Protein 7Y6M (pdb70)

Sequence (594 aa):
KETPESIQEIKAPELWSSGFKGKGITIAVLDTGCDTEHPDLKDQIIGGKNFTDDDDGDAENVKDYNGHGTHVAGTIAATDQNGGILGVAPEAKLLIVKVLGGENGSGKYEWIIDGINYAAEQKVDIISMSLGGPSNEPALQEAIQNAVKSGVLVVCAAGNEGDGDERTEEFSYPAAYNEVIAVGSVSLARESSEFSNANKEIDLVAPGEDILSTLPNHKYGRLTGTSMAAPHVSGALAIIKNAEEEAFQRKLTEPEIYAQLVRRTLPLKQSKALVGNGFLYLTAPDVLLEKETPESIQEIKAPELWSSGFKGKGITIAVLDTGCDTEHPDLKDQIIGGKNFTDDDDGDAENVKDYNGHGTHVAGTIAATDQNGGILGVAPEAKLLIVKVLGGENGSGKYEWIIDGINYAAEQKVDIISMSLGGPSNEPALQEAIQNAVKSGVLVVCAAGNEGDGDERTEEFSYPAAYNEVIAVGSVSLARESSEFSNANKEIDLVAPGEDILSTLPNHKYGRLTGTSMAAPHVSGALAIIKNAEEEAFQRKLTEPEIYAQLVRRTLPLKQSKALVGNGFLYLTAPDVLLEKGEIRLIKGEIRLI

Foldseek 3Di:
DEEWVQLVLLPLVVLVVVVQQQAPAEEEQEFQFAQCPQPQHVVQEDAFAELAPPPVRPGRDRDRLAFLRNQLVQQQAGDCPVVDYGHSRPNHHYYYQRQFYDHVTHHDLVSVLVSLQVCVVVPGQEYFEADWDQDDDVSNLVSLVVSQVSQHQYEYEFFQQAAQDLVDFGGTPPQNRLRHQYEFAADSVRHFDRRTGFDLRHAFYGHFPFTWGDGPDNHIGTDGGSSNTRSSLRNNLSSLQVVVCVVVVHGDGNVRSSVSQLQQADQDPDDCRRGHSHYNHRCNVVVVVD/DCAWLQLVQLVLVVLVVVVQQQAPAEEEEEWQFEQCPQLQHVVQEDAEFECACPVHRPGRDRYHQAFLSHQLSQQQATHPPVHFYGHSRPNHHYYTYYQFYDNVRHHDPVSVLVVLVVVLVVVGAEYFEADWDDDDDVSSVVSLVVSVVSFHQAWYEQFQQAQQDQVDFDHIPPQNPLSHAYEFEDASVQHFDRRTGFDPRHAFYGHFFQTWGDGPDNDIGGDGGSSRTRSSVRSVLSSQQVVVCVVVVHGDGNVVSSVLQLQQADQDPDDCRRGNSYYSHRCNVVVVVD/DDDDDDD/DDDDDDD

Radius of gyration: 25.09 Å; Cα contacts (8 Å, |Δi|>4): 1725; chains: 4; bounding box: 57×50×78 Å

InterPro domains:
  IPR000209 Peptidase S8/S53 domain [PF00082] (41-292)
  IPR015500 Peptidase S8, subtilisin-related [PR00723] (41-60)
  IPR015500 Peptidase S8, subtilisin-related [PR00723] (83-96)
  IPR015500 Peptidase S8, subtilisin-related [PR00723] (243-259)
  IPR022398 Peptidase S8, subtilisin, His-active site [PS00137] (87-97)
  IPR023827 Peptidase S8, subtilisin, Asp-active site [PS00136] (46-57)
  IPR023828 Peptidase S8, subtilisin, Ser-active site [PS00138] (244-254)
  IPR034202 Subtilisin Carlsberg-like catalytic domain [cd07477] (43-281)
  IPR036852 Peptidase S8/S53 domain superfamily [G3DSA:3.40.50.200] (3-303)
  IPR036852 Peptidase S8/S53 domain superfamily [SSF52743] (22-287)
  IPR051048 Peptidase S8/S53 subtilisin kexin sedolisin [PTHR43399] (27-267)

B-factor: mean 32.0, std 11.0, range [9.89, 82.8]

Secondary structure (DSSP, 8-state):
--EEEE-/---EEE-/----HHHHHTT-HHHHTTT-S-TT-EEEEEES---TT-TTTTTTEEEEEE-SSHHHH-TT----SSSHHHHHHHHHH---TTS----SSTTSEEEEEE--BTTTTEEEHHHHHHHHHHHHHTT-SEEEE-EEBSS--HHHHHHHHHHHHTT-EEEEE--S---S-SSS----BTTTSTTSEEEEEE-TT-PBPTT---SS---EEEE-SSEEEEETTTEEEEE-SHHHHHHHHHHHHHHHHHHHHHHHTSPPPHHHHHHHHHHSEE--SS-HHHHTT-EE-TTHHHHHH-/----HHHHHTT-HHHHTTT-S-TT-EEEEEES---TT-TTTTTTEEEEEE-SSGGGS-TT----SSSHHHHHHHHHH--SSSSS---S-TTSEEEEEE--BTTTTEE-HHHHHHHHHHHHHTT-SEEEE-EEBSS--HHHHHHHHHHHHHT-EEEEE--S---S-TTS----BTTTSTTSEEEEEE-TT-PPPTTS--STT--EEEE-SSEEEEETTTEEEEE-SHHHHHHHHHHHHHHHHHHHHHHHTSPPPHHHHHHHHHHTEE--SS-HHHHTT-EE-TTTTTTT--

Organism: Bacillus pumilus (NCBI:txid1408)

Solvent-accessible surface area: 21122 Å² total; per-residue (Å²): 159,125,15,12,122,5,2,71,46,0,45,0,35,82,13,33,99,72,55,25,73,0,151,63,4,36,0,0,2,0,1,1,1,1,31,41,106,2,26,0,0,100,88,11,30,107,23,20,42,6,44,5,97,29,58,153,45,69,36,135,44,11,121,7,89,51,2,33,0,0,0,0,0,0,3,0,0,0,9,69,111,84,46,2,10,22,0,0,0,8,79,0,88,0,12,1,0,2,0,0,8,36,135,124,2,32,0,86,6,113,36,0,20,52,0,0,61,45,0,14,127,98,165,7,26,0,0,1,0,1,1,7,2,118,66,77,58,104,52,1,74,93,4,0,57,83,3,22,169,65,38,2,0,0,0,0,0,0,0,43,90,10,76,43,45,82,204,62,76,31,102,2,33,0,1,12,9,55,49,1,2,1,0,0,0,0,26,68,85,69,104,22,2,114,30,1,0,1,2,77,32,3,11,0,0,0,2,0,46,79,2,52,2,0,40,26,130,109,116,34,21,151,46,65,0,0,0,2,0,0,0,0,0,0,0,0,0,0,0,0,16,26,11,6,25,113,41,14,133,46,140,10,54,27,50,22,0,23,1,5,0,0,20,20,0,29,18,27,201,46,39,46,19,11,0,0,3,0,3,0,34,2,20,0,17,85,52,14,66,160,71,137,19,2,84,6,1,96,68,0,47,0,37,81,10,34,101,67,38,30,74,0,143,68,10,30,0,0,2,0,1,1,1,0,14,35,102,0,35,0,0,116,86,10,28,95,30,19,74,4,38,6,98,31,52,136,43,68,30,151,42,5,67,11,127,45,6,41,1,0,0,1,0,1,1,0,0,0,15,45,128,96,48,19,11,17,0,0,0,21,62,0,79,0,3,1,0,1,0,0,7,29,127,98,0,24,1,62,3,100,26,0,28,52,0,0,63,36,0,18,108,80,170,8,34,0,0,1,0,0,0,6,3,115,50,80,52,94,38,0,52,103,2,1,78,91,0,29,157,63,39,5,2,1,0,0,0,1,0,46,97,15,80,44,63,93,218,52,75,24,105,6,39,1,3,14,9,53,55,1,5,1,0,0,0,0,20,127,78,86,106,29,3,124,52,0,0,2,5,83,36,4,15,0,0,0,4,0,48,72,5,55,1,0,40,28,125,106,137,78,18,119,45,70,2,0,0,1,0,0,0,0,0,0,0,0,0,0,0,0,19,30,6,17,30,98,42,15,120,48,164,11,50,26,54,14,0,22,0,4,0,1,22,19,1,20,18,26,180,44,35,48,22,13,1,1,5,0,1,0,29,0,21,0,12,73,45,24,101,186,243,16,93,4,37,24,24,220,18,77,7,39,23,24

Structure (mmCIF, N/CA/C/O backbone):
data_7Y6M
#
_entry.id   7Y6M
#
_cell.length_a   64.057
_cell.length_b   78.778
_cell.length_c   113.190
_cell.angle_alpha   90.000
_cell.angle_beta   90.000
_cell.angle_gamma   90.000
#
_symmetry.space_group_name_H-M   'P 21 21 21'
#
loop_
_entity.id
_entity.type
_entity.pdbx_description
1 polymer 'Intracellular serine protease'
2 non-polymer DI(HYDROXYETHYL)ETHER
3 non-polymer 'CALCIUM ION'
4 water water
#
loop_
_atom_site.group_PDB
_atom_site.id
_atom_site.type_symbol
_atom_site.label_atom_id
_atom_site.label_alt_id
_atom_site.label_comp_id
_atom_site.label_asym_id
_atom_site.label_entity_id
_atom_site.label_seq_id
_atom_site.pdbx_PDB_ins_code
_atom_site.Cartn_x
_atom_site.Cartn_y
_atom_site.Cartn_z
_atom_site.occupancy
_atom_site.B_iso_or_equiv
_atom_site.auth_seq_id
_atom_site.auth_comp_id
_atom_site.auth_asym_id
_atom_site.auth_atom_id
_atom_site.pdbx_PDB_model_num
ATOM 1 N N . LYS A 1 36 ? 38.976 29.415 51.803 1.00 38.33 36 LYS C N 1
ATOM 2 C CA . LYS A 1 36 ? 40.266 30.099 51.890 1.00 44.09 36 LYS C CA 1
ATOM 3 C C . LYS A 1 36 ? 40.366 30.946 53.169 1.00 51.08 36 LYS C C 1
ATOM 4 O O . LYS A 1 36 ? 40.351 32.184 53.121 1.00 46.75 36 LYS C O 1
ATOM 10 N N . GLU A 1 37 ? 40.450 30.266 54.312 1.00 39.61 37 GLU C N 1
ATOM 11 C CA . GLU A 1 37 ? 40.734 30.916 55.583 1.00 42.06 37 GLU C CA 1
ATOM 12 C C . GLU A 1 37 ? 41.298 29.876 56.533 1.00 43.80 37 GLU C C 1
ATOM 13 O O . GLU A 1 37 ? 42.355 29.285 56.279 1.00 39.13 37 GLU C O 1
ATOM 19 N N . THR A 1 38 ? 40.567 29.623 57.594 1.00 39.20 38 THR C N 1
ATOM 20 C CA . THR A 1 38 ? 41.005 28.771 58.673 1.00 35.83 38 THR C CA 1
ATOM 21 C C . THR A 1 38 ? 39.861 27.847 59.054 1.00 36.02 38 THR C C 1
ATOM 22 O O . THR A 1 38 ? 38.871 28.294 59.655 1.00 31.23 38 THR C O 1
ATOM 26 N N . PRO A 1 39 ? 39.958 26.555 58.681 1.00 36.05 39 PRO C N 1
ATOM 27 C CA . PRO A 1 39 ? 38.951 25.562 59.089 1.00 32.73 39 PRO C CA 1
ATOM 28 C C . PRO A 1 39 ? 38.509 25.755 60.525 1.00 30.53 39 PRO C C 1
ATOM 29 O O . PRO A 1 39 ? 39.357 25.826 61.414 1.00 34.87 39 PRO C O 1
ATOM 33 N N . GLU A 1 40 ? 37.198 25.875 60.757 1.00 39.44 40 GLU C N 1
ATOM 34 C CA . GLU A 1 40 ? 36.697 26.136 62.104 1.00 37.33 40 GLU C CA 1
ATOM 35 C C . GLU A 1 40 ? 37.374 25.234 63.118 1.00 33.29 40 GLU C C 1
ATOM 36 O O . GLU A 1 40 ? 37.630 25.651 64.256 1.00 34.06 40 GLU C O 1
ATOM 42 N N . SER A 1 41 ? 37.703 24.010 62.703 1.00 30.91 41 SER C N 1
ATOM 43 C CA . SER A 1 41 ? 38.427 23.080 63.559 1.00 31.78 41 SER C CA 1
ATOM 44 C C . SER A 1 41 ? 39.698 23.714 64.120 1.00 33.32 41 SER C C 1
ATOM 45 O O . SER A 1 41 ? 39.943 23.673 65.332 1.00 28.89 41 SER C O 1
ATOM 48 N N . ILE A 1 42 ? 40.509 24.324 63.246 1.00 31.61 42 ILE C N 1
ATOM 49 C CA . ILE A 1 42 ? 41.814 24.866 63.622 1.00 28.46 42 ILE C CA 1
ATOM 50 C C . ILE A 1 42 ? 41.681 26.132 64.480 1.00 29.36 42 ILE C C 1
ATOM 51 O O . ILE A 1 42 ? 42.573 26.452 65.282 1.00 25.30 42 ILE C O 1
ATOM 56 N N . GLN A 1 43 ? 40.582 26.874 64.337 1.00 32.31 43 GLN C N 1
ATOM 57 C CA . GLN A 1 43 ? 40.335 27.972 65.269 1.00 36.81 43 GLN C CA 1
ATOM 58 C C . GLN A 1 43 ? 39.909 27.440 66.633 1.00 34.42 43 GLN C C 1
ATOM 59 O O . GLN A 1 43 ? 40.239 28.027 67.672 1.00 34.72 43 GLN C O 1
ATOM 65 N N . GLU A 1 44 ? 39.186 26.326 66.641 1.00 29.67 44 GLU C N 1
ATOM 66 C CA . GLU A 1 44 ? 38.728 25.756 67.895 1.00 29.72 44 GLU C CA 1
ATOM 67 C C . GLU A 1 44 ? 39.899 25.335 68.775 1.00 31.76 44 GLU C C 1
ATOM 68 O O . GLU A 1 44 ? 39.833 25.473 70.003 1.00 33.88 44 GLU C O 1
ATOM 74 N N . ILE A 1 45 ? 40.989 24.828 68.177 1.00 29.73 45 ILE C N 1
ATOM 75 C CA . ILE A 1 45 ? 42.147 24.428 68.982 1.00 27.49 45 ILE C CA 1
ATOM 76 C C . ILE A 1 45 ? 43.058 25.593 69.328 1.00 26.27 45 ILE C C 1
ATOM 77 O O . ILE A 1 45 ? 44.061 25.390 70.026 1.00 21.26 45 ILE C O 1
ATOM 82 N N . LYS A 1 46 ? 42.737 26.802 68.855 1.00 28.75 46 LYS C N 1
ATOM 83 C CA . LYS A 1 46 ? 43.300 28.077 69.300 1.00 25.58 46 LYS C CA 1
ATOM 84 C C . LYS A 1 46 ? 44.640 28.392 68.665 1.00 24.85 46 LYS C C 1
ATOM 85 O O . LYS A 1 46 ? 45.397 29.207 69.191 1.00 20.98 46 LYS C O 1
ATOM 91 N N . ALA A 1 47 ? 44.914 27.785 67.512 1.00 26.68 47 ALA C N 1
ATOM 92 C CA . ALA A 1 47 ? 46.141 28.077 66.779 1.00 22.75 47 ALA C CA 1
ATOM 93 C C . ALA A 1 47 ? 46.283 29.528 66.320 1.00 28.66 47 ALA C C 1
ATOM 94 O O . ALA A 1 47 ? 47.426 30.017 66.295 1.00 30.21 47 ALA C O 1
ATOM 96 N N . PRO A 1 48 ? 45.222 30.248 65.906 1.00 33.85 48 PRO C N 1
ATOM 97 C CA . PRO A 1 48 ? 45.426 31.655 65.510 1.00 26.28 48 PRO C CA 1
ATOM 98 C C . PRO A 1 48 ? 46.036 32.508 66.598 1.00 26.38 48 PRO C C 1
ATOM 99 O O . PRO A 1 48 ? 46.943 33.306 66.329 1.00 30.10 48 PRO C O 1
ATOM 103 N N . GLU A 1 49 ? 45.561 32.354 67.830 1.00 33.23 49 GLU C N 1
ATOM 104 C CA . GLU A 1 49 ? 46.075 33.115 68.963 1.00 36.26 49 GLU C CA 1
ATOM 105 C C . GLU A 1 49 ? 47.552 32.849 69.234 1.00 31.80 49 GLU C C 1
ATOM 106 O O . GLU A 1 49 ? 48.157 33.570 70.036 1.00 36.22 49 GLU C O 1
ATOM 112 N N . LEU A 1 50 ? 48.139 31.832 68.606 1.00 33.17 50 LEU C N 1
ATOM 113 C CA . LEU A 1 50 ? 49.579 31.618 68.664 1.00 31.30 50 LEU C CA 1
ATOM 114 C C . LEU A 1 50 ? 50.306 32.182 67.456 1.00 26.57 50 LEU C C 1
ATOM 115 O O . LEU A 1 50 ? 51.475 32.571 67.578 1.00 26.61 50 LEU C O 1
ATOM 120 N N . TRP A 1 51 ? 49.631 32.242 66.305 1.00 27.53 51 TRP C N 1
ATOM 121 C CA . TRP A 1 51 ? 50.174 32.954 65.151 1.00 30.50 51 TRP C CA 1
ATOM 122 C C . TRP A 1 51 ? 50.448 34.422 65.489 1.00 35.62 51 TRP C C 1
ATOM 123 O O . TRP A 1 51 ? 51.499 34.969 65.123 1.00 33.08 51 TRP C O 1
ATOM 134 N N . SER A 1 52 ? 49.524 35.064 66.214 1.00 31.72 52 SER C N 1
ATOM 135 C CA . SER A 1 52 ? 49.727 36.439 66.670 1.00 31.93 52 SER C CA 1
ATOM 136 C C . SER A 1 52 ? 51.126 36.659 67.226 1.00 33.43 52 SER C C 1
ATOM 137 O O . SER A 1 52 ? 51.850 37.562 66.789 1.00 33.29 52 SER C O 1
ATOM 140 N N . SER A 1 53 ? 51.540 35.819 68.166 1.00 34.22 53 SER C N 1
ATOM 141 C CA . SER A 1 53 ? 52.870 35.944 68.746 1.00 36.83 53 SER C CA 1
ATOM 142 C C . SER A 1 53 ? 53.980 35.452 67.801 1.00 36.32 53 SER C C 1
ATOM 143 O O . SER A 1 53 ? 55.148 35.318 68.217 1.00 25.90 53 SER C O 1
ATOM 146 N N . GLY A 1 54 ? 53.643 35.187 66.540 1.00 24.92 54 GLY C N 1
ATOM 147 C CA . GLY A 1 54 ? 54.659 34.766 65.607 1.00 27.89 54 GLY C CA 1
ATOM 148 C C . GLY A 1 54 ? 55.047 33.313 65.723 1.00 31.08 54 GLY C C 1
ATOM 149 O O . GLY A 1 54 ? 56.182 32.957 65.384 1.00 33.56 54 GLY C O 1
ATOM 150 N N . PHE A 1 55 ? 54.139 32.460 66.200 1.00 25.44 55 PHE C N 1
ATOM 151 C CA . PHE A 1 55 ? 54.371 31.023 66.295 1.00 22.50 55 PHE C CA 1
ATOM 152 C C . PHE A 1 55 ? 53.524 30.333 65.232 1.00 24.33 55 PHE C C 1
ATOM 153 O O . PHE A 1 55 ? 52.372 29.978 65.477 1.00 22.78 55 PHE C O 1
ATOM 161 N N . LYS A 1 56 ? 54.108 30.125 64.048 1.00 26.78 56 LYS C N 1
ATOM 162 C CA . LYS A 1 56 ? 53.395 29.521 62.926 1.00 25.07 56 LYS C CA 1
ATOM 163 C C . LYS A 1 56 ? 54.064 28.246 62.421 1.00 21.92 56 LYS C C 1
ATOM 164 O O . LYS A 1 56 ? 53.625 27.683 61.410 1.00 22.67 56 LYS C O 1
ATOM 170 N N . GLY A 1 57 ? 55.111 27.772 63.098 1.00 23.64 57 GLY C N 1
ATOM 171 C CA . GLY A 1 57 ? 55.727 26.496 62.792 1.00 19.38 57 GLY C CA 1
ATOM 172 C C . GLY A 1 57 ? 57.131 26.585 62.241 1.00 20.05 57 GLY C C 1
ATOM 173 O O . GLY A 1 57 ? 57.763 25.537 62.050 1.00 23.32 57 GLY C O 1
ATOM 174 N N . LYS A 1 58 ? 57.650 27.791 62.008 1.00 19.22 58 LYS C N 1
ATOM 175 C CA . LYS A 1 58 ? 58.888 27.953 61.250 1.00 24.38 58 LYS C CA 1
ATOM 176 C C . LYS A 1 58 ? 60.046 27.217 61.913 1.00 20.46 58 LYS C C 1
ATOM 177 O O . LYS A 1 58 ? 60.290 27.375 63.111 1.00 23.24 58 LYS C O 1
ATOM 183 N N . GLY A 1 59 ? 60.770 26.430 61.127 1.00 16.61 59 GLY C N 1
ATOM 184 C CA . GLY A 1 59 ? 61.898 25.680 61.632 1.00 17.14 59 GLY C CA 1
ATOM 185 C C . GLY A 1 59 ? 61.568 24.260 62.019 1.00 25.00 59 GLY C C 1
ATOM 186 O O . GLY A 1 59 ? 62.443 23.549 62.541 1.00 20.07 59 GLY C O 1
ATOM 187 N N . ILE A 1 60 ? 60.338 23.822 61.785 1.00 19.46 60 ILE C N 1
ATOM 188 C CA . ILE A 1 60 ? 59.893 22.505 62.200 1.00 19.42 60 ILE C CA 1
ATOM 189 C C . ILE A 1 60 ? 59.649 21.659 60.960 1.00 25.23 60 ILE C C 1
ATOM 190 O O . ILE A 1 60 ? 58.942 22.078 60.032 1.00 22.18 60 ILE C O 1
ATOM 195 N N . THR A 1 61 ? 60.256 20.476 60.940 1.00 29.11 61 THR C N 1
ATOM 196 C CA . THR A 1 61 ? 60.030 19.473 59.915 1.00 18.85 61 THR C CA 1
ATOM 197 C C . THR A 1 61 ? 59.181 18.353 60.498 1.00 23.93 61 THR C C 1
ATOM 198 O O . THR A 1 61 ? 59.437 17.890 61.619 1.00 20.98 61 THR C O 1
ATOM 202 N N . ILE A 1 62 ? 58.162 17.938 59.752 1.00 22.06 62 ILE C N 1
ATOM 203 C CA . ILE A 1 62 ? 57.167 16.992 60.232 1.00 18.98 62 ILE C CA 1
ATOM 204 C C . ILE A 1 62 ? 57.037 15.929 59.171 1.00 21.22 62 ILE C C 1
ATOM 205 O O . ILE A 1 62 ? 56.546 16.215 58.073 1.00 20.96 62 ILE C O 1
ATOM 210 N N . ALA A 1 63 ? 57.451 14.706 59.490 1.00 20.19 63 ALA C N 1
ATOM 211 C CA . ALA A 1 63 ? 57.269 13.605 58.555 1.00 20.55 63 ALA C CA 1
ATOM 212 C C . ALA A 1 63 ? 55.839 13.079 58.656 1.00 23.27 63 ALA C C 1
ATOM 213 O O . ALA A 1 63 ? 55.309 12.896 59.756 1.00 23.77 63 ALA C O 1
ATOM 215 N N . VAL A 1 64 ? 55.207 12.864 57.504 1.00 25.00 64 VAL C N 1
ATOM 216 C CA . VAL A 1 64 ? 53.783 12.564 57.415 1.00 24.00 64 VAL C CA 1
ATOM 217 C C . VAL A 1 64 ? 53.645 11.155 56.862 1.00 27.32 64 VAL C C 1
ATOM 218 O O . VAL A 1 64 ? 53.672 10.949 55.640 1.00 30.90 64 VAL C O 1
ATOM 222 N N . LEU A 1 65 ? 53.467 10.185 57.753 1.00 26.10 65 LEU C N 1
ATOM 223 C CA . LEU A 1 65 ? 53.432 8.775 57.370 1.00 27.98 65 LEU C CA 1
ATOM 224 C C . LEU A 1 65 ? 52.000 8.404 57.014 1.00 28.49 65 LEU C C 1
ATOM 225 O O . LEU A 1 65 ? 51.197 8.066 57.891 1.00 32.04 65 LEU C O 1
ATOM 230 N N . ASP A 1 66 ? 51.673 8.463 55.726 1.00 30.19 66 ASP C N 1
ATOM 231 C CA . ASP A 1 66 ? 50.276 8.317 55.302 1.00 33.08 66 ASP C CA 1
ATOM 232 C C . ASP A 1 66 ? 50.238 7.655 53.919 1.00 35.13 66 ASP C C 1
ATOM 233 O O . ASP A 1 66 ? 51.226 7.068 53.464 1.00 32.92 66 ASP C O 1
ATOM 238 N N . THR A 1 67 ? 49.077 7.736 53.249 1.00 34.69 67 THR C N 1
ATOM 239 C CA . THR A 1 67 ? 48.862 7.279 51.876 1.00 31.77 67 THR C CA 1
ATOM 240 C C . THR A 1 67 ? 49.583 8.112 50.864 1.00 40.25 67 THR C C 1
ATOM 241 O O . THR A 1 67 ? 49.252 7.978 49.674 1.00 44.26 67 THR C O 1
ATOM 245 N N . GLY A 1 68 ? 50.505 8.987 51.247 1.00 38.69 68 GLY C N 1
ATOM 246 C CA . GLY A 1 68 ? 51.154 9.874 50.316 1.00 35.28 68 GLY C CA 1
ATOM 247 C C . GLY A 1 68 ? 50.529 11.252 50.327 1.00 37.77 68 GLY C C 1
ATOM 248 O O . GLY A 1 68 ? 49.781 11.636 51.228 1.00 37.03 68 GLY C O 1
ATOM 249 N N . CYS A 1 69 ? 50.834 12.003 49.275 1.00 41.01 69 CYS C N 1
ATOM 250 C CA . CYS A 1 69 ? 50.402 13.388 49.171 1.00 39.19 69 CYS C CA 1
ATOM 251 C C . CYS A 1 69 ? 50.619 13.879 47.739 1.00 42.45 69 CYS C C 1
ATOM 252 O O . CYS A 1 69 ? 51.716 13.727 47.182 1.00 41.90 69 CYS C O 1
ATOM 255 N N . ASP A 1 70 ? 49.583 14.444 47.122 1.00 29.16 70 ASP C N 1
ATOM 256 C CA . ASP A 1 70 ? 49.768 15.146 45.859 1.00 33.35 70 ASP C CA 1
ATOM 257 C C . ASP A 1 70 ? 50.582 16.409 46.121 1.00 34.04 70 ASP C C 1
ATOM 258 O O . ASP A 1 70 ? 50.072 17.391 46.671 1.00 31.00 70 ASP C O 1
ATOM 263 N N . THR A 1 71 ? 51.852 16.380 45.717 1.00 31.37 71 THR C N 1
ATOM 264 C CA . THR A 1 71 ? 52.836 17.386 46.094 1.00 30.34 71 THR C CA 1
ATOM 265 C C . THR A 1 71 ? 52.716 18.681 45.313 1.00 32.99 71 THR C C 1
ATOM 266 O O . THR A 1 71 ? 53.436 19.637 45.621 1.00 30.31 71 THR C O 1
ATOM 270 N N . GLU A 1 72 ? 51.850 18.721 44.305 1.00 38.94 72 GLU C N 1
ATOM 271 C CA . GLU A 1 72 ? 51.666 19.885 43.453 1.00 36.88 72 GLU C CA 1
ATOM 272 C C . GLU A 1 72 ? 50.467 20.727 43.856 1.00 34.99 72 GLU C C 1
ATOM 273 O O . GLU A 1 72 ? 50.268 21.804 43.292 1.00 35.33 72 GLU C O 1
ATOM 279 N N . HIS A 1 73 ? 49.671 20.264 44.799 1.00 36.50 73 HIS C N 1
ATOM 280 C CA . HIS A 1 73 ? 48.573 21.065 45.296 1.00 35.27 73 HIS C CA 1
ATOM 281 C C . HIS A 1 73 ? 49.085 22.442 45.707 1.00 35.02 73 HIS C C 1
ATOM 282 O O . HIS A 1 73 ? 50.086 22.535 46.435 1.00 32.23 73 HIS C O 1
ATOM 289 N N . PRO A 1 74 ? 48.459 23.524 45.229 1.00 39.45 74 PRO C N 1
ATOM 290 C CA . PRO A 1 74 ? 48.926 24.875 45.578 1.00 40.02 74 PRO C CA 1
ATOM 291 C C . PRO A 1 74 ? 49.035 25.129 47.065 1.00 32.34 74 PRO C C 1
ATOM 292 O O . PRO A 1 74 ? 50.041 25.683 47.524 1.00 36.60 74 PRO C O 1
ATOM 296 N N . ASP A 1 75 ? 48.043 24.713 47.834 1.00 24.71 75 ASP C N 1
ATOM 297 C CA . ASP A 1 75 ? 48.112 24.917 49.270 1.00 30.95 75 ASP C CA 1
ATOM 298 C C . ASP A 1 75 ? 49.230 24.118 49.942 1.00 32.07 75 ASP C C 1
ATOM 299 O O . ASP A 1 75 ? 49.405 24.260 51.159 1.00 35.67 75 ASP C O 1
ATOM 304 N N . LEU A 1 76 ? 50.011 23.320 49.201 1.00 33.30 76 LEU C N 1
ATOM 305 C CA . LEU A 1 76 ? 51.050 22.487 49.805 1.00 30.05 76 LEU C CA 1
ATOM 306 C C . LEU A 1 76 ? 52.397 22.521 49.102 1.00 30.92 76 LEU C C 1
ATOM 307 O O . LEU A 1 76 ? 53.392 22.144 49.732 1.00 28.27 76 LEU C O 1
ATOM 312 N N . LYS A 1 77 ? 52.471 22.981 47.848 1.00 35.05 77 LYS C N 1
ATOM 313 C CA . LYS A 1 77 ? 53.639 22.740 47.001 1.00 29.04 77 LYS C CA 1
ATOM 314 C C . LYS A 1 77 ? 54.952 23.162 47.665 1.00 33.62 77 LYS C C 1
ATOM 315 O O . LYS A 1 77 ? 55.932 22.401 47.670 1.00 39.04 77 LYS C O 1
ATOM 321 N N . ASP A 1 78 ? 55.002 24.374 48.219 1.00 31.36 78 ASP C N 1
ATOM 322 C CA . ASP A 1 78 ? 56.222 24.879 48.846 1.00 28.53 78 ASP C CA 1
ATOM 323 C C . ASP A 1 78 ? 56.328 24.509 50.313 1.00 25.12 78 ASP C C 1
ATOM 324 O O . ASP A 1 78 ? 57.274 24.943 50.985 1.00 25.34 78 ASP C O 1
ATOM 329 N N . GLN A 1 79 ? 55.372 23.737 50.821 1.00 25.84 79 GLN C N 1
ATOM 330 C CA . GLN A 1 79 ? 55.496 23.177 52.155 1.00 22.91 79 GLN C CA 1
ATOM 331 C C . GLN A 1 79 ? 56.273 21.870 52.134 1.00 21.63 79 GLN C C 1
ATOM 332 O O . GLN A 1 79 ? 57.037 21.587 53.061 1.00 21.77 79 GLN C O 1
ATOM 338 N N . ILE A 1 80 ? 56.112 21.078 51.074 1.00 21.95 80 ILE C N 1
ATOM 339 C CA . ILE A 1 80 ? 56.785 19.790 50.995 1.00 25.31 80 ILE C CA 1
ATOM 340 C C . ILE A 1 80 ? 58.269 19.991 50.705 1.00 34.53 80 ILE C C 1
ATOM 341 O O . ILE A 1 80 ? 58.653 20.780 49.829 1.00 38.87 80 ILE C O 1
ATOM 346 N N . ILE A 1 81 ? 59.105 19.268 51.451 1.00 31.60 81 ILE C N 1
ATOM 347 C CA . ILE A 1 81 ? 60.560 19.335 51.363 1.00 31.57 81 ILE C CA 1
ATOM 348 C C . ILE A 1 81 ? 61.153 18.037 50.833 1.00 37.53 81 ILE C C 1
ATOM 349 O O . ILE A 1 81 ? 62.305 18.040 50.364 1.00 47.65 81 ILE C O 1
ATOM 354 N N . GLY A 1 82 ? 60.400 16.940 50.869 1.00 35.17 82 GLY C N 1
ATOM 355 C CA . GLY A 1 82 ? 60.856 15.661 50.349 1.00 31.29 82 GLY C CA 1
ATOM 356 C C . GLY A 1 82 ? 59.712 14.671 50.305 1.00 34.00 82 GLY C C 1
ATOM 357 O O . GLY A 1 82 ? 58.666 14.867 50.941 1.00 32.77 82 GLY C O 1
ATOM 358 N N . GLY A 1 83 ? 59.920 13.600 49.537 1.00 33.13 83 GLY C N 1
ATOM 359 C CA . GLY A 1 83 ? 58.934 12.529 49.459 1.00 33.18 83 GLY C CA 1
ATOM 360 C C . GLY A 1 83 ? 59.537 11.152 49.253 1.00 33.67 83 GLY C C 1
ATOM 361 O O . GLY A 1 83 ? 60.463 11.018 48.450 1.00 45.30 83 GLY C O 1
ATOM 362 N N . LYS A 1 84 ? 59.041 10.124 49.952 1.00 32.28 84 LYS C N 1
ATOM 363 C CA . LYS A 1 84 ? 59.652 8.797 49.868 1.00 31.80 84 LYS C CA 1
ATOM 364 C C . LYS A 1 84 ? 58.618 7.688 50.000 1.00 29.26 84 LYS C C 1
ATOM 365 O O . LYS A 1 84 ? 57.857 7.642 50.975 1.00 25.55 84 LYS C O 1
ATOM 371 N N . ASN A 1 85 ? 58.621 6.791 49.010 1.00 31.70 85 ASN C N 1
ATOM 372 C CA . ASN A 1 85 ? 57.662 5.698 48.894 1.00 33.65 85 ASN C CA 1
ATOM 373 C C . ASN A 1 85 ? 58.248 4.446 49.525 1.00 32.43 85 ASN C C 1
ATOM 374 O O . ASN A 1 85 ? 59.422 4.132 49.313 1.00 37.67 85 ASN C O 1
ATOM 379 N N . PHE A 1 86 ? 57.443 3.743 50.306 1.00 26.43 86 PHE C N 1
ATOM 380 C CA . PHE A 1 86 ? 57.844 2.452 50.829 1.00 31.45 86 PHE C CA 1
ATOM 381 C C . PHE A 1 86 ? 56.811 1.379 50.505 1.00 36.34 86 PHE C C 1
ATOM 382 O O . PHE A 1 86 ? 57.034 0.202 50.813 1.00 38.58 86 PHE C O 1
ATOM 390 N N . THR A 1 87 ? 55.708 1.750 49.868 1.00 34.54 87 THR C N 1
ATOM 391 C CA . THR A 1 87 ? 54.663 0.830 49.464 1.00 40.75 87 THR C CA 1
ATOM 392 C C . THR A 1 87 ? 54.920 0.318 48.052 1.00 41.47 87 THR C C 1
ATOM 393 O O . THR A 1 87 ? 55.931 0.641 47.418 1.00 36.22 87 THR C O 1
ATOM 397 N N . ASP A 1 88 ? 53.968 -0.482 47.552 1.00 37.38 88 ASP C N 1
ATOM 398 C CA . ASP A 1 88 ? 54.189 -1.242 46.326 1.00 43.71 88 ASP C CA 1
ATOM 399 C C . ASP A 1 88 ? 53.961 -0.409 45.069 1.00 51.05 88 ASP C C 1
ATOM 400 O O . ASP A 1 88 ? 54.715 -0.545 44.097 1.00 50.12 88 ASP C O 1
ATOM 405 N N . ASP A 1 89 ? 52.910 0.423 45.067 1.00 50.71 89 ASP C N 1
ATOM 406 C CA . ASP A 1 89 ? 52.536 1.345 43.991 1.00 48.48 89 ASP C CA 1
ATOM 407 C C . ASP A 1 89 ? 53.707 1.900 43.179 1.00 45.08 89 ASP C C 1
ATOM 408 O O . ASP A 1 89 ? 54.761 2.232 43.739 1.00 46.98 89 ASP C O 1
ATOM 413 N N . ASP A 1 90 ? 53.531 2.007 41.860 1.00 39.23 90 ASP C N 1
ATOM 414 C CA . ASP A 1 90 ? 54.539 2.606 40.979 1.00 45.21 90 ASP C CA 1
ATOM 415 C C . ASP A 1 90 ? 55.842 1.807 40.984 1.00 49.02 90 ASP C C 1
ATOM 416 O O . ASP A 1 90 ? 56.937 2.381 41.000 1.00 50.18 90 ASP C O 1
ATOM 421 N N . ASP A 1 91 ? 55.722 0.473 40.966 1.00 45.27 91 ASP C N 1
ATOM 422 C CA . ASP A 1 91 ? 56.875 -0.441 40.931 1.00 47.50 91 ASP C CA 1
ATOM 423 C C . ASP A 1 91 ? 57.845 -0.180 42.081 1.00 54.43 91 ASP C C 1
ATOM 424 O O . ASP A 1 91 ? 59.056 -0.390 41.950 1.00 51.71 91 ASP C O 1
ATOM 429 N N . GLY A 1 92 ? 57.330 0.273 43.218 1.00 48.45 92 GLY C N 1
ATOM 430 C CA . GLY A 1 92 ? 58.230 0.765 44.244 1.00 33.90 92 GLY C CA 1
ATOM 431 C C . GLY A 1 92 ? 59.184 1.818 43.729 1.00 41.07 92 GLY C C 1
ATOM 432 O O . GLY A 1 92 ? 60.378 1.778 44.046 1.00 44.20 92 GLY C O 1
ATOM 433 N N . ASP A 1 93 ? 58.698 2.748 42.906 1.00 41.52 93 ASP C N 1
ATOM 434 C CA . ASP A 1 93 ? 59.468 3.965 42.682 1.00 42.25 93 ASP C CA 1
ATOM 435 C C . ASP A 1 93 ? 59.446 4.763 43.980 1.00 44.72 93 ASP C C 1
ATOM 436 O O . ASP A 1 93 ? 58.396 5.260 44.402 1.00 45.58 93 ASP C O 1
ATOM 441 N N . ALA A 1 94 ? 60.602 4.855 44.634 1.00 39.61 94 ALA C N 1
ATOM 442 C CA . ALA A 1 94 ? 60.647 5.449 45.961 1.00 38.12 94 ALA C CA 1
ATOM 443 C C . ALA A 1 94 ? 60.337 6.937 45.930 1.00 42.36 94 ALA C C 1
ATOM 444 O O . ALA A 1 94 ? 59.873 7.485 46.938 1.00 42.87 94 ALA C O 1
ATOM 446 N N . GLU A 1 95 ? 60.596 7.614 44.806 1.00 41.39 95 GLU C N 1
ATOM 447 C CA . GLU A 1 95 ? 60.347 9.048 44.718 1.00 38.06 95 GLU C CA 1
ATOM 448 C C . GLU A 1 95 ? 58.911 9.369 44.344 1.00 33.05 95 GLU C C 1
ATOM 449 O O . GLU A 1 95 ? 58.514 10.533 44.418 1.00 35.81 95 GLU C O 1
ATOM 455 N N . ASN A 1 96 ? 58.128 8.371 43.961 1.00 30.13 96 ASN C N 1
ATOM 456 C CA . ASN A 1 96 ? 56.731 8.570 43.618 1.00 32.45 96 ASN C CA 1
ATOM 457 C C . ASN A 1 96 ? 55.899 8.405 44.884 1.00 34.17 96 ASN C C 1
ATOM 458 O O . ASN A 1 96 ? 55.943 7.350 45.525 1.00 35.39 96 ASN C O 1
ATOM 463 N N . VAL A 1 97 ? 55.147 9.443 45.247 1.00 30.34 97 VAL C N 1
ATOM 464 C CA . VAL A 1 97 ? 54.397 9.434 46.500 1.00 36.10 97 VAL C CA 1
ATOM 465 C C . VAL A 1 97 ? 52.940 9.793 46.238 1.00 36.51 97 VAL C C 1
ATOM 466 O O . VAL A 1 97 ? 52.236 10.251 47.148 1.00 34.10 97 VAL C O 1
ATOM 470 N N . LYS A 1 98 ? 52.479 9.587 44.999 1.00 35.44 98 LYS C N 1
ATOM 471 C CA . LYS A 1 98 ? 51.160 10.069 44.587 1.00 43.36 98 LYS C CA 1
ATOM 472 C C . LYS A 1 98 ? 50.053 9.509 45.481 1.00 43.96 98 LYS C C 1
ATOM 473 O O . LYS A 1 98 ? 49.997 8.308 45.754 1.00 44.49 98 LYS C O 1
ATOM 479 N N . ASP A 1 99 ? 49.162 10.380 45.936 1.00 43.31 99 ASP C N 1
ATOM 480 C CA . ASP A 1 99 ? 48.161 9.974 46.915 1.00 41.81 99 ASP C CA 1
ATOM 481 C C . ASP A 1 99 ? 46.898 9.506 46.208 1.00 45.62 99 ASP C C 1
ATOM 482 O O . ASP A 1 99 ? 46.028 10.316 45.860 1.00 36.76 99 ASP C O 1
ATOM 487 N N . TYR A 1 100 ? 46.774 8.182 46.063 1.00 40.88 100 TYR C N 1
ATOM 488 C CA . TYR A 1 100 ? 45.591 7.589 45.453 1.00 38.86 100 TYR C CA 1
ATOM 489 C C . TYR A 1 100 ? 44.356 7.624 46.354 1.00 32.24 100 TYR C C 1
ATOM 490 O O . TYR A 1 100 ? 43.242 7.451 45.856 1.00 39.75 100 TYR C O 1
ATOM 499 N N . ASN A 1 101 ? 44.505 7.853 47.653 1.00 32.85 101 ASN C N 1
ATOM 500 C CA . ASN A 1 101 ? 43.361 7.790 48.556 1.00 30.71 101 ASN C CA 1
ATOM 501 C C . ASN A 1 101 ? 42.771 9.161 48.856 1.00 30.47 101 ASN C C 1
ATOM 502 O O . ASN A 1 101 ? 41.543 9.317 48.854 1.00 20.42 101 ASN C O 1
ATOM 507 N N . GLY A 1 102 ? 43.622 10.153 49.118 1.00 34.37 102 GLY C N 1
ATOM 508 C CA . GLY A 1 102 ? 43.183 11.482 49.506 1.00 35.89 102 GLY C CA 1
ATOM 509 C C . GLY A 1 102 ? 43.611 11.844 50.916 1.00 34.22 102 GLY C C 1
ATOM 510 O O . GLY A 1 102 ? 44.055 12.970 51.191 1.00 32.57 102 GLY C O 1
ATOM 511 N N . HIS A 1 103 ? 43.488 10.866 51.817 1.00 35.14 103 HIS C N 1
ATOM 512 C CA . HIS A 1 103 ? 43.693 11.112 53.238 1.00 32.00 103 HIS C CA 1
ATOM 513 C C . HIS A 1 103 ? 45.052 11.749 53.501 1.00 36.10 103 HIS C C 1
ATOM 514 O O . HIS A 1 103 ? 45.165 12.670 54.318 1.00 31.89 103 HIS C O 1
ATOM 521 N N . GLY A 1 104 ? 46.090 11.293 52.788 1.00 39.86 104 GLY C N 1
ATOM 522 C CA . GLY A 1 104 ? 47.445 11.744 53.078 1.00 30.65 104 GLY C CA 1
ATOM 523 C C . GLY A 1 104 ? 47.647 13.219 52.794 1.00 31.24 104 GLY C C 1
ATOM 524 O O . GLY A 1 104 ? 48.195 13.957 53.616 1.00 34.34 104 GLY C O 1
ATOM 525 N N . THR A 1 105 ? 47.224 13.663 51.615 1.00 37.77 105 THR C N 1
ATOM 526 C CA . THR A 1 105 ? 47.184 15.090 51.328 1.00 28.25 105 THR C CA 1
ATOM 527 C C . THR A 1 105 ? 46.277 15.817 52.311 1.00 30.59 105 THR C C 1
ATOM 528 O O . THR A 1 105 ? 46.618 16.905 52.793 1.00 24.04 105 THR C O 1
ATOM 532 N N . HIS A 1 106 ? 45.119 15.223 52.628 1.00 33.37 106 HIS C N 1
ATOM 533 C CA . HIS A 1 106 ? 44.214 15.816 53.613 1.00 31.62 106 HIS C CA 1
ATOM 534 C C . HIS A 1 106 ? 44.912 16.037 54.954 1.00 30.29 106 HIS C C 1
ATOM 535 O O . HIS A 1 106 ? 44.857 17.134 55.527 1.00 27.07 106 HIS C O 1
ATOM 542 N N . VAL A 1 107 ? 45.561 14.992 55.474 1.00 33.95 107 VAL C N 1
ATOM 543 C CA . VAL A 1 107 ? 46.374 15.128 56.677 1.00 32.85 107 VAL C CA 1
ATOM 544 C C . VAL A 1 107 ? 47.413 16.221 56.492 1.00 25.50 107 VAL C C 1
ATOM 545 O O . VAL A 1 107 ? 47.640 17.046 57.388 1.00 27.39 107 VAL C O 1
ATOM 549 N N . ALA A 1 108 ? 48.082 16.229 55.344 1.00 21.72 108 ALA C N 1
ATOM 550 C CA . ALA A 1 108 ? 49.126 17.217 55.134 1.00 29.86 108 ALA C CA 1
ATOM 551 C C . ALA A 1 108 ? 48.566 18.619 55.353 1.00 28.13 108 ALA C C 1
ATOM 552 O O . ALA A 1 108 ? 48.975 19.327 56.283 1.00 22.32 108 ALA C O 1
ATOM 554 N N . GLY A 1 109 ? 47.558 18.986 54.548 1.00 30.41 109 GLY C N 1
ATOM 555 C CA . GLY A 1 109 ? 46.936 20.296 54.661 1.00 25.33 109 GLY C CA 1
ATOM 556 C C . GLY A 1 109 ? 46.584 20.687 56.086 1.00 30.49 109 GLY C C 1
ATOM 557 O O . GLY A 1 109 ? 46.800 21.831 56.495 1.00 31.06 109 GLY C O 1
ATOM 558 N N . THR A 1 110 ? 46.036 19.752 56.867 1.00 25.70 110 THR C N 1
ATOM 559 C CA . THR A 1 110 ? 45.670 20.101 58.237 1.00 25.08 110 THR C CA 1
ATOM 560 C C . THR A 1 110 ? 46.895 20.486 59.057 1.00 29.75 110 THR C C 1
ATOM 561 O O . THR A 1 110 ? 46.852 21.439 59.848 1.00 26.96 110 THR C O 1
ATOM 565 N N . ILE A 1 111 ? 48.008 19.775 58.863 1.00 31.10 111 ILE C N 1
ATOM 566 C CA . ILE A 1 111 ? 49.224 20.103 59.600 1.00 25.35 111 ILE C CA 1
ATOM 567 C C . ILE A 1 111 ? 49.735 21.479 59.199 1.00 24.45 111 ILE C C 1
ATOM 568 O O . ILE A 1 111 ? 50.011 22.327 60.056 1.00 25.29 111 ILE C O 1
ATOM 573 N N . ALA A 1 112 ? 49.870 21.730 57.888 1.00 23.66 112 ALA C N 1
ATOM 574 C CA . ALA A 1 112 ? 50.713 22.848 57.464 1.00 28.71 112 ALA C CA 1
ATOM 575 C C . ALA A 1 112 ? 50.346 23.356 56.072 1.00 24.85 112 ALA C C 1
ATOM 576 O O . ALA A 1 112 ? 51.234 23.653 55.259 1.00 31.90 112 ALA C O 1
ATOM 578 N N . ALA A 1 113 ? 49.055 23.504 55.783 1.00 20.41 113 ALA C N 1
ATOM 579 C CA . ALA A 1 113 ? 48.661 24.138 54.524 1.00 24.16 113 ALA C CA 1
ATOM 580 C C . ALA A 1 113 ? 48.865 25.644 54.604 1.00 29.71 113 ALA C C 1
ATOM 581 O O . ALA A 1 113 ? 48.406 26.282 55.558 1.00 32.03 113 ALA C O 1
ATOM 583 N N . THR A 1 114 ? 49.526 26.224 53.594 1.00 28.37 114 THR C N 1
ATOM 584 C CA . THR A 1 114 ? 49.691 27.673 53.510 1.00 28.54 114 THR C CA 1
ATOM 585 C C . THR A 1 114 ? 48.621 28.293 52.619 1.00 30.66 114 THR C C 1
ATOM 586 O O . THR A 1 114 ? 48.118 27.656 51.688 1.00 29.70 114 THR C O 1
ATOM 590 N N . ASP A 1 115 ? 48.277 29.554 52.922 1.00 34.86 115 ASP C N 1
ATOM 591 C CA . ASP A 1 115 ? 47.323 30.349 52.143 1.00 34.77 115 ASP C CA 1
ATOM 592 C C . ASP A 1 115 ? 47.997 31.258 51.122 1.00 33.18 115 ASP C C 1
ATOM 593 O O . ASP A 1 115 ? 47.313 32.054 50.477 1.00 32.11 115 ASP C O 1
ATOM 598 N N . GLN A 1 116 ? 49.322 31.172 50.972 1.00 36.41 116 GLN C N 1
ATOM 599 C CA . GLN A 1 116 ? 50.051 32.114 50.131 1.00 37.28 116 GLN C CA 1
ATOM 600 C C . GLN A 1 116 ? 49.674 32.007 48.651 1.00 43.59 116 GLN C C 1
ATOM 601 O O . GLN A 1 116 ? 50.121 32.841 47.855 1.00 38.92 116 GLN C O 1
ATOM 607 N N . ASN A 1 117 ? 48.869 31.015 48.263 1.00 37.71 117 ASN C N 1
ATOM 608 C CA . ASN A 1 117 ? 48.328 30.913 46.915 1.00 26.91 117 ASN C CA 1
ATOM 609 C C . ASN A 1 117 ? 46.823 31.088 46.905 1.00 32.09 117 ASN C C 1
ATOM 610 O O . ASN A 1 117 ? 46.142 30.504 46.066 1.00 33.91 117 ASN C O 1
ATOM 615 N N . GLY A 1 118 ? 46.292 31.862 47.850 1.00 39.87 118 GLY C N 1
ATOM 616 C CA . GLY A 1 118 ? 44.854 32.035 47.971 1.00 34.59 118 GLY C CA 1
ATOM 617 C C . GLY A 1 118 ? 44.090 30.830 48.474 1.00 30.67 118 GLY C C 1
ATOM 618 O O . GLY A 1 118 ? 42.887 30.740 48.239 1.00 35.33 118 GLY C O 1
ATOM 619 N N . GLY A 1 119 ? 44.747 29.913 49.183 1.00 35.54 119 GLY C N 1
ATOM 620 C CA . GLY A 1 119 ? 44.125 28.683 49.629 1.00 30.27 119 GLY C CA 1
ATOM 621 C C . GLY A 1 119 ? 43.816 28.623 51.111 1.00 35.01 119 GLY C C 1
ATOM 622 O O . GLY A 1 119 ? 43.439 29.625 51.720 1.00 44.91 119 GLY C O 1
ATOM 623 N N . ILE A 1 120 ? 43.987 27.447 51.700 1.00 37.74 120 ILE C N 1
ATOM 624 C CA . ILE A 1 120 ? 43.549 27.174 53.059 1.00 36.15 120 ILE C CA 1
ATOM 625 C C . ILE A 1 120 ? 44.764 27.159 53.990 1.00 36.02 120 ILE C C 1
ATOM 626 O O . ILE A 1 120 ? 45.912 27.156 53.548 1.00 29.99 120 ILE C O 1
ATOM 631 N N . LEU A 1 121 ? 44.506 27.167 55.303 1.00 40.39 121 LEU C N 1
ATOM 632 C CA . LEU A 1 121 ? 45.547 27.236 56.328 1.00 30.21 121 LEU C CA 1
ATOM 633 C C . LEU A 1 121 ? 45.609 25.944 57.139 1.00 33.08 121 LEU C C 1
ATOM 634 O O . LEU A 1 121 ? 44.590 25.288 57.388 1.00 33.46 121 LEU C O 1
ATOM 639 N N . GLY A 1 122 ? 46.825 25.590 57.560 1.00 31.80 122 GLY C N 1
ATOM 640 C CA . GLY A 1 122 ? 47.049 24.520 58.504 1.00 27.68 122 GLY C CA 1
ATOM 641 C C . GLY A 1 122 ? 47.438 25.037 59.884 1.00 26.92 122 GLY C C 1
ATOM 642 O O . GLY A 1 122 ? 47.615 26.228 60.126 1.00 28.61 122 GLY C O 1
ATOM 643 N N . VAL A 1 123 ? 47.586 24.090 60.806 1.00 26.74 123 VAL C N 1
ATOM 644 C CA . VAL A 1 123 ? 47.933 24.478 62.168 1.00 25.84 123 VAL C CA 1
ATOM 645 C C . VAL A 1 123 ? 49.333 25.097 62.234 1.00 22.63 123 VAL C C 1
ATOM 646 O O . VAL A 1 123 ? 49.588 25.956 63.084 1.00 26.03 123 VAL C O 1
ATOM 650 N N . ALA A 1 124 ? 50.252 24.704 61.349 1.00 19.07 124 ALA C N 1
ATOM 651 C CA . ALA A 1 124 ? 51.637 25.186 61.388 1.00 25.05 124 ALA C CA 1
ATOM 652 C C . ALA A 1 124 ? 52.093 25.569 59.987 1.00 27.01 124 ALA C C 1
ATOM 653 O O . ALA A 1 124 ? 53.013 24.960 59.420 1.00 21.92 124 ALA C O 1
ATOM 655 N N . PRO A 1 125 ? 51.504 26.631 59.426 1.00 30.46 125 PRO C N 1
ATOM 656 C CA . PRO A 1 125 ? 51.677 26.912 57.995 1.00 26.06 125 PRO C CA 1
ATOM 657 C C . PRO A 1 125 ? 53.053 27.416 57.606 1.00 24.81 125 PRO C C 1
ATOM 658 O O . PRO A 1 125 ? 53.300 27.579 56.404 1.00 25.82 125 PRO C O 1
ATOM 662 N N . GLU A 1 126 ? 53.953 27.679 58.549 1.00 26.38 126 GLU C N 1
ATOM 663 C CA . GLU A 1 126 ? 55.335 27.982 58.194 1.00 27.71 126 GLU C CA 1
ATOM 664 C C . GLU A 1 126 ? 56.271 26.811 58.475 1.00 26.35 126 GLU C C 1
ATOM 665 O O . GLU A 1 126 ? 57.493 26.970 58.384 1.00 25.64 126 GLU C O 1
ATOM 671 N N . ALA A 1 127 ? 55.723 25.638 58.795 1.00 25.88 127 ALA C N 1
ATOM 672 C CA . ALA A 1 127 ? 56.511 24.426 58.965 1.00 23.97 127 ALA C CA 1
ATOM 673 C C . ALA A 1 127 ? 56.597 23.635 57.657 1.00 22.59 127 ALA C C 1
ATOM 674 O O . ALA A 1 127 ? 55.936 23.932 56.662 1.00 22.32 127 ALA C O 1
ATOM 676 N N . LYS A 1 128 ? 57.429 22.602 57.679 1.00 27.19 128 LYS C N 1
ATOM 677 C CA . LYS A 1 128 ? 57.741 21.813 56.499 1.00 25.23 128 LYS C CA 1
ATOM 678 C C . LYS A 1 128 ? 57.313 20.371 56.719 1.00 23.01 128 LYS C C 1
ATOM 679 O O . LYS A 1 128 ? 57.492 19.816 57.808 1.00 24.23 128 LYS C O 1
ATOM 685 N N . LEU A 1 129 ? 56.734 19.784 55.685 1.00 19.77 129 LEU C N 1
ATOM 686 C CA . LEU A 1 129 ? 56.346 18.385 55.689 1.00 27.92 129 LEU C CA 1
ATOM 687 C C . LEU A 1 129 ? 57.345 17.554 54.900 1.00 33.32 129 LEU C C 1
ATOM 688 O O . LEU A 1 129 ? 57.772 17.941 53.811 1.00 32.10 129 LEU C O 1
ATOM 693 N N . LEU A 1 130 ? 57.685 16.394 55.440 1.00 32.22 130 LEU C N 1
ATOM 694 C CA . LEU A 1 130 ? 58.263 15.324 54.651 1.00 30.72 130 LEU C CA 1
ATOM 695 C C . LEU A 1 130 ? 57.171 14.283 54.426 1.00 30.09 130 LEU C C 1
ATOM 696 O O . LEU A 1 130 ? 56.445 13.926 55.359 1.00 28.87 130 LEU C O 1
ATOM 701 N N . ILE A 1 131 ? 57.026 13.830 53.190 1.00 26.24 131 ILE C N 1
ATOM 702 C CA . ILE A 1 131 ? 55.924 12.956 52.820 1.00 29.93 131 ILE C CA 1
ATOM 703 C C . ILE A 1 131 ? 56.421 11.520 52.849 1.00 32.04 131 ILE C C 1
ATOM 704 O O . ILE A 1 131 ? 57.310 11.148 52.074 1.00 35.93 131 ILE C O 1
ATOM 709 N N . VAL A 1 132 ? 55.850 10.699 53.723 1.00 23.88 132 VAL C N 1
ATOM 710 C CA . VAL A 1 132 ? 56.220 9.294 53.782 1.00 24.45 132 VAL C CA 1
ATOM 711 C C . VAL A 1 132 ? 54.995 8.462 53.428 1.00 32.95 132 VAL C C 1
ATOM 712 O O . VAL A 1 132 ? 54.011 8.430 54.189 1.00 25.84 132 VAL C O 1
ATOM 716 N N . LYS A 1 133 ? 55.062 7.790 52.262 1.00 31.41 133 LYS C N 1
ATOM 717 C CA . LYS A 1 133 ? 53.961 6.998 51.705 1.00 30.82 133 LYS C CA 1
ATOM 718 C C . LYS A 1 133 ? 54.092 5.559 52.186 1.00 30.14 133 LYS C C 1
ATOM 719 O O . LYS A 1 133 ? 54.810 4.756 51.589 1.00 36.98 133 LYS C O 1
ATOM 725 N N . VAL A 1 134 ? 53.395 5.221 53.266 1.00 26.53 134 VAL C N 1
ATOM 726 C CA . VAL A 1 134 ? 53.458 3.879 53.826 1.00 26.92 134 VAL C CA 1
ATOM 727 C C . VAL A 1 134 ? 52.146 3.142 53.669 1.00 29.68 134 VAL C C 1
ATOM 728 O O . VAL A 1 134 ? 51.981 2.063 54.238 1.00 37.59 134 VAL C O 1
ATOM 732 N N . LEU A 1 135 ? 51.202 3.697 52.915 1.00 35.64 135 LEU C N 1
ATOM 733 C CA . LEU A 1 135 ? 49.942 3.035 52.602 1.00 30.70 135 LEU C CA 1
ATOM 734 C C . LEU A 1 135 ? 49.738 3.110 51.096 1.00 42.10 135 LEU C C 1
ATOM 735 O O . LEU A 1 135 ? 49.650 4.209 50.535 1.00 49.11 135 LEU C O 1
ATOM 740 N 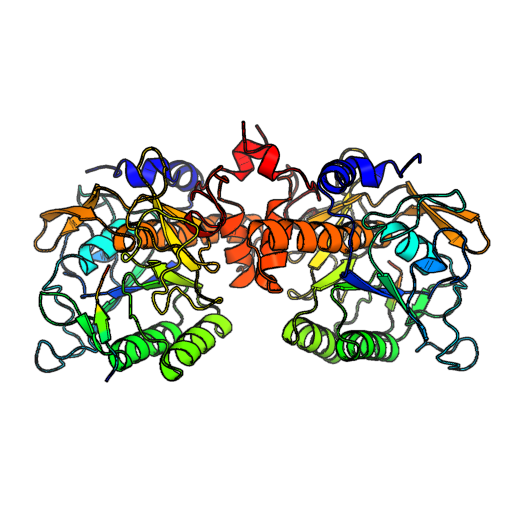N . GLY A 1 136 ? 49.690 1.947 50.439 1.00 40.77 136 GLY C N 1
ATOM 741 C CA . GLY A 1 136 ? 49.500 1.878 49.008 1.00 39.85 136 GLY C CA 1
ATOM 742 C C . GLY A 1 136 ? 48.060 1.565 48.618 1.00 44.31 136 GLY C C 1
ATOM 743 O O . GLY A 1 136 ? 47.205 1.265 49.450 1.00 46.08 136 GLY C O 1
ATOM 744 N N . GLY A 1 137 ? 47.801 1.651 47.312 1.00 38.30 137 GLY C N 1
ATOM 745 C CA . GLY A 1 137 ? 46.483 1.329 46.799 1.00 44.83 137 GLY C CA 1
ATOM 746 C C . GLY A 1 137 ? 45.441 2.311 47.278 1.00 44.04 137 GLY C C 1
ATOM 747 O O . GLY A 1 137 ? 45.720 3.111 48.172 1.00 50.16 137 GLY C O 1
ATOM 748 N N . GLU A 1 138 ? 44.238 2.280 46.712 1.00 46.17 138 GLU C N 1
ATOM 749 C CA . GLU A 1 138 ? 43.323 3.374 47.015 1.00 45.04 138 GLU C CA 1
ATOM 750 C C . GLU A 1 138 ? 42.532 3.139 48.288 1.00 42.14 138 GLU C C 1
ATOM 751 O O . GLU A 1 138 ? 42.204 4.107 48.980 1.00 42.47 138 GLU C O 1
ATOM 757 N N . ASN A 1 139 ? 42.257 1.886 48.650 1.00 49.11 139 ASN C N 1
ATOM 758 C CA . ASN A 1 139 ? 41.619 1.664 49.941 1.00 39.93 139 ASN C CA 1
ATOM 759 C C . ASN A 1 139 ? 42.539 2.034 51.102 1.00 47.19 139 ASN C C 1
ATOM 760 O O . ASN A 1 139 ? 42.067 2.122 52.241 1.00 47.89 139 ASN C O 1
ATOM 765 N N . GLY A 1 140 ? 43.829 2.272 50.838 1.00 46.25 140 GLY C N 1
ATOM 766 C CA . GLY A 1 140 ? 44.708 2.940 51.780 1.00 38.05 140 GLY C CA 1
ATOM 767 C C . GLY A 1 140 ? 45.135 2.086 52.945 1.00 47.57 140 GLY C C 1
ATOM 768 O O . GLY A 1 140 ? 44.595 2.213 54.052 1.00 48.93 140 GLY C O 1
ATOM 769 N N . SER A 1 141 ? 46.103 1.205 52.693 1.00 42.67 141 SER C N 1
ATOM 770 C CA . SER A 1 141 ? 46.510 0.178 53.646 1.00 36.58 141 SER C CA 1
ATOM 771 C C . SER A 1 141 ? 47.910 -0.271 53.284 1.00 34.65 141 SER C C 1
ATOM 772 O O . SER A 1 141 ? 48.199 -0.509 52.110 1.00 42.93 141 SER C O 1
ATOM 775 N N . GLY A 1 142 ? 48.767 -0.393 54.291 1.00 38.45 142 GLY C N 1
ATOM 776 C CA . GLY A 1 142 ? 50.158 -0.716 54.066 1.00 31.64 142 GLY C CA 1
ATOM 777 C C . GLY A 1 142 ? 50.624 -1.763 55.054 1.00 34.44 142 GLY C C 1
ATOM 778 O O . GLY A 1 142 ? 49.989 -2.014 56.081 1.00 42.42 142 GLY C O 1
ATOM 779 N N . LYS A 1 143 ? 51.747 -2.385 54.715 1.00 35.85 143 LYS C N 1
ATOM 780 C CA . LYS A 1 143 ? 52.312 -3.460 55.512 1.00 40.46 143 LYS C CA 1
ATOM 781 C C . LYS A 1 143 ? 53.194 -2.888 56.611 1.00 35.71 143 LYS C C 1
ATOM 782 O O . LYS A 1 143 ? 53.880 -1.877 56.423 1.00 32.42 143 LYS C O 1
ATOM 788 N N . TYR A 1 144 ? 53.172 -3.556 57.766 1.00 37.22 144 TYR C N 1
ATOM 789 C CA . TYR A 1 144 ? 53.917 -3.064 58.920 1.00 35.69 144 TYR C CA 1
ATOM 790 C C . TYR A 1 144 ? 55.357 -2.718 58.556 1.00 28.69 144 TYR C C 1
ATOM 791 O O . TYR A 1 144 ? 55.857 -1.655 58.941 1.00 28.82 144 TYR C O 1
ATOM 800 N N . GLU A 1 145 ? 56.029 -3.578 57.779 1.00 25.95 145 GLU C N 1
ATOM 801 C CA . GLU A 1 145 ? 57.423 -3.295 57.433 1.00 28.97 145 GLU C CA 1
ATOM 802 C C . GLU A 1 145 ? 57.560 -1.986 56.672 1.00 30.85 145 GLU C C 1
ATOM 803 O O . GLU A 1 145 ? 58.595 -1.315 56.770 1.00 27.23 145 GLU C O 1
ATOM 809 N N . TRP A 1 146 ? 56.528 -1.604 55.914 1.00 34.12 146 TRP C N 1
ATOM 810 C CA . TRP A 1 146 ? 56.534 -0.307 55.248 1.00 28.67 146 TRP C CA 1
ATOM 811 C C . TRP A 1 146 ? 56.397 0.819 56.260 1.00 26.24 146 TRP C C 1
ATOM 812 O O . TRP A 1 146 ? 57.115 1.824 56.188 1.00 23.86 146 TRP C O 1
ATOM 823 N N .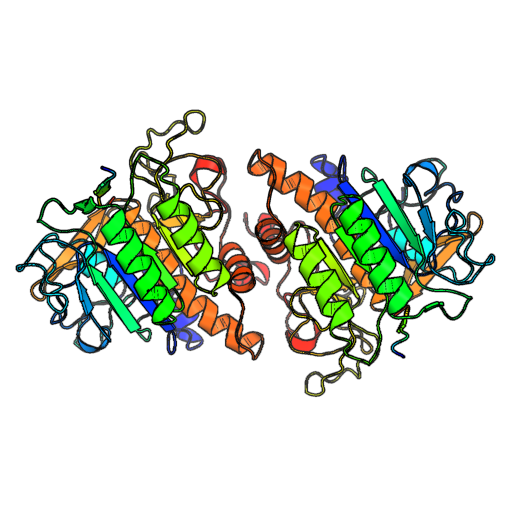 ILE A 1 147 ? 55.457 0.676 57.196 1.00 23.07 147 ILE C N 1
ATOM 824 C CA . ILE A 1 147 ? 55.355 1.629 58.292 1.00 21.36 147 ILE C CA 1
ATOM 825 C C . ILE A 1 147 ? 56.681 1.721 59.034 1.00 27.96 147 ILE C C 1
ATOM 826 O O . ILE A 1 147 ? 57.167 2.823 59.329 1.00 25.02 147 ILE C O 1
ATOM 831 N N . ILE A 1 148 ? 57.296 0.568 59.333 1.00 22.73 148 ILE C N 1
ATOM 832 C CA . ILE A 1 148 ? 58.569 0.571 60.043 1.00 18.84 148 ILE C CA 1
ATOM 833 C C . ILE A 1 148 ? 59.639 1.237 59.198 1.00 24.34 148 ILE C C 1
ATOM 834 O O . ILE A 1 148 ? 60.447 2.030 59.700 1.00 24.97 148 ILE C O 1
ATOM 839 N N . ASP A 1 149 ? 59.660 0.925 57.902 1.00 25.45 149 ASP C N 1
ATOM 840 C CA . ASP A 1 149 ? 60.587 1.584 56.987 1.00 26.94 149 ASP C CA 1
ATOM 841 C C . ASP A 1 149 ? 60.486 3.104 57.104 1.00 23.57 149 ASP C C 1
ATOM 842 O O . ASP A 1 149 ? 61.491 3.788 57.320 1.00 23.12 149 ASP C O 1
ATOM 847 N N . GLY A 1 150 ? 59.267 3.644 57.009 1.00 24.55 150 GLY C N 1
ATOM 848 C CA . GLY A 1 150 ? 59.087 5.087 57.040 1.00 22.76 150 GLY C CA 1
ATOM 849 C C . GLY A 1 150 ? 59.387 5.714 58.388 1.00 27.28 150 GLY C C 1
ATOM 850 O O . GLY A 1 150 ? 59.873 6.851 58.454 1.00 23.33 150 GLY C O 1
ATOM 851 N N . ILE A 1 151 ? 59.091 5.001 59.479 1.00 26.95 151 ILE C N 1
ATOM 852 C CA . ILE A 1 151 ? 59.434 5.509 60.804 1.00 26.58 151 ILE C CA 1
ATOM 853 C C . ILE A 1 151 ? 60.946 5.591 60.958 1.00 23.18 151 ILE C C 1
ATOM 854 O O . ILE A 1 151 ? 61.488 6.623 61.373 1.00 25.48 151 ILE C O 1
ATOM 859 N N . ASN A 1 152 ? 61.655 4.516 60.617 1.00 20.09 152 ASN C N 1
ATOM 860 C CA . ASN A 1 152 ? 63.112 4.557 60.708 1.00 27.53 152 ASN C CA 1
ATOM 861 C C . ASN A 1 152 ? 63.691 5.646 59.804 1.00 29.64 152 ASN C C 1
ATOM 862 O O . ASN A 1 152 ? 64.553 6.427 60.230 1.00 28.69 152 ASN C O 1
ATOM 867 N N . TYR A 1 153 ? 63.219 5.719 58.554 1.00 25.53 153 TYR C N 1
ATOM 868 C CA . TYR A 1 153 ? 63.612 6.804 57.660 1.00 26.77 153 TYR C CA 1
ATOM 869 C C . TYR A 1 153 ? 63.411 8.168 58.318 1.00 30.73 153 TYR C C 1
ATOM 870 O O . TYR A 1 153 ? 64.351 8.965 58.437 1.00 29.04 153 TYR C O 1
ATOM 879 N N . ALA A 1 154 ? 62.174 8.442 58.752 1.00 23.86 154 ALA C N 1
ATOM 880 C CA . ALA A 1 154 ? 61.814 9.759 59.265 1.00 24.48 154 ALA C CA 1
ATOM 881 C C . ALA A 1 154 ? 62.787 10.236 60.333 1.00 28.77 154 ALA C C 1
ATOM 882 O O . ALA A 1 154 ? 63.159 11.417 60.364 1.00 27.17 154 ALA C O 1
ATOM 884 N N . ALA A 1 155 ? 63.220 9.318 61.207 1.00 30.81 155 ALA C N 1
ATOM 885 C CA . ALA A 1 155 ? 64.149 9.656 62.283 1.00 26.85 155 ALA C CA 1
ATOM 886 C C . ALA A 1 155 ? 65.566 9.870 61.763 1.00 27.66 155 ALA C C 1
ATOM 887 O O . ALA A 1 155 ? 66.243 10.815 62.190 1.00 25.72 155 ALA C O 1
ATOM 889 N N . GLU A 1 156 ? 66.047 8.993 60.859 1.00 29.30 156 GLU C N 1
ATOM 890 C CA . GLU A 1 156 ? 67.369 9.206 60.256 1.00 34.29 156 GLU C CA 1
ATOM 891 C C . GLU A 1 156 ? 67.450 10.571 59.576 1.00 39.87 156 GLU C C 1
ATOM 892 O O . GLU A 1 156 ? 68.526 11.189 59.550 1.00 32.12 156 GLU C O 1
ATOM 898 N N . GLN A 1 157 ? 66.323 11.056 59.024 1.00 33.94 157 GLN C N 1
ATOM 899 C CA . GLN A 1 157 ? 66.210 12.415 58.511 1.00 34.40 157 GLN C CA 1
ATOM 900 C C . GLN A 1 157 ? 65.957 13.444 59.612 1.00 36.14 157 GLN C C 1
ATOM 901 O O . GLN A 1 157 ? 65.784 14.633 59.306 1.00 38.93 157 GLN C O 1
ATOM 907 N N . LYS A 1 158 ? 65.906 13.016 60.873 1.00 28.48 158 LYS C N 1
ATOM 908 C CA . LYS A 1 158 ? 65.982 13.928 62.009 1.00 27.55 158 LYS C CA 1
ATOM 909 C C . LYS A 1 158 ? 64.824 14.921 62.015 1.00 25.12 158 LYS C C 1
ATOM 910 O O . LYS A 1 158 ? 64.998 16.096 62.334 1.00 27.09 158 LYS C O 1
ATOM 916 N N . VAL A 1 159 ? 63.628 14.439 61.658 1.00 25.38 159 VAL C N 1
ATOM 917 C CA . VAL A 1 159 ? 62.430 15.264 61.784 1.00 20.21 159 VAL C CA 1
ATOM 918 C C . VAL A 1 159 ? 62.133 15.537 63.255 1.00 18.76 159 VAL C C 1
ATOM 919 O O . VAL A 1 159 ? 62.556 14.814 64.158 1.00 23.74 159 VAL C O 1
ATOM 923 N N . ASP A 1 160 ? 61.397 16.612 63.499 1.00 22.98 160 ASP C N 1
ATOM 924 C CA . ASP A 1 160 ? 60.926 16.859 64.852 1.00 21.50 160 ASP C CA 1
ATOM 925 C C . ASP A 1 160 ? 59.700 16.016 65.185 1.00 22.12 160 ASP C C 1
ATOM 926 O O . ASP A 1 160 ? 59.505 15.629 66.349 1.00 24.65 160 ASP C O 1
ATOM 931 N N . ILE A 1 161 ? 58.853 15.746 64.197 1.00 14.19 161 ILE C N 1
ATOM 932 C CA . ILE A 1 161 ? 57.524 15.205 64.443 1.00 14.83 161 ILE C CA 1
ATOM 933 C C . ILE A 1 161 ? 57.239 14.138 63.398 1.00 18.24 161 ILE C C 1
ATOM 934 O O . ILE A 1 161 ? 57.387 14.379 62.195 1.00 19.00 161 ILE C O 1
ATOM 939 N N . ILE A 1 162 ? 56.888 12.945 63.863 1.00 20.69 162 ILE C N 1
ATOM 940 C CA . ILE A 1 162 ? 56.303 11.905 63.032 1.00 16.93 162 ILE C CA 1
ATOM 941 C C . ILE A 1 162 ? 54.812 11.937 63.283 1.00 22.84 162 ILE C C 1
ATOM 942 O O . ILE A 1 162 ? 54.377 11.888 64.441 1.00 28.10 162 ILE C O 1
ATOM 947 N N . SER A 1 163 ? 54.032 12.040 62.209 1.00 24.53 163 SER C N 1
ATOM 948 C CA . SER A 1 163 ? 52.579 12.084 62.277 1.00 22.59 163 SER C CA 1
ATOM 949 C C . SER A 1 163 ? 52.012 10.889 61.525 1.00 24.45 163 SER C C 1
ATOM 950 O O . SER A 1 163 ? 52.239 10.742 60.320 1.00 29.92 163 SER C O 1
ATOM 953 N N . MET A 1 164 ? 51.269 10.048 62.232 1.00 22.04 164 MET C N 1
ATOM 954 C CA . MET A 1 164 ? 50.685 8.843 61.661 1.00 25.77 164 MET C CA 1
ATOM 955 C C . MET A 1 164 ? 49.192 8.866 61.930 1.00 23.82 164 MET C C 1
ATOM 956 O O . MET A 1 164 ? 48.765 9.140 63.055 1.00 20.28 164 MET C O 1
ATOM 961 N N . SER A 1 165 ? 48.400 8.573 60.907 1.00 28.76 165 SER C N 1
ATOM 962 C CA . SER A 1 165 ? 46.956 8.478 61.069 1.00 29.92 165 SER C CA 1
ATOM 963 C C . SER A 1 165 ? 46.456 7.071 60.757 1.00 32.95 165 SER C C 1
ATOM 964 O O . SER A 1 165 ? 45.275 6.878 60.445 1.00 28.77 165 SER C O 1
ATOM 967 N N . LEU A 1 166 ? 47.339 6.081 60.861 1.00 25.05 166 LEU C N 1
ATOM 968 C CA . LEU A 1 166 ? 47.021 4.688 60.614 1.00 26.85 166 LEU C CA 1
ATOM 969 C C . LEU A 1 166 ? 46.835 3.907 61.914 1.00 30.32 166 LEU C C 1
ATOM 970 O O . LEU A 1 166 ? 47.271 4.319 62.989 1.00 32.12 166 LEU C O 1
ATOM 975 N N . GLY A 1 167 ? 46.208 2.746 61.791 1.00 35.34 167 GLY C N 1
ATOM 976 C CA . GLY A 1 167 ? 46.107 1.815 62.901 1.00 34.61 167 GLY C CA 1
ATOM 977 C C . GLY A 1 167 ? 46.283 0.390 62.418 1.00 36.96 167 GLY C C 1
ATOM 978 O O . GLY A 1 167 ? 46.008 0.066 61.262 1.00 37.02 167 GLY C O 1
ATOM 979 N N . GLY A 1 168 ? 46.768 -0.461 63.322 1.00 36.87 168 GLY C N 1
ATOM 980 C CA . GLY A 1 168 ? 46.896 -1.881 63.075 1.00 38.00 168 GLY C CA 1
ATOM 981 C C . GLY A 1 168 ? 46.467 -2.676 64.297 1.00 38.49 168 GLY C C 1
ATOM 982 O O . GLY A 1 168 ? 46.777 -2.306 65.433 1.00 39.52 168 GLY C O 1
ATOM 983 N N . PRO A 1 169 ? 45.735 -3.778 64.103 1.00 44.06 169 PRO C N 1
ATOM 984 C CA . PRO A 1 169 ? 45.153 -4.461 65.266 1.00 44.01 169 PRO C CA 1
ATOM 985 C C . PRO A 1 169 ? 46.155 -5.268 66.066 1.00 36.28 169 PRO C C 1
ATOM 986 O O . PRO A 1 169 ? 45.875 -5.574 67.236 1.00 39.57 169 PRO C O 1
ATOM 990 N N . SER A 1 170 ? 47.312 -5.600 65.506 1.00 26.19 170 SER C N 1
ATOM 991 C CA . SER A 1 170 ? 48.264 -6.439 66.214 1.00 33.74 170 SER C CA 1
ATOM 992 C C . SER A 1 170 ? 49.472 -5.645 66.716 1.00 31.87 170 SER C C 1
ATOM 993 O O . SER A 1 170 ? 49.931 -4.696 66.074 1.00 30.51 170 SER C O 1
ATOM 996 N N . ASN A 1 171 ? 49.992 -6.066 67.871 1.00 26.09 171 ASN C N 1
ATOM 997 C CA . ASN A 1 171 ? 51.203 -5.507 68.477 1.00 27.15 171 ASN C CA 1
ATOM 998 C C . ASN A 1 171 ? 52.402 -6.333 67.993 1.00 31.87 171 ASN C C 1
ATOM 999 O O . ASN A 1 171 ? 52.652 -7.444 68.476 1.00 32.20 171 ASN C O 1
ATOM 1004 N N . GLU A 1 172 ? 53.155 -5.787 67.023 1.00 23.24 172 GLU C N 1
ATOM 1005 C CA . GLU A 1 172 ? 54.324 -6.494 66.534 1.00 19.38 172 GLU C CA 1
ATOM 1006 C C . GLU A 1 172 ? 55.586 -5.895 67.135 1.00 23.38 172 GLU C C 1
ATOM 1007 O O . GLU A 1 172 ? 55.770 -4.668 67.093 1.00 23.12 172 GLU C O 1
ATOM 1013 N N . PRO A 1 173 ? 56.481 -6.731 67.662 1.00 23.56 173 PRO C N 1
ATOM 1014 C CA . PRO A 1 173 ? 57.663 -6.210 68.368 1.00 20.86 173 PRO C CA 1
ATOM 1015 C C . PRO A 1 173 ? 58.611 -5.389 67.510 1.00 24.59 173 PRO C C 1
ATOM 1016 O O . PRO A 1 173 ? 59.258 -4.477 68.045 1.00 27.27 173 PRO C O 1
ATOM 1020 N N . ALA A 1 174 ? 58.750 -5.684 66.212 1.00 23.13 174 ALA C N 1
ATOM 1021 C CA . ALA A 1 174 ? 59.550 -4.800 65.364 1.00 21.86 174 ALA C CA 1
ATOM 1022 C C . ALA A 1 174 ? 58.940 -3.403 65.299 1.00 25.13 174 ALA C C 1
ATOM 1023 O O . ALA A 1 174 ? 59.665 -2.399 65.298 1.00 27.20 174 ALA C O 1
ATOM 1025 N N . LEU A 1 175 ? 57.607 -3.312 65.271 1.00 22.86 175 LEU C N 1
ATOM 1026 C CA . LEU A 1 175 ? 56.972 -2.004 65.300 1.00 21.45 175 LEU C CA 1
ATOM 1027 C C . LEU A 1 175 ? 57.337 -1.264 66.578 1.00 24.06 175 LEU C C 1
ATOM 1028 O O . LEU A 1 175 ? 57.944 -0.186 66.533 1.00 24.93 175 LEU C O 1
ATOM 1033 N N . GLN A 1 176 ? 57.011 -1.860 67.732 1.00 24.39 176 GLN C N 1
ATOM 1034 C CA . GLN A 1 176 ? 57.303 -1.227 69.016 1.00 23.18 176 GLN C CA 1
ATOM 1035 C C . GLN A 1 176 ? 58.729 -0.687 69.065 1.00 25.45 176 GLN C C 1
ATOM 1036 O O . GLN A 1 176 ? 58.960 0.453 69.492 1.00 21.40 176 GLN C O 1
ATOM 1042 N N . GLU A 1 177 ? 59.700 -1.473 68.601 1.00 23.39 177 GLU C N 1
ATOM 1043 C CA . GLU A 1 177 ? 61.079 -1.032 68.741 1.00 23.61 177 GLU C CA 1
ATOM 1044 C C . GLU A 1 177 ? 61.360 0.163 67.848 1.00 27.53 177 GLU C C 1
ATOM 1045 O O . GLU A 1 177 ? 62.075 1.093 68.249 1.00 29.89 177 GLU C O 1
ATOM 1051 N N . ALA A 1 178 ? 60.809 0.167 66.639 1.00 21.00 178 ALA C N 1
ATOM 1052 C CA . ALA A 1 178 ? 61.021 1.317 65.771 1.00 23.70 178 ALA C CA 1
ATOM 1053 C C . ALA A 1 178 ? 60.478 2.580 66.423 1.00 24.80 178 ALA C C 1
ATOM 1054 O O . ALA A 1 178 ? 61.187 3.593 66.525 1.00 23.63 178 ALA C O 1
ATOM 1056 N N . ILE A 1 179 ? 59.212 2.525 66.867 1.00 20.62 179 ILE C N 1
ATOM 1057 C CA . ILE A 1 179 ? 58.613 3.588 67.684 1.00 23.16 179 ILE C CA 1
ATOM 1058 C C . ILE A 1 179 ? 59.560 4.000 68.807 1.00 18.85 179 ILE C C 1
ATOM 1059 O O . ILE A 1 179 ? 59.871 5.185 68.989 1.00 14.58 179 ILE C O 1
ATOM 1064 N N . GLN A 1 180 ? 60.038 3.012 69.569 1.00 20.35 180 GLN C N 1
ATOM 1065 C CA . GLN A 1 180 ? 60.950 3.274 70.684 1.00 26.37 180 GLN C CA 1
ATOM 1066 C C . GLN A 1 180 ? 62.203 4.015 70.225 1.00 23.53 180 GLN C C 1
ATOM 1067 O O . GLN A 1 180 ? 62.588 5.040 70.811 1.00 20.38 180 GLN C O 1
ATOM 1073 N N . ASN A 1 181 ? 62.863 3.494 69.186 1.00 23.47 181 ASN C N 1
ATOM 1074 C CA . ASN A 1 181 ? 64.114 4.076 68.716 1.00 21.45 181 ASN C CA 1
ATOM 1075 C C . ASN A 1 181 ? 63.935 5.537 68.286 1.00 23.52 181 ASN C C 1
ATOM 1076 O O . ASN A 1 181 ? 64.739 6.407 68.653 1.00 20.34 181 ASN C O 1
ATOM 1081 N N . ALA A 1 182 ? 62.874 5.828 67.526 1.00 20.65 182 ALA C N 1
ATOM 1082 C CA . ALA A 1 182 ? 62.608 7.198 67.101 1.00 15.97 182 ALA C CA 1
ATOM 1083 C C . ALA A 1 182 ? 62.443 8.144 68.285 1.00 19.62 182 ALA C C 1
ATOM 1084 O O . ALA A 1 182 ? 62.973 9.264 68.269 1.00 17.54 182 ALA C O 1
ATOM 1086 N N . VAL A 1 183 ? 61.683 7.724 69.305 1.00 20.93 183 VAL C N 1
ATOM 1087 C CA . VAL A 1 183 ? 61.401 8.600 70.442 1.00 18.82 183 VAL C CA 1
ATOM 1088 C C . VAL A 1 183 ? 62.669 8.884 71.233 1.00 24.23 183 VAL C C 1
ATOM 1089 O O . VAL A 1 183 ? 62.978 10.044 71.535 1.00 23.57 183 VAL C O 1
ATOM 1093 N N . LYS A 1 184 ? 63.424 7.837 71.594 1.00 21.90 184 LYS C N 1
ATOM 1094 C CA . LYS A 1 184 ? 64.702 8.097 72.243 1.00 19.08 184 LYS C CA 1
ATOM 1095 C C . LYS A 1 184 ? 65.601 8.985 71.382 1.00 23.55 184 LYS C C 1
ATOM 1096 O O . LYS A 1 184 ? 66.464 9.685 71.915 1.00 27.02 184 LYS C O 1
ATOM 1102 N N . SER A 1 185 ? 65.393 9.010 70.067 1.00 25.78 185 SER C N 1
ATOM 1103 C CA . SER A 1 185 ? 66.146 9.895 69.195 1.00 18.48 185 SER C CA 1
ATOM 1104 C C . SER A 1 185 ? 65.738 11.361 69.332 1.00 25.03 185 SER C C 1
ATOM 1105 O O . SER A 1 185 ? 66.440 12.228 68.796 1.00 24.92 185 SER C O 1
ATOM 1108 N N . GLY A 1 186 ? 64.638 11.668 70.028 1.00 20.20 186 GLY C N 1
ATOM 1109 C CA . GLY A 1 186 ? 64.136 13.027 70.118 1.00 17.09 186 GLY C CA 1
ATOM 1110 C C . GLY A 1 186 ? 62.890 13.329 69.298 1.00 19.19 186 GLY C C 1
ATOM 1111 O O . GLY A 1 186 ? 62.368 14.453 69.380 1.00 20.32 186 GLY C O 1
ATOM 1112 N N . VAL A 1 187 ? 62.391 12.369 68.526 1.00 18.38 187 VAL C N 1
ATOM 1113 C CA . VAL A 1 187 ? 61.237 12.604 67.669 1.00 21.17 187 VAL C CA 1
ATOM 1114 C C . VAL A 1 187 ? 59.965 12.483 68.496 1.00 17.87 187 VAL C C 1
ATOM 1115 O O . VAL A 1 187 ? 59.816 11.539 69.279 1.00 19.33 187 VAL C O 1
ATOM 1119 N N . LEU A 1 188 ? 59.043 13.439 68.319 1.00 13.65 188 LEU C N 1
ATOM 1120 C CA . LEU A 1 188 ? 57.684 13.307 68.832 1.00 15.36 188 LEU C CA 1
ATOM 1121 C C . LEU A 1 188 ? 56.863 12.441 67.881 1.00 17.60 188 LEU C C 1
ATOM 1122 O O . LEU A 1 188 ? 56.638 12.812 66.719 1.00 18.82 188 LEU C O 1
ATOM 1127 N N . VAL A 1 189 ? 56.376 11.312 68.377 1.00 13.78 189 VAL C N 1
ATOM 1128 C CA . VAL A 1 189 ? 55.692 10.332 67.542 1.00 20.86 189 VAL C CA 1
ATOM 1129 C C . VAL A 1 189 ? 54.190 10.379 67.837 1.00 24.54 189 VAL C C 1
ATOM 1130 O O . VAL A 1 189 ? 53.741 9.908 68.891 1.00 26.50 189 VAL C O 1
ATOM 1134 N N . VAL A 1 190 ? 53.405 10.935 66.910 1.00 17.46 190 VAL C N 1
ATOM 1135 C CA . VAL A 1 190 ? 51.964 11.123 67.087 1.00 22.49 190 VAL C CA 1
ATOM 1136 C C . VAL A 1 190 ? 51.210 10.119 66.225 1.00 22.55 190 VAL C C 1
ATOM 1137 O O . VAL A 1 190 ? 51.560 9.893 65.060 1.00 21.22 190 VAL C O 1
ATOM 1141 N N . CYS A 1 191 ? 50.156 9.531 66.787 1.00 24.84 191 CYS C N 1
ATOM 1142 C CA . CYS A 1 191 ? 49.330 8.621 66.010 1.00 25.96 191 CYS C CA 1
ATOM 1143 C C . CYS A 1 191 ? 47.856 8.805 66.342 1.00 21.33 191 CYS C C 1
ATOM 1144 O O . CYS A 1 191 ? 47.492 9.125 67.476 1.00 19.20 191 CYS C O 1
ATOM 1147 N N . ALA A 1 192 ? 47.006 8.599 65.337 1.00 21.62 192 ALA C N 1
ATOM 1148 C CA . ALA A 1 192 ? 45.580 8.472 65.604 1.00 24.99 192 ALA C CA 1
ATOM 1149 C C . ALA A 1 192 ? 45.345 7.300 66.547 1.00 26.17 192 ALA C C 1
ATOM 1150 O O . ALA A 1 192 ? 46.053 6.290 66.504 1.00 29.28 192 ALA C O 1
ATOM 1152 N N . ALA A 1 193 ? 44.355 7.438 67.421 1.00 18.53 193 ALA C N 1
ATOM 1153 C CA . ALA A 1 193 ? 44.218 6.424 68.457 1.00 20.42 193 ALA C CA 1
ATOM 1154 C C . ALA A 1 193 ? 43.532 5.147 67.977 1.00 30.37 193 ALA C C 1
ATOM 1155 O O . ALA A 1 193 ? 43.724 4.090 68.595 1.00 37.12 193 ALA C O 1
ATOM 1157 N N . GLY A 1 194 ? 42.735 5.213 66.915 1.00 27.88 194 GLY C N 1
ATOM 1158 C CA . GLY A 1 194 ? 41.949 4.037 66.561 1.00 29.63 194 GLY C CA 1
ATOM 1159 C C . GLY A 1 194 ? 40.472 4.361 66.476 1.00 30.49 194 GLY C C 1
ATOM 1160 O O . GLY A 1 194 ? 39.871 4.924 67.396 1.00 33.53 194 GLY C O 1
ATOM 1161 N N . ASN A 1 195 ? 39.879 3.986 65.339 1.00 33.10 195 ASN C N 1
ATOM 1162 C CA . ASN A 1 195 ? 38.475 4.223 65.027 1.00 36.65 195 ASN C CA 1
ATOM 1163 C C . ASN A 1 195 ? 37.545 3.146 65.554 1.00 37.99 195 ASN C C 1
ATOM 1164 O O . ASN A 1 195 ? 36.321 3.313 65.473 1.00 37.85 195 ASN C O 1
ATOM 1169 N N . GLU A 1 196 ? 38.088 2.055 66.080 1.00 33.56 196 GLU C N 1
ATOM 1170 C CA . GLU A 1 196 ? 37.324 0.846 66.335 1.00 33.26 196 GLU C CA 1
ATOM 1171 C C . GLU A 1 196 ? 36.513 0.906 67.611 1.00 33.21 196 GLU C C 1
ATOM 1172 O O . GLU A 1 196 ? 36.172 -0.153 68.140 1.00 29.20 196 GLU C O 1
ATOM 1178 N N . GLY A 1 197 ? 36.173 2.123 68.091 1.00 35.25 197 GLY C N 1
ATOM 1179 C CA . GLY A 1 197 ? 35.520 2.287 69.372 1.00 32.30 197 GLY C CA 1
ATOM 1180 C C . GLY A 1 197 ? 34.005 2.267 69.289 1.00 41.63 197 GLY C C 1
ATOM 1181 O O . GLY A 1 197 ? 33.419 2.425 68.217 1.00 45.78 197 GLY C O 1
ATOM 1182 N N . ASP A 1 198 ? 33.374 2.091 70.456 1.00 36.92 198 ASP C N 1
ATOM 1183 C CA . ASP A 1 198 ? 31.951 1.791 70.529 1.00 37.70 198 ASP C CA 1
ATOM 1184 C C . ASP A 1 198 ? 31.127 2.779 71.342 1.00 47.57 198 ASP C C 1
ATOM 1185 O O . ASP A 1 198 ? 29.911 2.854 71.129 1.00 50.34 198 ASP C O 1
ATOM 1190 N N . GLY A 1 199 ? 31.733 3.525 72.272 1.00 39.14 199 GLY C N 1
ATOM 1191 C CA . GLY A 1 199 ? 31.026 4.460 73.131 1.00 30.99 199 GLY C CA 1
ATOM 1192 C C . GLY A 1 199 ? 31.124 4.113 74.604 1.00 41.29 199 GLY C C 1
ATOM 1193 O O . GLY A 1 199 ? 31.021 5.003 75.459 1.00 39.73 199 GLY C O 1
ATOM 1194 N N . ASP A 1 200 ? 31.330 2.837 74.918 1.00 39.66 200 ASP C N 1
ATOM 1195 C CA . ASP A 1 200 ? 31.493 2.403 76.299 1.00 44.91 200 ASP C CA 1
ATOM 1196 C C . ASP A 1 200 ? 32.952 2.569 76.711 1.00 46.36 200 ASP C C 1
ATOM 1197 O O . ASP A 1 200 ? 33.850 1.961 76.112 1.00 41.94 200 ASP C O 1
ATOM 1202 N N . GLU A 1 201 ? 33.180 3.398 77.731 1.00 42.75 201 GLU C N 1
ATOM 1203 C CA . GLU A 1 201 ? 34.491 3.551 78.354 1.00 39.31 201 GLU C CA 1
ATOM 1204 C C . GLU A 1 201 ? 34.904 2.332 79.163 1.00 48.33 201 GLU C C 1
ATOM 1205 O O . GLU A 1 201 ? 36.071 2.238 79.560 1.00 48.55 201 GLU C O 1
ATOM 1211 N N . ARG A 1 202 ? 33.979 1.412 79.439 1.00 51.35 202 ARG C N 1
ATOM 1212 C CA . ARG A 1 202 ? 34.344 0.197 80.151 1.00 53.44 202 ARG C CA 1
ATOM 1213 C C . ARG A 1 202 ? 34.931 -0.851 79.211 1.00 50.47 202 ARG C C 1
ATOM 1214 O O . ARG A 1 202 ? 35.746 -1.675 79.641 1.00 51.60 202 ARG C O 1
ATOM 1222 N N . THR A 1 203 ? 34.556 -0.828 77.937 1.00 40.31 203 THR C N 1
ATOM 1223 C CA . THR A 1 203 ? 35.127 -1.733 76.948 1.00 44.83 203 THR C CA 1
ATOM 1224 C C . THR A 1 203 ? 36.223 -1.018 76.174 1.00 45.41 203 THR C C 1
ATOM 1225 O O . THR A 1 203 ? 36.005 0.089 75.666 1.00 44.37 203 THR C O 1
ATOM 1229 N N . GLU A 1 204 ? 37.380 -1.671 76.054 1.00 42.49 204 GLU C N 1
ATOM 1230 C CA . GLU A 1 204 ? 38.570 -1.109 75.429 1.00 36.02 204 GLU C CA 1
ATOM 1231 C C . GLU A 1 204 ? 38.737 -1.619 74.003 1.00 36.32 204 GLU C C 1
ATOM 1232 O O . GLU A 1 204 ? 38.293 -2.717 73.661 1.00 40.37 204 GLU C O 1
ATOM 1238 N N . GLU A 1 205 ? 39.392 -0.808 73.172 1.00 37.76 205 GLU C N 1
ATOM 1239 C CA . GLU A 1 205 ? 39.940 -1.258 71.896 1.00 32.65 205 GLU C CA 1
ATOM 1240 C C . GLU A 1 205 ? 41.382 -0.792 71.795 1.00 30.05 205 GLU C C 1
ATOM 1241 O O . GLU A 1 205 ? 41.714 0.315 72.221 1.00 36.23 205 GLU C O 1
ATOM 1247 N N . PHE A 1 206 ? 42.231 -1.618 71.207 1.00 29.90 206 PHE C N 1
ATOM 1248 C CA . PHE A 1 206 ? 43.643 -1.297 71.079 1.00 29.63 206 PHE C CA 1
ATOM 1249 C C . PHE A 1 206 ? 44.019 -1.186 69.605 1.00 30.83 206 PHE C C 1
ATOM 1250 O O . PHE A 1 206 ? 43.899 -2.164 68.855 1.00 33.06 206 PHE C O 1
ATOM 1258 N N . SER A 1 207 ? 44.475 -0.000 69.192 1.00 30.36 207 SER C N 1
ATOM 1259 C CA . SER A 1 207 ? 45.067 0.194 67.874 1.00 29.10 207 SER C CA 1
ATOM 1260 C C . SER A 1 207 ? 46.561 0.468 68.001 1.00 29.78 207 SER C C 1
ATOM 1261 O O . SER A 1 207 ? 46.994 1.194 68.904 1.00 30.82 207 SER C O 1
ATOM 1264 N N . TYR A 1 208 ? 47.353 -0.112 67.080 1.00 24.44 208 TYR C N 1
ATOM 1265 C CA . TYR A 1 208 ? 48.788 0.128 67.113 1.00 26.60 208 TYR C CA 1
ATOM 1266 C C . TYR A 1 208 ? 49.226 0.900 65.875 1.00 28.41 208 TYR C C 1
ATOM 1267 O O . TYR A 1 208 ? 48.661 0.708 64.795 1.00 33.54 208 TYR C O 1
ATOM 1276 N N . PRO A 1 209 ? 50.228 1.792 65.988 1.00 23.36 209 PRO C N 1
ATOM 1277 C CA . PRO A 1 209 ? 51.115 2.036 67.129 1.00 24.42 209 PRO C CA 1
ATOM 1278 C C . PRO A 1 209 ? 50.577 2.894 68.278 1.00 23.33 209 PRO C C 1
ATOM 1279 O O . PRO A 1 209 ? 51.253 2.928 69.313 1.00 22.10 209 PRO C O 1
ATOM 1283 N N . ALA A 1 210 ? 49.407 3.524 68.123 1.00 20.43 210 ALA C N 1
ATOM 1284 C CA . ALA A 1 210 ? 48.836 4.377 69.173 1.00 22.32 210 ALA C CA 1
ATOM 1285 C C . ALA A 1 210 ? 48.926 3.789 70.583 1.00 25.08 210 ALA C C 1
ATOM 1286 O O . ALA A 1 210 ? 49.295 4.475 71.543 1.00 25.55 210 ALA C O 1
ATOM 1288 N N . ALA A 1 211 ? 48.590 2.513 70.726 1.00 26.58 211 ALA C N 1
ATOM 1289 C CA . ALA A 1 211 ? 48.529 1.887 72.040 1.00 26.98 211 ALA C CA 1
ATOM 1290 C C . ALA A 1 211 ? 49.876 1.839 72.778 1.00 24.68 211 ALA C C 1
ATOM 1291 O O . ALA A 1 211 ? 49.890 1.501 73.971 1.00 23.43 211 ALA C O 1
ATOM 1293 N N . TYR A 1 212 ? 51.000 2.148 72.125 1.00 18.64 212 TYR C N 1
ATOM 1294 C CA . TYR A 1 212 ? 52.284 2.110 72.815 1.00 16.18 212 TYR C CA 1
ATOM 1295 C C . TYR A 1 212 ? 52.452 3.355 73.669 1.00 20.65 212 TYR C C 1
ATOM 1296 O O . TYR A 1 212 ? 52.175 4.472 73.217 1.00 19.04 212 TYR C O 1
ATOM 1305 N N . ASN A 1 213 ? 52.917 3.164 74.909 1.00 17.57 213 ASN C N 1
ATOM 1306 C CA . ASN A 1 213 ? 52.925 4.293 75.826 1.00 16.94 213 ASN C CA 1
ATOM 1307 C C . ASN A 1 213 ? 53.674 5.482 75.242 1.00 16.45 213 ASN C C 1
ATOM 1308 O O . ASN A 1 213 ? 53.264 6.620 75.453 1.00 17.97 213 ASN C O 1
ATOM 1313 N N . GLU A 1 214 ? 54.729 5.251 74.465 1.00 16.04 214 GLU C N 1
ATOM 1314 C CA . GLU A 1 214 ? 55.519 6.383 73.986 1.00 20.55 214 GLU C CA 1
ATOM 1315 C C . GLU A 1 214 ? 54.744 7.269 73.018 1.00 17.83 214 GLU C C 1
ATOM 1316 O O . GLU A 1 214 ? 54.986 8.476 72.965 1.00 22.95 214 GLU C O 1
ATOM 1322 N N . VAL A 1 215 ? 53.844 6.692 72.226 1.00 16.23 215 VAL C N 1
ATOM 1323 C CA . VAL A 1 215 ? 53.172 7.465 71.197 1.00 17.18 215 VAL C CA 1
ATOM 1324 C C . VAL A 1 215 ? 52.317 8.544 71.845 1.00 18.20 215 VAL C C 1
ATOM 1325 O O . VAL A 1 215 ? 51.816 8.382 72.962 1.00 21.59 215 VAL C O 1
ATOM 1329 N N . ILE A 1 216 ? 52.177 9.679 71.168 1.00 15.33 216 ILE C N 1
ATOM 1330 C CA . ILE A 1 216 ? 51.157 10.652 71.550 1.00 18.83 216 ILE C CA 1
ATOM 1331 C C . ILE A 1 216 ? 49.888 10.213 70.823 1.00 18.19 216 ILE C C 1
ATOM 1332 O O . ILE A 1 216 ? 49.616 10.611 69.692 1.00 20.61 216 ILE C O 1
ATOM 1337 N N . ALA A 1 217 ? 49.119 9.357 71.483 1.00 17.55 217 ALA C N 1
ATOM 1338 C CA . ALA A 1 217 ? 47.882 8.834 70.922 1.00 17.63 217 ALA C CA 1
ATOM 1339 C C . ALA A 1 217 ? 46.774 9.867 71.025 1.00 18.50 217 ALA C C 1
ATOM 1340 O O . ALA A 1 217 ? 46.481 10.372 72.119 1.00 17.46 217 ALA C O 1
ATOM 1342 N N . VAL A 1 218 ? 46.134 10.150 69.894 1.00 18.41 218 VAL C N 1
ATOM 1343 C CA . VAL A 1 218 ? 45.161 11.234 69.785 1.00 21.72 218 VAL C CA 1
ATOM 1344 C C . VAL A 1 218 ? 43.797 10.652 69.462 1.00 15.91 218 VAL C C 1
ATOM 1345 O O . VAL A 1 218 ? 43.597 10.073 68.389 1.00 17.57 218 VAL C O 1
ATOM 1349 N N . GLY A 1 219 ? 42.871 10.803 70.385 1.00 24.10 219 GLY C N 1
ATOM 1350 C CA . GLY A 1 219 ? 41.484 10.486 70.133 1.00 22.72 219 GLY C CA 1
ATOM 1351 C C . GLY A 1 219 ? 40.760 11.658 69.504 1.00 27.07 219 GLY C C 1
ATOM 1352 O O . GLY A 1 219 ? 41.297 12.757 69.376 1.00 27.61 219 GLY C O 1
ATOM 1353 N N . SER A 1 220 ? 39.521 11.404 69.093 1.00 30.84 220 SER C N 1
ATOM 1354 C CA . SER A 1 220 ? 38.728 12.381 68.366 1.00 28.74 220 SER C CA 1
ATOM 1355 C C . SER A 1 220 ? 37.514 12.769 69.196 1.00 33.20 220 SER C C 1
ATOM 1356 O O . SER A 1 220 ? 37.025 11.983 70.015 1.00 29.51 220 SER C O 1
ATOM 1359 N N . VAL A 1 221 ? 37.040 13.999 68.990 1.00 37.84 221 VAL C N 1
ATOM 1360 C CA . VAL A 1 221 ? 35.869 14.505 69.688 1.00 39.82 221 VAL C CA 1
ATOM 1361 C C . VAL A 1 221 ? 34.917 15.132 68.682 1.00 38.79 221 VAL C C 1
ATOM 1362 O O . VAL A 1 221 ? 35.286 15.444 67.550 1.00 39.49 221 VAL C O 1
ATOM 1366 N N . SER A 1 222 ? 33.672 15.320 69.126 1.00 45.94 222 SER C N 1
ATOM 1367 C CA . SER A 1 222 ? 32.745 16.218 68.451 1.00 44.31 222 SER C CA 1
ATOM 1368 C C . SER A 1 222 ? 33.353 17.615 68.392 1.00 44.09 222 SER C C 1
ATOM 1369 O O . SER A 1 222 ? 34.331 17.920 69.069 1.00 51.98 222 SER C O 1
ATOM 1372 N N . LEU A 1 223 ? 32.777 18.481 67.574 1.00 46.26 223 LEU C N 1
ATOM 1373 C CA . LEU A 1 223 ? 33.160 19.878 67.730 1.00 53.02 223 LEU C CA 1
ATOM 1374 C C . LEU A 1 223 ? 32.380 20.564 68.844 1.00 41.52 223 LEU C C 1
ATOM 1375 O O . LEU A 1 223 ? 32.714 21.706 69.210 1.00 40.55 223 LEU C O 1
ATOM 1380 N N . ALA A 1 224 ? 31.372 19.868 69.392 1.00 44.83 224 ALA C N 1
ATOM 1381 C CA . ALA A 1 224 ? 30.908 20.094 70.753 1.00 44.71 224 ALA C CA 1
ATOM 1382 C C . ALA A 1 224 ? 31.795 19.381 71.771 1.00 53.43 224 ALA C C 1
ATOM 1383 O O . ALA A 1 224 ? 31.423 19.292 72.948 1.00 43.99 224 ALA C O 1
ATOM 1385 N N . ARG A 1 225 ? 32.939 18.843 71.317 1.00 50.33 225 ARG C N 1
ATOM 1386 C CA . ARG A 1 225 ? 34.018 18.255 72.111 1.00 32.70 225 ARG C CA 1
ATOM 1387 C C . ARG A 1 225 ? 33.635 16.981 72.839 1.00 40.91 225 ARG C C 1
ATOM 1388 O O . ARG A 1 225 ? 34.448 16.464 73.623 1.00 44.43 225 ARG C O 1
ATOM 1396 N N . GLU A 1 226 ? 32.428 16.465 72.639 1.00 44.30 226 GLU C N 1
ATOM 1397 C CA . GLU A 1 226 ? 32.104 15.174 73.231 1.00 45.60 226 GLU C CA 1
ATOM 1398 C C . GLU A 1 226 ? 32.935 14.084 72.562 1.00 41.25 226 GLU C C 1
ATOM 1399 O O . GLU A 1 226 ? 33.324 14.200 71.394 1.00 39.20 226 GLU C O 1
ATOM 1405 N N . SER A 1 227 ? 33.247 13.036 73.324 1.00 39.73 227 SER C N 1
ATOM 1406 C CA . SER A 1 227 ? 34.012 11.927 72.761 1.00 37.11 227 SER C CA 1
ATOM 1407 C C . SER A 1 227 ? 33.321 11.361 71.523 1.00 36.40 227 SER C C 1
ATOM 1408 O O . SER A 1 227 ? 32.117 11.083 71.533 1.00 34.04 227 SER C O 1
ATOM 1411 N N . SER A 1 228 ? 34.090 11.193 70.455 1.00 34.19 228 SER C N 1
ATOM 1412 C CA . SER A 1 228 ? 33.562 10.559 69.258 1.00 37.84 228 SER C CA 1
ATOM 1413 C C . SER A 1 228 ? 33.122 9.129 69.572 1.00 35.47 228 SER C C 1
ATOM 1414 O O . SER A 1 228 ? 33.724 8.453 70.410 1.00 37.12 228 SER C O 1
ATOM 1417 N N . GLU A 1 229 ? 32.035 8.675 68.931 1.00 37.35 229 GLU C N 1
ATOM 1418 C CA . GLU A 1 229 ? 31.549 7.331 69.239 1.00 39.74 229 GLU C CA 1
ATOM 1419 C C . GLU A 1 229 ? 32.541 6.275 68.784 1.00 36.60 229 GLU C C 1
ATOM 1420 O O . GLU A 1 229 ? 32.608 5.194 69.378 1.00 37.22 229 GLU C O 1
ATOM 1426 N N . PHE A 1 230 ? 33.310 6.567 67.742 1.00 37.54 230 PHE C N 1
ATOM 1427 C CA . PHE A 1 230 ? 34.297 5.647 67.195 1.00 39.92 230 PHE C CA 1
ATOM 1428 C C . PHE A 1 230 ? 35.678 5.838 67.810 1.00 39.20 230 PHE C C 1
ATOM 1429 O O . PHE A 1 230 ? 36.646 5.212 67.362 1.00 30.61 230 PHE C O 1
ATOM 1437 N N . SER A 1 231 ? 35.795 6.711 68.798 1.00 37.76 231 SER C N 1
ATOM 1438 C CA . SER A 1 231 ? 37.086 6.970 69.403 1.00 32.81 231 SER C CA 1
ATOM 1439 C C . SER A 1 231 ? 37.465 5.787 70.290 1.00 32.06 231 SER C C 1
ATOM 1440 O O . SER A 1 231 ? 36.760 5.476 71.259 1.00 24.79 231 SER C O 1
ATOM 1443 N N . ASN A 1 232 ? 38.561 5.110 69.931 1.00 33.75 232 ASN C N 1
ATOM 1444 C CA . ASN A 1 232 ? 39.096 4.027 70.745 1.00 28.05 232 ASN C CA 1
ATOM 1445 C C . ASN A 1 232 ? 39.270 4.470 72.194 1.00 34.25 232 ASN C C 1
ATOM 1446 O O . ASN A 1 232 ? 39.788 5.558 72.476 1.00 31.95 232 ASN C O 1
ATOM 1451 N N . ALA A 1 233 ? 38.835 3.621 73.113 1.00 33.34 233 ALA C N 1
ATOM 1452 C CA . ALA A 1 233 ? 39.120 3.802 74.524 1.00 29.89 233 ALA C CA 1
ATOM 1453 C C . ALA A 1 233 ? 40.151 2.776 74.972 1.00 33.22 233 ALA C C 1
ATOM 1454 O O . ALA A 1 233 ? 40.102 1.608 74.569 1.00 33.24 233 ALA C O 1
ATOM 1456 N N . ASN A 1 234 ? 41.092 3.237 75.781 1.00 31.14 234 ASN C N 1
ATOM 1457 C CA . ASN A 1 234 ? 42.106 2.425 76.452 1.00 28.30 234 ASN C CA 1
ATOM 1458 C C . ASN A 1 234 ? 42.806 3.349 77.447 1.00 26.53 234 ASN C C 1
ATOM 1459 O O . ASN A 1 234 ? 42.341 4.464 77.709 1.00 32.09 234 ASN C O 1
ATOM 1464 N N . LYS A 1 235 ? 43.904 2.888 78.031 1.00 30.06 235 LYS C N 1
ATOM 1465 C CA . LYS A 1 235 ? 44.596 3.658 79.051 1.00 23.61 235 LYS C CA 1
ATOM 1466 C C . LYS A 1 235 ? 45.805 4.375 78.492 1.00 20.07 235 LYS C C 1
ATOM 1467 O O . LYS A 1 235 ? 46.665 4.813 79.265 1.00 20.29 235 LYS C O 1
ATOM 1473 N N . GLU A 1 236 ? 45.893 4.488 77.167 1.00 16.13 236 GLU C N 1
ATOM 1474 C CA . GLU A 1 236 ? 47.042 5.094 76.512 1.00 16.77 236 GLU C CA 1
ATOM 1475 C C . GLU A 1 236 ? 46.651 6.274 75.628 1.00 17.28 236 GLU C C 1
ATOM 1476 O O . GLU A 1 236 ? 47.464 6.735 74.812 1.00 17.87 236 GLU C O 1
ATOM 1482 N N . ILE A 1 237 ? 45.426 6.768 75.773 1.00 15.78 237 ILE C N 1
ATOM 1483 C CA . ILE A 1 237 ? 45.033 8.030 75.167 1.00 18.78 237 ILE C CA 1
ATOM 1484 C C . ILE A 1 237 ? 45.763 9.164 75.878 1.00 21.10 237 ILE C C 1
ATOM 1485 O O . ILE A 1 237 ? 45.763 9.239 77.113 1.00 19.35 237 ILE C O 1
ATOM 1490 N N . ASP A 1 238 ? 46.394 10.052 75.103 1.00 16.93 238 ASP C N 1
ATOM 1491 C CA . ASP A 1 238 ? 47.056 11.212 75.689 1.00 13.11 238 ASP C CA 1
ATOM 1492 C C . ASP A 1 238 ? 46.155 12.443 75.700 1.00 18.78 238 ASP C C 1
ATOM 1493 O O . ASP A 1 238 ? 46.060 13.148 76.715 1.00 19.24 238 ASP C O 1
ATOM 1498 N N . LEU A 1 239 ? 45.520 12.737 74.567 1.00 19.43 239 LEU C N 1
ATOM 1499 C CA . LEU A 1 239 ? 44.633 13.888 74.445 1.00 19.51 239 LEU C CA 1
ATOM 1500 C C . LEU A 1 239 ? 43.742 13.654 73.239 1.00 22.94 239 LEU C C 1
ATOM 1501 O O . LEU A 1 239 ? 43.908 12.677 72.506 1.00 23.97 239 LEU C O 1
ATOM 1506 N N . VAL A 1 240 ? 42.797 14.566 73.025 1.00 28.14 240 VAL C N 1
ATOM 1507 C CA . VAL A 1 240 ? 41.885 14.468 71.893 1.00 28.68 240 VAL C CA 1
ATOM 1508 C C . VAL A 1 240 ? 41.827 15.796 71.157 1.00 27.36 240 VAL C C 1
ATOM 1509 O O . VAL A 1 240 ? 42.063 16.866 71.730 1.00 24.34 240 VAL C O 1
ATOM 1513 N N . ALA A 1 241 ? 41.494 15.712 69.878 1.00 24.58 241 ALA C N 1
ATOM 1514 C CA . ALA A 1 241 ? 41.410 16.848 68.979 1.00 25.75 241 ALA C CA 1
ATOM 1515 C C . ALA A 1 241 ? 40.124 16.743 68.158 1.00 33.50 241 ALA C C 1
ATOM 1516 O O . ALA A 1 241 ? 39.432 15.719 68.218 1.00 36.89 241 ALA C O 1
ATOM 1518 N N . PRO A 1 242 ? 39.744 17.766 67.400 1.00 33.23 242 PRO C N 1
ATOM 1519 C CA . PRO A 1 242 ? 38.622 17.601 66.470 1.00 27.10 242 PRO C CA 1
ATOM 1520 C C . PRO A 1 242 ? 38.906 16.528 65.426 1.00 31.79 242 PRO C C 1
ATOM 1521 O O . PRO A 1 242 ? 39.964 16.509 64.790 1.00 32.01 242 PRO C O 1
ATOM 1525 N N . GLY A 1 243 ? 37.944 15.631 65.251 1.00 36.69 243 GLY C N 1
ATOM 1526 C CA . GLY A 1 243 ? 38.061 14.587 64.249 1.00 30.86 243 GLY C CA 1
ATOM 1527 C C . GLY A 1 243 ? 36.762 14.350 63.485 1.00 34.53 243 GLY C C 1
ATOM 1528 O O . GLY A 1 243 ? 36.670 13.396 62.703 1.00 33.15 243 GLY C O 1
ATOM 1529 N N . GLU A 1 244 ? 35.750 15.202 63.684 1.00 37.91 244 GLU C N 1
ATOM 1530 C CA . GLU A 1 244 ? 34.468 15.074 62.996 1.00 38.34 244 GLU C CA 1
ATOM 1531 C C . GLU A 1 244 ? 34.369 16.127 61.892 1.00 36.55 244 GLU C C 1
ATOM 1532 O O . GLU A 1 244 ? 34.464 17.338 62.161 1.00 32.16 244 GLU C O 1
ATOM 1538 N N . ASP A 1 245 ? 34.220 15.647 60.653 1.00 33.93 245 ASP C N 1
ATOM 1539 C CA . ASP A 1 245 ? 33.918 16.473 59.487 1.00 31.20 245 ASP C CA 1
ATOM 1540 C C . ASP A 1 245 ? 34.888 17.655 59.378 1.00 29.03 245 ASP C C 1
ATOM 1541 O O . ASP A 1 245 ? 34.575 18.811 59.660 1.00 30.14 245 ASP C O 1
ATOM 1546 N N . ILE A 1 246 ? 36.092 17.323 58.936 1.00 35.35 246 ILE C N 1
ATOM 1547 C CA . ILE A 1 246 ? 37.231 18.230 58.965 1.00 28.83 246 ILE C CA 1
ATOM 1548 C C . ILE A 1 246 ? 37.561 18.643 57.539 1.00 26.52 246 ILE C C 1
ATOM 1549 O O . ILE A 1 246 ? 37.747 17.798 56.660 1.00 26.17 246 ILE C O 1
ATOM 1554 N N . LEU A 1 247 ? 37.668 19.932 57.320 1.00 29.70 247 LEU C N 1
ATOM 1555 C CA . LEU A 1 247 ? 38.001 20.455 56.007 1.00 29.93 247 LEU C CA 1
ATOM 1556 C C . LEU A 1 247 ? 39.519 20.523 55.836 1.00 24.22 247 LEU C C 1
ATOM 1557 O O . LEU A 1 247 ? 40.195 21.164 56.637 1.00 27.73 247 LEU C O 1
ATOM 1562 N N . SER A 1 248 ? 40.060 19.879 54.803 1.00 19.34 248 SER C N 1
ATOM 1563 C CA . SER A 1 248 ? 41.458 20.107 54.447 1.00 25.46 248 SER C CA 1
ATOM 1564 C C . SER A 1 248 ? 41.615 19.772 52.963 1.00 29.50 248 SER C C 1
ATOM 1565 O O . SER A 1 248 ? 40.632 19.482 52.274 1.00 25.42 248 SER C O 1
ATOM 1568 N N . THR A 1 249 ? 42.860 19.842 52.470 1.00 24.65 249 THR C N 1
ATOM 1569 C CA . THR A 1 249 ? 43.141 19.716 51.039 1.00 26.68 249 THR C CA 1
ATOM 1570 C C . THR A 1 249 ? 43.034 18.280 50.528 1.00 29.66 249 THR C C 1
ATOM 1571 O O . THR A 1 249 ? 43.428 17.333 51.206 1.00 28.17 249 THR C O 1
ATOM 1575 N N . LEU A 1 250 ? 42.554 18.134 49.289 1.00 32.41 250 LEU C N 1
ATOM 1576 C CA . LEU A 1 250 ? 42.440 16.894 48.539 1.00 30.57 250 LEU C CA 1
ATOM 1577 C C . LEU A 1 250 ? 43.228 17.014 47.241 1.00 36.67 250 LEU C C 1
ATOM 1578 O O . LEU A 1 250 ? 43.428 18.127 46.753 1.00 36.12 250 LEU C O 1
ATOM 1583 N N . PRO A 1 251 ? 43.717 15.906 46.672 1.00 43.13 251 PRO C N 1
ATOM 1584 C CA . PRO A 1 251 ? 44.579 16.016 45.487 1.00 37.00 251 PRO C CA 1
ATOM 1585 C C . PRO A 1 251 ? 43.850 16.677 44.322 1.00 41.04 251 PRO C C 1
ATOM 1586 O O . PRO A 1 251 ? 42.615 16.721 44.270 1.00 40.36 251 PRO C O 1
ATOM 1590 N N . ASN A 1 252 ? 44.643 17.212 43.383 1.00 41.65 252 ASN C N 1
ATOM 1591 C CA . ASN A 1 252 ? 44.128 17.936 42.220 1.00 39.35 252 ASN C CA 1
ATOM 1592 C C . ASN A 1 252 ? 43.459 19.236 42.650 1.00 41.45 252 ASN C C 1
ATOM 1593 O O . ASN A 1 252 ? 42.236 19.386 42.509 1.00 40.28 252 ASN C O 1
ATOM 1598 N N . HIS A 1 253 ? 44.256 20.161 43.201 1.00 38.14 253 HIS C N 1
ATOM 1599 C CA . HIS A 1 253 ? 43.821 21.498 43.606 1.00 36.74 253 HIS C CA 1
ATOM 1600 C C . HIS A 1 253 ? 42.407 21.553 44.199 1.00 32.72 253 HIS C C 1
ATOM 1601 O O . HIS A 1 253 ? 41.694 22.541 44.014 1.00 37.61 253 HIS C O 1
ATOM 1608 N N . LYS A 1 254 ? 42.000 20.521 44.932 1.00 36.32 254 LYS C N 1
ATOM 1609 C CA . LYS A 1 254 ? 40.652 20.373 45.474 1.00 41.12 254 LYS C CA 1
ATOM 1610 C C . LYS A 1 254 ? 40.691 20.347 47.013 1.00 34.82 254 LYS C C 1
ATOM 1611 O O . LYS A 1 254 ? 41.755 20.388 47.635 1.00 31.80 254 LYS C O 1
ATOM 1617 N N . TYR A 1 255 ? 39.511 20.335 47.634 1.00 31.13 255 TYR C N 1
ATOM 1618 C CA . TYR A 1 255 ? 39.349 20.277 49.087 1.00 29.19 255 TYR C CA 1
ATOM 1619 C C . TYR A 1 255 ? 38.218 19.297 49.381 1.00 32.44 255 TYR C C 1
ATOM 1620 O O . TYR A 1 255 ? 37.734 18.604 48.483 1.00 44.48 255 TYR C O 1
ATOM 1629 N N . GLY A 1 256 ? 37.794 19.237 50.634 1.00 31.43 256 GLY C N 1
ATOM 1630 C CA . GLY A 1 256 ? 36.794 18.281 51.075 1.00 31.25 256 GLY C CA 1
ATOM 1631 C C . GLY A 1 256 ? 36.929 17.987 52.552 1.00 30.65 256 GLY C C 1
ATOM 1632 O O . GLY A 1 256 ? 37.946 18.281 53.187 1.00 33.59 256 GLY C O 1
ATOM 1633 N N . ARG A 1 257 ? 35.867 17.417 53.120 1.00 29.24 257 ARG C N 1
ATOM 1634 C CA . ARG A 1 257 ? 35.861 17.023 54.525 1.00 30.71 257 ARG C CA 1
ATOM 1635 C C . ARG A 1 257 ? 36.119 15.523 54.644 1.00 33.80 257 ARG C C 1
ATOM 1636 O O . ARG A 1 257 ? 35.986 14.778 53.669 1.00 36.80 257 ARG C O 1
ATOM 1644 N N . LEU A 1 258 ? 36.509 15.088 55.845 1.00 27.16 258 LEU C N 1
ATOM 1645 C CA . LEU A 1 258 ? 36.730 13.666 56.136 1.00 30.89 258 LEU C CA 1
ATOM 1646 C C . LEU A 1 258 ? 36.383 13.403 57.606 1.00 36.32 258 LEU C C 1
ATOM 1647 O O . LEU A 1 258 ? 35.887 14.288 58.313 1.00 36.80 258 LEU C O 1
ATOM 1652 N N . THR A 1 259 ? 36.638 12.178 58.075 1.00 33.71 259 THR C N 1
ATOM 1653 C CA . THR A 1 259 ? 36.320 11.831 59.456 1.00 30.76 259 THR C CA 1
ATOM 1654 C C . THR A 1 259 ? 37.192 10.675 59.938 1.00 39.32 259 THR C C 1
ATOM 1655 O O . THR A 1 259 ? 37.498 9.745 59.177 1.00 33.11 259 THR C O 1
ATOM 1659 N N . GLY A 1 260 ? 37.585 10.757 61.216 1.00 38.62 260 GLY C N 1
ATOM 1660 C CA . GLY A 1 260 ? 38.298 9.707 61.916 1.00 32.24 260 GLY C CA 1
ATOM 1661 C C . GLY A 1 260 ? 39.297 10.300 62.885 1.00 31.25 260 GLY C C 1
ATOM 1662 O O . GLY A 1 260 ? 39.618 11.491 62.805 1.00 30.83 260 GLY C O 1
ATOM 1663 N N . THR A 1 261 ? 39.807 9.492 63.810 1.00 28.92 261 THR C N 1
ATOM 1664 C CA . THR A 1 261 ? 40.979 9.939 64.548 1.00 30.80 261 THR C CA 1
ATOM 1665 C C . THR A 1 261 ? 42.129 10.287 63.601 1.00 31.77 261 THR C C 1
ATOM 1666 O O . THR A 1 261 ? 43.043 11.027 63.993 1.00 27.27 261 THR C O 1
ATOM 1670 N N . SER A 1 262 ? 42.081 9.801 62.351 1.00 32.87 262 SER C N 1
ATOM 1671 C CA . SER A 1 262 ? 43.011 10.260 61.322 1.00 32.98 262 SER C CA 1
ATOM 1672 C C . SER A 1 262 ? 42.919 11.762 61.093 1.00 29.71 262 SER C C 1
ATOM 1673 O O . SER A 1 262 ? 43.852 12.353 60.543 1.00 27.13 262 SER C O 1
ATOM 1676 N N . MET A 1 263 ? 41.814 12.390 61.480 1.00 26.95 263 MET C N 1
ATOM 1677 C CA . MET A 1 263 ? 41.727 13.835 61.402 1.00 21.30 263 MET C CA 1
ATOM 1678 C C . MET A 1 263 ? 42.157 14.499 62.697 1.00 27.00 263 MET C C 1
ATOM 1679 O O . MET A 1 263 ? 42.665 15.626 62.667 1.00 28.99 263 MET C O 1
ATOM 1684 N N . ALA A 1 264 ? 41.971 13.825 63.835 1.00 30.14 264 ALA C N 1
ATOM 1685 C CA . ALA A 1 264 ? 42.395 14.399 65.106 1.00 22.76 264 ALA C CA 1
ATOM 1686 C C . ALA A 1 264 ? 43.900 14.562 65.134 1.00 22.94 264 ALA C C 1
ATOM 1687 O O . ALA A 1 264 ? 44.414 15.662 65.377 1.00 24.16 264 ALA C O 1
ATOM 1689 N N . ALA A 1 265 ? 44.621 13.483 64.841 1.00 22.44 265 ALA C N 1
ATOM 1690 C CA . ALA A 1 265 ? 46.076 13.490 64.952 1.00 16.73 265 ALA C CA 1
ATOM 1691 C C . ALA A 1 265 ? 46.731 14.694 64.292 1.00 20.07 265 ALA C C 1
ATOM 1692 O O . ALA A 1 265 ? 47.532 15.362 64.959 1.00 20.96 265 ALA C O 1
ATOM 1694 N N . PRO A 1 266 ? 46.428 15.050 63.035 1.00 23.59 266 PRO C N 1
ATOM 1695 C CA . PRO A 1 266 ? 47.122 16.201 62.428 1.00 21.38 266 PRO C CA 1
ATOM 1696 C C . PRO A 1 266 ? 46.894 17.496 63.169 1.00 21.26 266 PRO C C 1
ATOM 1697 O O . PRO A 1 266 ? 47.741 18.389 63.099 1.00 21.52 266 PRO C O 1
ATOM 1701 N N . HIS A 1 267 ? 45.786 17.635 63.892 1.00 23.14 267 HIS C N 1
ATOM 1702 C CA . HIS A 1 267 ? 45.638 18.823 64.715 1.00 26.03 267 HIS C CA 1
ATOM 1703 C C . HIS A 1 267 ? 46.728 18.874 65.775 1.00 23.82 267 HIS C C 1
ATOM 1704 O O . HIS A 1 267 ? 47.326 19.931 66.010 1.00 23.49 267 HIS C O 1
ATOM 1711 N N . VAL A 1 268 ? 47.032 17.734 66.396 1.00 18.97 268 VAL C N 1
ATOM 1712 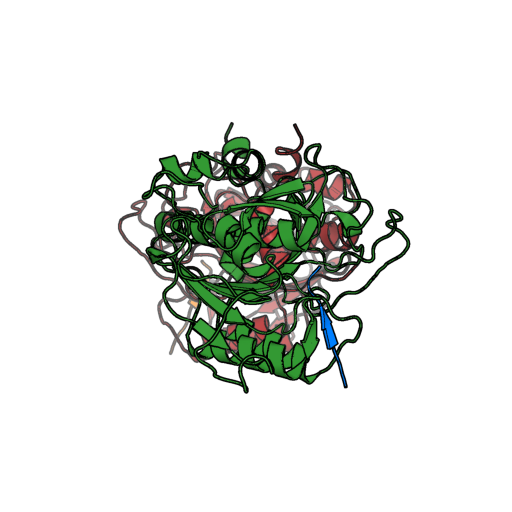C CA . VAL A 1 268 ? 48.072 17.714 67.415 1.00 19.26 268 VAL C CA 1
ATOM 1713 C C . VAL A 1 268 ? 49.446 17.864 66.773 1.00 17.91 268 VAL C C 1
ATOM 1714 O O . VAL A 1 268 ? 50.272 18.666 67.224 1.00 19.53 268 VAL C O 1
ATOM 1718 N N . SER A 1 269 ? 49.705 17.092 65.713 1.00 16.47 269 SER C N 1
ATOM 1719 C CA . SER A 1 269 ? 50.970 17.170 64.988 1.00 17.56 269 SER C CA 1
ATOM 1720 C C . SER A 1 269 ? 51.339 18.618 64.648 1.00 26.25 269 SER C C 1
ATOM 1721 O O . SER A 1 269 ? 52.418 19.118 65.017 1.00 22.55 269 SER C O 1
ATOM 1724 N N . GLY A 1 270 ? 50.448 19.308 63.936 1.00 20.41 270 GLY C N 1
ATOM 1725 C CA . GLY A 1 270 ? 50.714 20.698 63.626 1.00 21.53 270 GLY C CA 1
ATOM 1726 C C . GLY A 1 270 ? 50.924 21.527 64.874 1.00 19.50 270 GLY C C 1
ATOM 1727 O O . GLY A 1 270 ? 51.874 22.307 64.956 1.00 20.23 270 GLY C O 1
ATOM 1728 N N . ALA A 1 271 ? 50.053 21.337 65.869 1.00 17.21 271 ALA C N 1
ATOM 1729 C CA . ALA A 1 271 ? 50.082 22.142 67.083 1.00 19.78 271 ALA C CA 1
ATOM 1730 C C . ALA A 1 271 ? 51.392 21.976 67.826 1.00 19.12 271 ALA C C 1
ATOM 1731 O O . ALA A 1 271 ? 51.892 22.930 68.437 1.00 17.33 271 ALA C O 1
ATOM 1733 N N . LEU A 1 272 ? 51.947 20.762 67.808 1.00 17.77 272 LEU C N 1
ATOM 1734 C CA . LEU A 1 272 ? 53.253 20.543 68.419 1.00 19.89 272 LEU C CA 1
ATOM 1735 C C . LEU A 1 272 ? 54.287 21.506 67.846 1.00 18.34 272 LEU C C 1
ATOM 1736 O O . LEU A 1 272 ? 55.101 22.072 68.583 1.00 19.51 272 LEU C O 1
ATOM 1741 N N . ALA A 1 273 ? 54.237 21.738 66.533 1.00 22.28 273 ALA C N 1
ATOM 1742 C CA . ALA A 1 273 ? 55.234 22.576 65.878 1.00 17.23 273 ALA C CA 1
ATOM 1743 C C . ALA A 1 273 ? 55.165 24.011 66.370 1.00 20.05 273 ALA C C 1
ATOM 1744 O O . ALA A 1 273 ? 56.203 24.670 66.509 1.00 25.05 273 ALA C O 1
ATOM 1746 N N . ILE A 1 274 ? 53.958 24.522 66.638 1.00 24.06 274 ILE C N 1
ATOM 1747 C CA . ILE A 1 274 ? 53.879 25.903 67.112 1.00 22.66 274 ILE C CA 1
ATOM 1748 C C . ILE A 1 274 ? 54.096 25.978 68.620 1.00 21.40 274 ILE C C 1
ATOM 1749 O O . ILE A 1 274 ? 54.698 26.941 69.111 1.00 22.16 274 ILE C O 1
ATOM 1754 N N . ILE A 1 275 ? 53.682 24.956 69.373 1.00 22.41 275 ILE C N 1
ATOM 1755 C CA . ILE A 1 275 ? 54.114 24.853 70.769 1.00 20.60 275 ILE C CA 1
ATOM 1756 C C . ILE A 1 275 ? 55.633 24.899 70.856 1.00 22.75 275 ILE C C 1
ATOM 1757 O O . ILE A 1 275 ? 56.206 25.671 71.635 1.00 26.58 275 ILE C O 1
ATOM 1762 N N . LYS A 1 276 ? 56.309 24.058 70.066 1.00 19.96 276 LYS C N 1
ATOM 1763 C CA . LYS A 1 276 ? 57.765 24.099 70.024 1.00 21.90 276 LYS C CA 1
ATOM 1764 C C . LYS A 1 276 ? 58.268 25.520 69.751 1.00 28.30 276 LYS C C 1
ATOM 1765 O O . LYS A 1 276 ? 59.236 25.986 70.382 1.00 21.81 276 LYS C O 1
ATOM 1771 N N . ASN A 1 277 ? 57.589 26.241 68.847 1.00 17.46 277 ASN C N 1
ATOM 1772 C CA . ASN A 1 277 ? 57.971 27.620 68.560 1.00 21.33 277 ASN C CA 1
ATOM 1773 C C . ASN A 1 277 ? 57.806 28.512 69.784 1.00 21.41 277 ASN C C 1
ATOM 1774 O O . ASN A 1 277 ? 58.698 29.295 70.126 1.00 20.45 277 ASN C O 1
ATOM 1779 N N . ALA A 1 278 ? 56.644 28.427 70.432 1.00 25.11 278 ALA C N 1
ATOM 1780 C CA . ALA A 1 278 ? 56.358 29.254 71.600 1.00 25.64 278 ALA C CA 1
ATOM 1781 C C . ALA A 1 278 ? 57.297 28.956 72.759 1.00 25.90 278 ALA C C 1
ATOM 1782 O O . ALA A 1 278 ? 57.615 29.854 73.550 1.00 23.15 278 ALA C O 1
ATOM 1784 N N . GLU A 1 279 ? 57.742 27.712 72.889 1.00 24.43 279 GLU C N 1
ATOM 1785 C CA . GLU A 1 279 ? 58.486 27.362 74.084 1.00 22.94 279 GLU C CA 1
ATOM 1786 C C . GLU A 1 279 ? 59.982 27.508 73.903 1.00 22.11 279 GLU C C 1
ATOM 1787 O O . GLU A 1 279 ? 60.683 27.831 74.868 1.00 18.79 279 GLU C O 1
ATOM 1793 N N . GLU A 1 280 ? 60.489 27.301 72.687 1.00 24.92 280 GLU C N 1
ATOM 1794 C CA . GLU A 1 280 ? 61.906 27.565 72.460 1.00 27.97 280 GLU C CA 1
ATOM 1795 C C . GLU A 1 280 ? 62.209 29.049 72.613 1.00 24.88 280 GLU C C 1
ATOM 1796 O O . GLU A 1 280 ? 63.299 29.413 73.060 1.00 26.82 280 GLU C O 1
ATOM 1802 N N . GLU A 1 281 ? 61.228 29.912 72.328 1.00 30.85 281 GLU C N 1
ATOM 1803 C CA . GLU A 1 281 ? 61.400 31.344 72.558 1.00 29.15 281 GLU C CA 1
ATOM 1804 C C . GLU A 1 281 ? 61.365 31.668 74.044 1.00 26.16 281 GLU C C 1
ATOM 1805 O O . GLU A 1 281 ? 62.215 32.413 74.547 1.00 29.07 281 GLU C O 1
ATOM 1811 N N . ALA A 1 282 ? 60.379 31.126 74.759 1.00 22.41 282 ALA C N 1
ATOM 1812 C CA . ALA A 1 282 ? 60.230 31.458 76.170 1.00 19.66 282 ALA C CA 1
ATOM 1813 C C . ALA A 1 282 ? 61.394 30.920 76.990 1.00 23.60 282 ALA C C 1
ATOM 1814 O O . ALA A 1 282 ? 61.825 31.556 77.958 1.00 23.60 282 ALA C O 1
ATOM 1816 N N . PHE A 1 283 ? 61.915 29.752 76.620 1.00 26.20 283 PHE C N 1
ATOM 1817 C CA . PHE A 1 283 ? 63.001 29.121 77.357 1.00 27.20 283 PHE C CA 1
ATOM 1818 C C . PHE A 1 283 ? 64.371 29.437 76.771 1.00 25.15 283 PHE C C 1
ATOM 1819 O O . PHE A 1 283 ? 65.384 29.170 77.431 1.00 22.43 283 PHE C O 1
ATOM 1827 N N . GLN A 1 284 ? 64.417 29.983 75.552 1.00 22.26 284 GLN C N 1
ATOM 1828 C CA . GLN A 1 284 ? 65.644 30.460 74.917 1.00 25.94 284 GLN C CA 1
ATOM 1829 C C . GLN A 1 284 ? 66.625 29.326 74.627 1.00 22.04 284 GLN C C 1
ATOM 1830 O O . GLN A 1 284 ? 67.834 29.543 74.578 1.00 22.42 284 GLN C O 1
ATOM 1836 N N . ARG A 1 285 ? 66.104 28.118 74.424 1.00 24.20 285 ARG C N 1
ATOM 1837 C CA . ARG A 1 285 ? 66.889 26.957 74.012 1.00 23.92 285 ARG C CA 1
ATOM 1838 C C . ARG A 1 285 ? 65.946 25.988 73.311 1.00 23.47 285 ARG C C 1
ATOM 1839 O O . ARG A 1 285 ? 64.723 26.173 73.320 1.00 18.36 285 ARG C O 1
ATOM 1847 N N . LYS A 1 286 ? 66.530 24.947 72.711 1.00 17.82 286 LYS C N 1
ATOM 1848 C CA . LYS A 1 286 ? 65.730 23.866 72.142 1.00 23.57 286 LYS C CA 1
ATOM 1849 C C . LYS A 1 286 ? 65.162 22.965 73.243 1.00 23.86 286 LYS C C 1
ATOM 1850 O O . LYS A 1 286 ? 65.838 22.646 74.228 1.00 19.34 286 LYS C O 1
ATOM 1856 N N . LEU A 1 287 ? 63.914 22.535 73.068 1.00 22.86 287 LEU C N 1
ATOM 1857 C CA . LEU A 1 287 ? 63.245 21.729 74.077 1.00 20.73 287 LEU C CA 1
ATOM 1858 C C . LEU A 1 287 ? 63.240 20.250 73.695 1.00 23.82 287 LEU C C 1
ATOM 1859 O O . LEU A 1 287 ? 62.986 19.889 72.542 1.00 24.56 287 LEU C O 1
ATOM 1864 N N . THR A 1 288 ? 63.518 19.399 74.680 1.00 21.61 288 THR C N 1
ATOM 1865 C CA . THR A 1 288 ? 63.586 17.964 74.467 1.00 19.53 288 THR C CA 1
ATOM 1866 C C . THR A 1 288 ? 62.193 17.376 74.272 1.00 18.49 288 THR C C 1
ATOM 1867 O O . THR A 1 288 ? 61.170 17.985 74.601 1.00 18.08 288 THR C O 1
ATOM 1871 N N . GLU A 1 289 ? 62.180 16.143 73.765 1.00 17.24 289 GLU C N 1
ATOM 1872 C CA . GLU A 1 289 ? 60.971 15.374 73.501 1.00 16.42 289 GLU C CA 1
ATOM 1873 C C . GLU A 1 289 ? 60.046 15.325 74.713 1.00 16.28 289 GLU C C 1
ATOM 1874 O O . GLU A 1 289 ? 58.878 15.717 74.595 1.00 19.98 289 GLU C O 1
ATOM 1880 N N . PRO A 1 290 ? 60.487 14.860 75.884 1.00 17.78 290 PRO C N 1
ATOM 1881 C CA . PRO A 1 290 ? 59.544 14.835 77.018 1.00 18.76 290 PRO C CA 1
ATOM 1882 C C . PRO A 1 290 ? 59.094 16.219 77.430 1.00 20.35 290 PRO C C 1
ATOM 1883 O O . PRO A 1 290 ? 57.952 16.383 77.883 1.00 23.03 290 PRO C O 1
ATOM 1887 N N . GLU A 1 291 ? 59.964 17.226 77.301 1.00 20.24 291 GLU C N 1
ATOM 1888 C CA . GLU A 1 291 ? 59.567 18.575 77.683 1.00 19.95 291 GLU C CA 1
ATOM 1889 C C . GLU A 1 291 ? 58.421 19.049 76.804 1.00 14.88 291 GLU C C 1
ATOM 1890 O O . GLU A 1 291 ? 57.401 19.540 77.298 1.00 15.82 291 GLU C O 1
ATOM 1896 N N . ILE A 1 292 ? 58.556 18.862 75.495 1.00 13.01 292 ILE C N 1
ATOM 1897 C CA . ILE A 1 292 ? 57.507 19.297 74.588 1.00 12.91 292 ILE C CA 1
ATOM 1898 C C . ILE A 1 292 ? 56.217 18.555 74.883 1.00 12.90 292 ILE C C 1
ATOM 1899 O O . ILE A 1 292 ? 55.128 19.126 74.758 1.00 10.46 292 ILE C O 1
ATOM 1904 N N . TYR A 1 293 ? 56.315 17.291 75.327 1.00 17.48 293 TYR C N 1
ATOM 1905 C CA . TYR A 1 293 ? 55.115 16.529 75.694 1.00 18.61 293 TYR C CA 1
ATOM 1906 C C . TYR A 1 293 ? 54.415 17.163 76.894 1.00 14.79 293 TYR C C 1
ATOM 1907 O O . TYR A 1 293 ? 53.206 17.434 76.853 1.00 14.88 293 TYR C O 1
ATOM 1916 N N . ALA A 1 294 ? 55.171 17.420 77.967 1.00 12.32 294 ALA C N 1
ATOM 1917 C CA . ALA A 1 294 ? 54.676 18.232 79.076 1.00 13.94 294 ALA C CA 1
ATOM 1918 C C . ALA A 1 294 ? 54.008 19.509 78.577 1.00 16.10 294 ALA C C 1
ATOM 1919 O O . ALA A 1 294 ? 52.877 19.838 78.958 1.00 15.97 294 ALA C O 1
ATOM 1921 N N . GLN A 1 295 ? 54.712 20.248 77.728 1.00 16.05 295 GLN C N 1
ATOM 1922 C CA . GLN A 1 295 ? 54.150 21.457 77.160 1.00 16.76 295 GLN C CA 1
ATOM 1923 C C . GLN A 1 295 ? 52.890 21.157 76.369 1.00 20.92 295 GLN C C 1
ATOM 1924 O O . GLN A 1 295 ? 51.964 21.980 76.342 1.00 23.06 295 GLN C O 1
ATOM 1930 N N . LEU A 1 296 ? 52.822 19.983 75.730 1.00 17.11 296 LEU C N 1
ATOM 1931 C CA . LEU A 1 296 ? 51.620 19.651 74.973 1.00 18.34 296 LEU C CA 1
ATOM 1932 C C . LEU A 1 296 ? 50.442 19.415 75.909 1.00 20.73 296 LEU C C 1
ATOM 1933 O O . LEU A 1 296 ? 49.364 19.995 75.719 1.00 16.32 296 LEU C O 1
ATOM 1938 N N . VAL A 1 297 ? 50.632 18.588 76.947 1.00 16.89 297 VAL C N 1
ATOM 1939 C CA . VAL A 1 297 ? 49.510 18.340 77.850 1.00 18.21 297 VAL C CA 1
ATOM 1940 C C . VAL A 1 297 ? 49.262 19.510 78.779 1.00 22.99 297 VAL C C 1
ATOM 1941 O O . VAL A 1 297 ? 48.219 19.545 79.453 1.00 22.18 297 VAL C O 1
ATOM 1945 N N . ARG A 1 298 ? 50.192 20.468 78.833 1.00 24.08 298 ARG C N 1
ATOM 1946 C CA . ARG A 1 298 ? 49.909 21.737 79.484 1.00 19.95 298 ARG C CA 1
ATOM 1947 C C . ARG A 1 298 ? 48.982 22.599 78.650 1.00 22.52 298 ARG C C 1
ATOM 1948 O O . ARG A 1 298 ? 48.293 23.462 79.200 1.00 27.35 298 ARG C O 1
ATOM 1956 N N . ARG A 1 299 ? 48.925 22.369 77.346 1.00 22.60 299 ARG C N 1
ATOM 1957 C CA . ARG A 1 299 ? 48.000 23.104 76.484 1.00 28.86 299 ARG C CA 1
ATOM 1958 C C . ARG A 1 299 ? 46.772 22.248 76.156 1.00 25.68 299 ARG C C 1
ATOM 1959 O O . ARG A 1 299 ? 46.476 21.900 75.000 1.00 16.50 299 ARG C O 1
ATOM 1967 N N . THR A 1 300 ? 46.027 21.941 77.217 1.00 22.68 300 THR C N 1
ATOM 1968 C CA . THR A 1 300 ? 44.927 20.985 77.146 1.00 23.24 300 THR C CA 1
ATOM 1969 C C . THR A 1 300 ? 43.888 21.326 78.207 1.00 27.52 300 THR C C 1
ATOM 1970 O O . THR A 1 300 ? 44.202 21.345 79.405 1.00 27.28 300 THR C O 1
ATOM 1974 N N . LEU A 1 301 ? 42.604 21.620 77.759 1.00 26.30 301 LEU C N 1
ATOM 1975 C CA . LEU A 1 301 ? 41.790 21.670 78.966 1.00 30.00 301 LEU C CA 1
ATOM 1976 C C . LEU A 1 301 ? 41.132 20.316 79.225 1.00 27.37 301 LEU C C 1
ATOM 1977 O O . LEU A 1 301 ? 40.812 19.581 78.286 1.00 28.52 301 LEU C O 1
ATOM 1982 N N . PRO A 1 302 ? 40.925 19.933 80.479 1.00 28.71 302 PRO C N 1
ATOM 1983 C CA . PRO A 1 302 ? 40.329 18.624 80.747 1.00 31.79 302 PRO C CA 1
ATOM 1984 C C . PRO A 1 302 ? 38.844 18.620 80.427 1.00 33.49 302 PRO C C 1
ATOM 1985 O O . PRO A 1 302 ? 38.175 19.656 80.385 1.00 36.47 302 PRO C O 1
ATOM 1989 N N . LEU A 1 303 ? 38.333 17.422 80.195 1.00 31.76 303 LEU C N 1
ATOM 1990 C CA . LEU A 1 303 ? 36.907 17.202 80.044 1.00 28.16 303 LEU C CA 1
ATOM 1991 C C . LEU A 1 303 ? 36.397 16.342 81.201 1.00 38.65 303 LEU C C 1
ATOM 1992 O O . LEU A 1 303 ? 37.166 15.797 82.004 1.00 34.36 303 LEU C O 1
ATOM 1997 N N . LYS A 1 304 ? 35.077 16.240 81.317 1.00 42.55 304 LYS C N 1
ATOM 1998 C CA . LYS A 1 304 ? 34.554 15.449 82.417 1.00 49.41 304 LYS C CA 1
ATOM 1999 C C . LYS A 1 304 ? 34.447 13.966 82.068 1.00 44.93 304 LYS C C 1
ATOM 2000 O O . LYS A 1 304 ? 34.477 13.127 82.983 1.00 49.83 304 LYS C O 1
ATOM 2006 N N . GLN A 1 305 ? 34.383 13.620 80.783 1.00 36.85 305 GLN C N 1
ATOM 2007 C CA . GLN A 1 305 ? 34.381 12.217 80.403 1.00 37.92 305 GLN C CA 1
ATOM 2008 C C . GLN A 1 305 ? 35.664 11.512 80.880 1.00 36.26 305 GLN C C 1
ATOM 2009 O O . GLN A 1 305 ? 36.630 12.129 81.340 1.00 26.72 305 GLN C O 1
ATOM 2015 N N . SER A 1 306 ? 35.647 10.187 80.785 1.00 44.55 306 SER C N 1
ATOM 2016 C CA . SER A 1 306 ? 36.710 9.378 81.361 1.00 36.37 306 SER C CA 1
ATOM 2017 C C . SER A 1 306 ? 38.017 9.547 80.606 1.00 37.46 306 SER C C 1
ATOM 2018 O O . SER A 1 306 ? 38.045 9.719 79.378 1.00 30.15 306 SER C O 1
ATOM 2021 N N . LYS A 1 307 ? 39.113 9.451 81.359 1.00 32.63 307 LYS C N 1
ATOM 2022 C CA . LYS A 1 307 ? 40.423 9.613 80.749 1.00 34.57 307 LYS C CA 1
ATOM 2023 C C . LYS A 1 307 ? 40.684 8.541 79.710 1.00 28.28 307 LYS C C 1
ATOM 2024 O O . LYS A 1 307 ? 41.521 8.743 78.824 1.00 28.89 307 LYS C O 1
ATOM 2030 N N . ALA A 1 308 ? 39.965 7.419 79.777 1.00 27.50 308 ALA C N 1
ATOM 2031 C CA . ALA A 1 308 ? 40.160 6.356 78.796 1.00 26.72 308 ALA C CA 1
ATOM 2032 C C . ALA A 1 308 ? 39.642 6.751 77.418 1.00 33.81 308 ALA C C 1
ATOM 2033 O O . ALA A 1 308 ? 40.125 6.233 76.401 1.00 28.43 308 ALA C O 1
ATOM 2035 N N . LEU A 1 309 ? 38.670 7.665 77.363 1.00 31.51 309 LEU C N 1
ATOM 2036 C CA . LEU A 1 309 ? 38.179 8.179 76.094 1.00 26.89 309 LEU C CA 1
ATOM 2037 C C . LEU A 1 309 ? 38.861 9.477 75.666 1.00 25.15 309 LEU C C 1
ATOM 2038 O O . LEU A 1 309 ? 39.136 9.654 74.476 1.00 31.51 309 LEU C O 1
ATOM 2043 N N . VAL A 1 310 ? 39.125 10.405 76.585 1.00 23.00 310 VAL C N 1
ATOM 2044 C CA . VAL A 1 310 ? 39.574 11.742 76.202 1.00 25.04 310 VAL C CA 1
ATOM 2045 C C . VAL A 1 310 ? 41.026 12.019 76.569 1.00 34.08 310 VAL C C 1
ATOM 2046 O O . VAL A 1 310 ? 41.536 13.105 76.245 1.00 29.16 310 VAL C O 1
ATOM 2050 N N . GLY A 1 311 ? 41.709 11.094 77.242 1.00 38.06 311 GLY C N 1
ATOM 2051 C CA . GLY A 1 311 ? 43.065 11.402 77.673 1.00 25.91 311 GLY C CA 1
ATOM 2052 C C . GLY A 1 311 ? 43.068 12.611 78.592 1.00 29.88 311 GLY C C 1
ATOM 2053 O O . GLY A 1 311 ? 42.168 12.802 79.422 1.00 29.68 311 GLY C O 1
ATOM 2054 N N . ASN A 1 312 ? 44.086 13.458 78.424 1.00 24.75 312 ASN C N 1
ATOM 2055 C CA . ASN A 1 312 ? 44.230 14.624 79.278 1.00 18.87 312 ASN C CA 1
ATOM 2056 C C . ASN A 1 312 ? 43.135 15.642 79.022 1.00 21.93 312 ASN C C 1
ATOM 2057 O O . ASN A 1 312 ? 42.789 16.417 79.917 1.00 31.44 312 ASN C O 1
ATOM 2062 N N . GLY A 1 313 ? 42.573 15.654 77.832 1.00 26.24 313 GLY C N 1
ATOM 2063 C CA . GLY A 1 313 ? 41.470 16.537 77.526 1.00 27.90 313 GLY C CA 1
ATOM 2064 C C . GLY A 1 313 ? 41.576 17.039 76.109 1.00 23.10 313 GLY C C 1
ATOM 2065 O O . GLY A 1 313 ? 42.216 16.415 75.256 1.00 26.57 313 GLY C O 1
ATOM 2066 N N . PHE A 1 314 ? 40.960 18.193 75.876 1.00 22.73 314 PHE C N 1
ATOM 2067 C CA . PHE A 1 314 ? 40.899 18.795 74.547 1.00 24.75 314 PHE C CA 1
ATOM 2068 C C . PHE A 1 314 ? 42.125 19.673 74.258 1.00 22.57 314 PHE C C 1
ATOM 2069 O O . PHE A 1 314 ? 42.496 20.528 75.070 1.00 22.76 314 PHE C O 1
ATOM 2077 N N . LEU A 1 315 ? 42.750 19.454 73.095 1.00 19.60 315 LEU C N 1
ATOM 2078 C CA . LEU A 1 315 ? 43.836 20.301 72.615 1.00 19.55 315 LEU C CA 1
ATOM 2079 C C . LEU A 1 315 ? 43.403 21.762 72.500 1.00 23.41 315 LEU C C 1
ATOM 2080 O O . LEU A 1 315 ? 42.635 22.111 71.600 1.00 27.47 315 LEU C O 1
ATOM 2085 N N . TYR A 1 316 ? 43.923 22.625 73.376 1.00 20.43 316 TYR C N 1
ATOM 2086 C CA . TYR A 1 316 ? 43.497 24.023 73.494 1.00 22.67 316 TYR C CA 1
ATOM 2087 C C . TYR A 1 316 ? 44.771 24.820 73.766 1.00 24.16 316 TYR C C 1
ATOM 2088 O O . TYR A 1 316 ? 45.278 24.807 74.886 1.00 27.66 316 TYR C O 1
ATOM 2097 N N . LEU A 1 317 ? 45.301 25.503 72.751 1.00 28.62 317 LEU C N 1
ATOM 2098 C CA . LEU A 1 317 ? 46.658 26.047 72.858 1.00 24.87 317 LEU C CA 1
ATOM 2099 C C . LEU A 1 317 ? 46.771 27.317 73.703 1.00 30.26 317 LEU C C 1
ATOM 2100 O O . LEU A 1 317 ? 47.900 27.778 73.918 1.00 32.27 317 LEU C O 1
ATOM 2105 N N . THR A 1 318 ? 45.663 27.905 74.178 1.00 32.21 318 THR C N 1
ATOM 2106 C CA . THR A 1 318 ? 45.715 29.089 75.037 1.00 33.89 318 THR C CA 1
ATOM 2107 C C . THR A 1 318 ? 45.368 28.767 76.489 1.00 38.81 318 THR C C 1
ATOM 2108 O O . THR A 1 318 ? 45.067 29.671 77.277 1.00 38.31 318 THR C O 1
ATOM 2112 N N . ALA A 1 319 ? 45.432 27.493 76.860 1.00 33.73 319 ALA C N 1
ATOM 2113 C CA . ALA A 1 319 ? 45.079 27.096 78.217 1.00 33.26 319 ALA C CA 1
ATOM 2114 C C . ALA A 1 319 ? 45.886 27.796 79.316 1.00 37.65 319 ALA C C 1
ATOM 2115 O O . ALA A 1 319 ? 45.284 28.165 80.340 1.00 37.91 319 ALA C O 1
ATOM 2117 N N . PRO A 1 320 ? 47.204 28.001 79.204 1.00 41.20 320 PRO C N 1
ATOM 2118 C CA . PRO A 1 320 ? 47.894 28.657 80.326 1.00 43.74 320 PRO C CA 1
ATOM 2119 C C . PRO A 1 320 ? 47.464 30.098 80.506 1.00 47.11 320 PRO C C 1
ATOM 2120 O O . PRO A 1 320 ? 47.311 30.566 81.642 1.00 44.45 320 PRO C O 1
ATOM 2124 N N . ASP A 1 321 ? 47.263 30.826 79.410 1.00 49.37 321 ASP C N 1
ATOM 2125 C CA . ASP A 1 321 ? 46.767 32.190 79.531 1.00 47.63 321 ASP C CA 1
ATOM 2126 C C . ASP A 1 321 ? 45.468 32.214 80.321 1.00 47.85 321 ASP C C 1
ATOM 2127 O O . ASP A 1 321 ? 45.361 32.905 81.341 1.00 45.92 321 ASP C O 1
ATOM 2132 N N . VAL A 1 322 ? 44.500 31.396 79.908 1.00 51.37 322 VAL C N 1
ATOM 2133 C CA . VAL A 1 322 ? 43.259 31.155 80.641 1.00 52.15 322 VAL C CA 1
ATOM 2134 C C . VAL A 1 322 ? 43.506 30.994 82.138 1.00 56.91 322 VAL C C 1
ATOM 2135 O O . VAL A 1 322 ? 42.652 31.356 82.957 1.00 58.29 322 VAL C O 1
ATOM 2139 N N . LEU A 1 323 ? 44.678 30.455 82.503 1.00 56.48 323 LEU C N 1
ATOM 2140 C CA . LEU A 1 323 ? 45.039 30.333 83.914 1.00 51.78 323 LEU C CA 1
ATOM 2141 C C . LEU A 1 323 ? 45.440 31.681 84.499 1.00 53.26 323 LEU C C 1
ATOM 2142 O O . LEU A 1 323 ? 45.171 31.959 85.677 1.00 54.81 323 LEU C O 1
ATOM 2147 N N . LEU A 1 324 ? 46.093 32.531 83.700 1.00 52.09 324 LEU C N 1
ATOM 2148 C CA . LEU A 1 324 ? 46.439 33.865 84.191 1.00 60.80 324 LEU C CA 1
ATOM 2149 C C . LEU A 1 324 ? 45.194 34.737 84.349 1.00 67.82 324 LEU C C 1
ATOM 2150 O O . LEU A 1 324 ? 45.094 35.516 85.308 1.00 62.56 324 LEU C O 1
ATOM 2155 N N . GLU A 1 325 ? 44.232 34.598 83.426 1.00 68.51 325 GLU C N 1
ATOM 2156 C CA . GLU A 1 325 ? 42.975 35.365 83.396 1.00 66.70 325 GLU C CA 1
ATOM 2157 C C . GLU A 1 325 ? 43.231 36.872 83.241 1.00 62.87 325 GLU C C 1
ATOM 2158 O O . GLU A 1 325 ? 42.657 37.542 82.370 1.00 46.10 325 GLU C O 1
ATOM 2164 N N . LYS B 1 36 ? 46.252 19.894 111.570 1.00 68.90 36 LYS D N 1
ATOM 2165 C CA . LYS B 1 36 ? 47.069 20.821 112.363 1.00 74.36 36 LYS D CA 1
ATOM 2166 C C . LYS B 1 36 ? 47.470 22.031 111.526 1.00 77.40 36 LYS D C 1
ATOM 2167 O O . LYS B 1 36 ? 47.249 22.059 110.312 1.00 74.04 36 LYS D O 1
ATOM 2169 N N . GLU B 1 37 ? 48.088 23.014 112.179 1.00 68.81 37 GLU D N 1
ATOM 2170 C CA . GLU B 1 37 ? 48.502 24.245 111.519 1.00 70.39 37 GLU D CA 1
ATOM 2171 C C . GLU B 1 37 ? 49.580 23.955 110.465 1.00 79.89 37 GLU D C 1
ATOM 2172 O O . GLU B 1 37 ? 50.740 24.349 110.633 1.00 79.04 37 GLU D O 1
ATOM 2178 N N . THR B 1 38 ? 49.206 23.281 109.364 1.00 63.81 38 THR D N 1
ATOM 2179 C CA . THR B 1 38 ? 50.155 22.975 108.296 1.00 51.71 38 THR D CA 1
ATOM 2180 C C . THR B 1 38 ? 50.837 24.262 107.817 1.00 46.75 38 THR D C 1
ATOM 2181 O O . THR B 1 38 ? 50.203 25.325 107.771 1.00 49.65 38 THR D O 1
ATOM 2185 N N . PRO B 1 39 ? 52.119 24.204 107.461 1.00 50.98 39 PRO D N 1
ATOM 2186 C CA . PRO B 1 39 ? 52.863 25.436 107.167 1.00 44.50 39 PRO D CA 1
ATOM 2187 C C . PRO B 1 39 ? 52.170 26.301 106.128 1.00 44.43 39 PRO D C 1
ATOM 2188 O O . PRO B 1 39 ? 51.419 25.814 105.281 1.00 41.82 39 PRO D O 1
ATOM 2192 N N . GLU B 1 40 ? 52.440 27.605 106.218 1.00 46.82 40 GLU D N 1
ATOM 2193 C CA . GLU B 1 40 ? 51.989 28.575 105.225 1.00 42.04 40 GLU D CA 1
ATOM 2194 C C . GLU B 1 40 ? 52.208 28.068 103.803 1.00 41.26 40 GLU D C 1
ATOM 2195 O O . GLU B 1 40 ? 51.278 28.014 102.988 1.00 30.55 40 GLU D O 1
ATOM 2201 N N . SER B 1 41 ? 53.451 27.673 103.503 1.00 50.52 41 SER D N 1
ATOM 2202 C CA . SER B 1 41 ? 53.847 27.370 102.130 1.00 38.05 41 SER D CA 1
ATOM 2203 C C . SER B 1 41 ? 53.082 26.178 101.567 1.00 35.73 41 SER D C 1
ATOM 2204 O O . SER B 1 41 ? 52.747 26.157 100.378 1.00 33.25 41 SER D O 1
ATOM 2207 N N . ILE B 1 42 ? 52.790 25.179 102.406 1.00 39.40 42 ILE D N 1
ATOM 2208 C CA . ILE B 1 42 ? 52.136 23.968 101.917 1.00 37.39 42 ILE D CA 1
ATOM 2209 C C . ILE B 1 42 ? 50.678 24.240 101.546 1.00 37.10 42 ILE D C 1
ATOM 2210 O O . ILE B 1 42 ? 50.180 23.733 100.529 1.00 34.14 42 ILE D O 1
ATOM 2215 N N . GLN B 1 43 ? 49.964 25.033 102.354 1.00 35.19 43 GLN D N 1
ATOM 2216 C CA . GLN B 1 43 ? 48.640 25.489 101.934 1.00 33.36 43 GLN D CA 1
ATOM 2217 C C . GLN B 1 43 ? 48.725 26.255 100.627 1.00 35.98 43 GLN D C 1
ATOM 2218 O O . GLN B 1 43 ? 47.891 26.078 99.730 1.00 34.26 43 GLN D O 1
ATOM 2224 N N . GLU B 1 44 ? 49.732 27.122 100.511 1.00 39.23 44 GLU D N 1
ATOM 2225 C CA . GLU B 1 44 ? 49.862 27.976 99.341 1.00 32.87 44 GLU D CA 1
ATOM 2226 C C . GLU B 1 44 ? 50.056 27.160 98.066 1.00 33.61 44 GLU D C 1
ATOM 2227 O O . GLU B 1 44 ? 49.600 27.575 96.992 1.00 32.71 44 GLU D O 1
ATOM 2233 N N . ILE B 1 45 ? 50.721 25.999 98.150 1.00 31.26 45 ILE D N 1
ATOM 2234 C CA . ILE B 1 45 ? 50.865 25.166 96.957 1.00 30.22 45 ILE D CA 1
ATOM 2235 C C . ILE B 1 45 ? 49.643 24.300 96.705 1.00 35.66 45 ILE D C 1
ATOM 2236 O O . ILE B 1 45 ? 49.654 23.495 95.762 1.00 34.70 45 ILE D O 1
ATOM 2241 N N . LYS B 1 46 ? 48.596 24.437 97.523 1.00 30.90 46 LYS D N 1
ATOM 2242 C CA . LYS B 1 46 ? 47.290 23.826 97.335 1.00 30.38 46 LYS D CA 1
ATOM 2243 C C . LYS B 1 46 ? 47.275 22.343 97.677 1.00 37.13 46 LYS D C 1
ATOM 2244 O O . LYS B 1 46 ? 46.368 21.612 97.243 1.00 35.56 46 LYS D O 1
ATOM 2250 N N . ALA B 1 47 ? 48.240 21.878 98.472 1.00 35.64 47 ALA D N 1
ATOM 2251 C CA . ALA B 1 47 ? 48.278 20.460 98.822 1.00 38.80 47 ALA D CA 1
ATOM 2252 C C . ALA B 1 47 ? 47.004 19.991 99.519 1.00 31.33 47 ALA D C 1
ATOM 2253 O O . ALA B 1 47 ? 46.410 19.004 99.055 1.00 31.97 47 ALA D O 1
ATOM 2255 N N . PRO B 1 48 ? 46.529 20.622 100.601 1.00 35.21 48 PRO D N 1
ATOM 2256 C CA . PRO B 1 48 ? 45.301 20.123 101.252 1.00 35.74 48 PRO D CA 1
ATOM 2257 C C . PRO B 1 48 ? 44.150 19.837 100.293 1.00 41.71 48 PRO D C 1
ATOM 2258 O O . PRO B 1 48 ? 43.454 18.824 100.466 1.00 39.38 48 PRO D O 1
ATOM 2262 N N . GLU B 1 49 ? 43.940 20.688 99.275 1.00 39.55 49 GLU D N 1
ATOM 2263 C CA . GLU B 1 49 ? 42.877 20.474 98.294 1.00 32.96 49 GLU D CA 1
ATOM 2264 C C . GLU B 1 49 ? 43.032 19.166 97.529 1.00 34.10 49 GLU D C 1
ATOM 2265 O O . GLU B 1 49 ? 42.101 18.760 96.824 1.00 36.07 49 GLU D O 1
ATOM 2271 N N . LEU B 1 50 ? 44.180 18.507 97.645 1.00 37.83 50 LEU D N 1
ATOM 2272 C CA . LEU B 1 50 ? 44.384 17.165 97.123 1.00 37.82 50 LEU D CA 1
ATOM 2273 C C 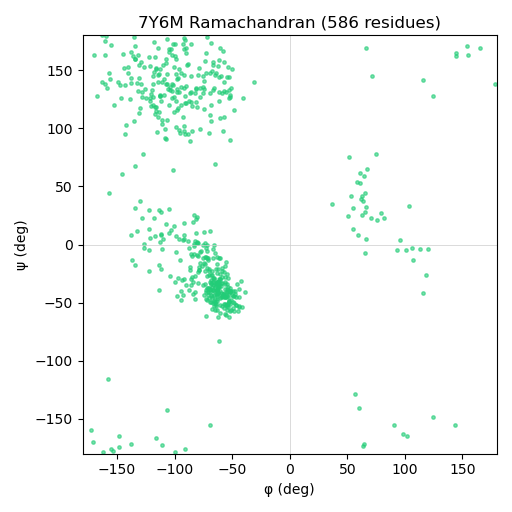. LEU B 1 50 ? 44.363 16.111 98.212 1.00 35.38 50 LEU D C 1
ATOM 2274 O O . LEU B 1 50 ? 44.036 14.957 97.933 1.00 38.66 50 LEU D O 1
ATOM 2279 N N . TRP B 1 51 ? 44.727 16.480 99.442 1.00 38.18 51 TRP D N 1
ATOM 2280 C CA . TRP B 1 51 ? 44.426 15.624 100.583 1.00 35.06 51 TRP D CA 1
ATOM 2281 C C . TRP B 1 51 ? 42.937 15.302 100.622 1.00 40.93 51 TRP D C 1
ATOM 2282 O O . TRP B 1 51 ? 42.552 14.167 100.926 1.00 40.70 51 TRP D O 1
ATOM 2293 N N . SER B 1 52 ? 42.089 16.289 100.278 1.00 45.66 52 SER D N 1
ATOM 2294 C CA . SER B 1 52 ? 40.641 16.085 100.184 1.00 38.53 52 SER D CA 1
ATOM 2295 C C . SER B 1 52 ? 40.295 14.860 99.353 1.00 39.88 52 SER D C 1
ATOM 2296 O O . SER B 1 52 ? 39.350 14.128 99.667 1.00 38.64 52 SER D O 1
ATOM 2299 N N . SER B 1 53 ? 41.023 14.641 98.267 1.00 36.86 53 SER D N 1
ATOM 2300 C CA . SER B 1 53 ? 40.660 13.594 97.329 1.00 32.27 53 SER D CA 1
ATOM 2301 C C . SER B 1 53 ? 41.251 12.250 97.711 1.00 38.57 53 SER D C 1
ATOM 2302 O O . SER B 1 53 ? 40.994 11.254 97.023 1.00 42.78 53 SER D O 1
ATOM 2305 N N . GLY B 1 54 ? 42.041 12.200 98.780 1.00 36.16 54 GLY D N 1
ATOM 2306 C CA . GLY B 1 54 ? 42.668 10.971 99.215 1.00 45.58 54 GLY D CA 1
ATOM 2307 C C . GLY B 1 54 ? 44.118 10.837 98.821 1.00 42.29 54 GLY D C 1
ATOM 2308 O O . GLY B 1 54 ? 44.771 9.865 99.230 1.00 42.81 54 GLY D O 1
ATOM 2309 N N . PHE B 1 55 ? 44.641 11.788 98.052 1.00 40.05 55 PHE D N 1
ATOM 2310 C CA . PHE B 1 55 ? 46.013 11.752 97.558 1.00 37.86 55 PHE D CA 1
ATOM 2311 C C . PHE B 1 55 ? 46.913 12.336 98.634 1.00 31.56 55 PHE D C 1
ATOM 2312 O O . PHE B 1 55 ? 47.037 13.554 98.755 1.00 31.19 55 PHE D O 1
ATOM 2320 N N . LYS B 1 56 ? 47.530 11.466 99.438 1.00 32.30 56 LYS D N 1
ATOM 2321 C CA . LYS B 1 56 ? 48.415 11.917 100.500 1.00 31.29 56 LYS D CA 1
ATOM 2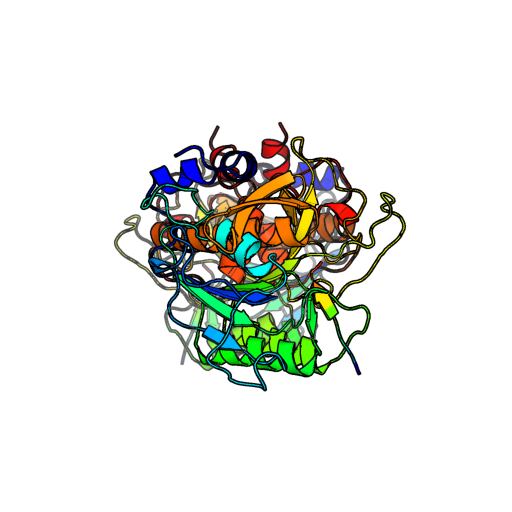322 C C . LYS B 1 56 ? 49.786 11.266 100.439 1.00 31.28 56 LYS D C 1
ATOM 2323 O O . LYS B 1 56 ? 50.630 11.558 101.292 1.00 28.78 56 LYS D O 1
ATOM 2329 N N . GLY B 1 57 ? 50.030 10.392 99.468 1.00 34.92 57 GLY D N 1
ATOM 2330 C CA . GLY B 1 57 ? 51.345 9.808 99.274 1.00 30.63 57 GLY D CA 1
ATOM 2331 C C . GLY B 1 57 ? 51.391 8.303 99.392 1.00 33.23 57 GLY D C 1
ATOM 2332 O O . GLY B 1 57 ? 52.460 7.717 99.146 1.00 31.40 57 GLY D O 1
ATOM 2333 N N . LYS B 1 58 ? 50.269 7.666 99.740 1.00 28.91 58 LYS D N 1
ATOM 2334 C CA . LYS B 1 58 ? 50.237 6.235 100.027 1.00 30.83 58 LYS D CA 1
ATOM 2335 C C . LYS B 1 58 ? 50.946 5.445 98.941 1.00 29.47 58 LYS D C 1
ATOM 2336 O O . LYS B 1 58 ? 50.541 5.467 97.773 1.00 29.93 58 LYS D O 1
ATOM 2342 N N . GLY B 1 59 ? 52.035 4.784 99.322 1.00 28.46 59 GLY D N 1
ATOM 2343 C CA . GLY B 1 59 ? 52.779 3.960 98.401 1.00 27.52 59 GLY D CA 1
ATOM 2344 C C . GLY B 1 59 ? 53.926 4.647 97.705 1.00 29.14 59 GLY D C 1
ATOM 2345 O O . GLY B 1 59 ? 54.673 3.984 96.975 1.00 29.00 59 GLY D O 1
ATOM 2346 N N . ILE B 1 60 ? 54.099 5.936 97.899 1.00 24.43 60 ILE D N 1
ATOM 2347 C CA . ILE B 1 60 ? 55.235 6.632 97.317 1.00 25.33 60 ILE D CA 1
ATOM 2348 C C . ILE B 1 60 ? 56.405 6.584 98.300 1.00 28.31 60 ILE D C 1
ATOM 2349 O O . ILE B 1 60 ? 56.241 6.789 99.513 1.00 27.14 60 ILE D O 1
ATOM 2354 N N . THR B 1 61 ? 57.595 6.301 97.777 1.00 24.93 61 THR D N 1
ATOM 2355 C CA . THR B 1 61 ? 58.824 6.252 98.561 1.00 24.55 61 THR D CA 1
ATOM 2356 C C . THR B 1 61 ? 59.823 7.262 97.999 1.00 24.34 61 THR D C 1
ATOM 2357 O O . THR B 1 61 ? 60.131 7.240 96.798 1.00 21.38 61 THR D O 1
ATOM 2361 N N . ILE B 1 62 ? 60.323 8.140 98.873 1.00 22.71 62 ILE D N 1
ATOM 2362 C CA . ILE B 1 62 ? 61.166 9.273 98.501 1.00 24.29 62 ILE D CA 1
ATOM 2363 C C . ILE B 1 62 ? 62.497 9.140 99.221 1.00 17.49 62 ILE D C 1
ATOM 2364 O O . ILE B 1 62 ? 62.527 8.961 100.439 1.00 22.49 62 ILE D O 1
ATOM 2369 N N . ALA B 1 63 ? 63.591 9.249 98.483 1.00 18.33 63 ALA D N 1
ATOM 2370 C CA . ALA B 1 63 ? 64.931 9.157 99.060 1.00 27.31 63 ALA D CA 1
ATOM 2371 C C . ALA B 1 63 ? 65.473 10.563 99.290 1.00 24.19 63 ALA D C 1
ATOM 2372 O O . ALA B 1 63 ? 65.688 11.312 98.333 1.00 22.88 63 ALA D O 1
ATOM 2374 N N . VAL B 1 64 ? 65.694 10.920 100.551 1.00 26.95 64 VAL D N 1
ATOM 2375 C CA . VAL B 1 64 ? 66.106 12.269 100.918 1.00 25.11 64 VAL D CA 1
ATOM 2376 C C . VAL B 1 64 ? 67.623 12.253 101.030 1.00 27.47 64 VAL D C 1
ATOM 2377 O O . VAL B 1 64 ? 68.184 11.850 102.054 1.00 30.29 64 VAL D O 1
ATOM 2381 N N . LEU B 1 65 ? 68.296 12.646 99.956 1.00 24.83 65 LEU D N 1
ATOM 2382 C CA . LEU B 1 65 ? 69.743 12.807 100.004 1.00 27.61 65 LEU D CA 1
ATOM 2383 C C . LEU B 1 65 ? 70.042 14.163 100.633 1.00 31.08 65 LEU D C 1
ATOM 2384 O O . LEU B 1 65 ? 69.578 15.198 100.142 1.00 40.12 65 LEU D O 1
ATOM 2389 N N . ASP B 1 66 ? 70.802 14.163 101.722 1.00 34.99 66 ASP D N 1
ATOM 2390 C CA . ASP B 1 66 ? 70.976 15.390 102.485 1.00 34.85 66 ASP D CA 1
ATOM 2391 C C . ASP B 1 66 ? 72.023 15.218 103.586 1.00 35.58 66 ASP D C 1
ATOM 2392 O O . ASP B 1 66 ? 72.865 14.311 103.537 1.00 27.11 66 ASP D O 1
ATOM 2397 N N . THR B 1 67 ? 71.968 16.101 104.584 1.00 40.13 67 THR D N 1
ATOM 2398 C CA . THR B 1 67 ? 72.768 16.029 105.798 1.00 33.47 67 THR D CA 1
ATOM 2399 C C . THR B 1 67 ? 72.414 14.843 106.668 1.00 38.38 67 THR D C 1
ATOM 2400 O O . THR B 1 67 ? 73.078 14.651 107.694 1.00 47.10 67 THR D O 1
ATOM 2404 N N . GLY B 1 68 ? 71.404 14.061 106.303 1.00 36.61 68 GLY D N 1
ATOM 2405 C CA . GLY B 1 68 ? 70.906 13.005 107.151 1.00 31.50 68 GLY D CA 1
ATOM 2406 C C . GLY B 1 68 ? 69.639 13.448 107.836 1.00 33.90 68 GLY D C 1
ATOM 2407 O O . GLY B 1 68 ? 69.024 14.448 107.466 1.00 39.30 68 GLY D O 1
ATOM 2408 N N . CYS B 1 69 ? 69.253 12.704 108.870 1.00 36.74 69 CYS D N 1
ATOM 2409 C CA . CYS B 1 69 ? 68.025 13.072 109.552 1.00 33.42 69 CYS D CA 1
ATOM 2410 C C . CYS B 1 69 ? 68.043 12.507 110.971 1.00 34.51 69 CYS D C 1
ATOM 2411 O O . CYS B 1 69 ? 68.648 11.463 111.231 1.00 28.48 69 CYS D O 1
ATOM 2414 N N . ASP B 1 70 ? 67.421 13.242 111.898 1.00 41.34 70 ASP D N 1
ATOM 2415 C CA . ASP B 1 70 ? 67.123 12.709 113.226 1.00 39.62 70 ASP D CA 1
ATOM 2416 C C . ASP B 1 70 ? 65.898 11.825 113.072 1.00 42.45 70 ASP D C 1
ATOM 2417 O O . ASP B 1 70 ? 64.765 12.316 113.027 1.00 44.19 70 ASP D O 1
ATOM 2422 N N . THR B 1 71 ? 66.121 10.509 112.987 1.00 41.95 71 THR D N 1
ATOM 2423 C CA . THR B 1 71 ? 65.029 9.597 112.653 1.00 43.72 71 THR D CA 1
ATOM 2424 C C . THR B 1 71 ? 64.029 9.395 113.792 1.00 42.69 71 THR D C 1
ATOM 2425 O O . THR B 1 71 ? 63.078 8.634 113.606 1.00 43.64 71 THR D O 1
ATOM 2429 N N . GLU B 1 72 ? 64.203 10.059 114.937 1.00 42.38 72 GLU D N 1
ATOM 2430 C CA . GLU B 1 72 ? 63.328 9.898 116.092 1.00 43.42 72 GLU D CA 1
ATOM 2431 C C . GLU B 1 72 ? 62.507 11.147 116.378 1.00 47.25 72 GLU D C 1
ATOM 2432 O O . GLU B 1 72 ? 61.851 11.228 117.427 1.00 45.54 72 GLU D O 1
ATOM 2438 N N . HIS B 1 73 ? 62.547 12.132 115.498 1.00 42.70 73 HIS D N 1
ATOM 2439 C CA . HIS B 1 73 ? 61.676 13.273 115.680 1.00 41.08 73 HIS D CA 1
ATOM 2440 C C . HIS B 1 73 ? 60.221 12.810 115.637 1.00 43.28 73 HIS D C 1
ATOM 2441 O O . HIS B 1 73 ? 59.816 12.159 114.665 1.00 41.17 73 HIS D O 1
ATOM 2448 N N . PRO B 1 74 ? 59.426 13.081 116.671 1.00 43.98 74 PRO D N 1
ATOM 2449 C CA . PRO B 1 74 ? 58.013 12.680 116.673 1.00 43.53 74 PRO D CA 1
ATOM 2450 C C . PRO B 1 74 ? 57.279 12.810 115.341 1.00 42.44 74 PRO D C 1
ATOM 2451 O O . PRO B 1 74 ? 56.511 11.920 114.963 1.00 45.96 74 PRO D O 1
ATOM 2455 N N . ASP B 1 75 ? 57.514 13.882 114.602 1.00 39.28 75 ASP D N 1
ATOM 2456 C CA . ASP B 1 75 ? 56.794 14.057 113.347 1.00 43.20 75 ASP D CA 1
ATOM 2457 C C . ASP B 1 75 ? 57.372 13.240 112.189 1.00 42.76 75 ASP D C 1
ATOM 2458 O O . ASP B 1 75 ? 56.825 13.299 111.081 1.00 37.21 75 ASP D O 1
ATOM 2463 N N . LEU B 1 76 ? 58.430 12.451 112.423 1.00 43.52 76 LEU D N 1
ATOM 2464 C CA . LEU B 1 76 ? 59.109 11.728 111.351 1.00 37.34 76 LEU D CA 1
ATOM 2465 C C . LEU B 1 76 ? 59.484 10.276 111.653 1.00 37.39 76 LEU D C 1
ATOM 2466 O O . LEU B 1 76 ? 59.843 9.564 110.712 1.00 39.93 76 LEU D O 1
ATOM 2471 N N . LYS B 1 77 ? 59.445 9.808 112.904 1.00 39.03 77 LYS D N 1
ATOM 2472 C CA . LYS B 1 77 ? 59.993 8.486 113.205 1.00 40.07 77 LYS D CA 1
ATOM 2473 C C . LYS B 1 77 ? 59.245 7.388 112.457 1.00 41.67 77 LYS D C 1
ATOM 2474 O O . LYS B 1 77 ? 59.862 6.446 111.943 1.00 42.06 77 LYS D O 1
ATOM 2480 N N . ASP B 1 78 ? 57.915 7.497 112.377 1.00 35.45 78 ASP D N 1
ATOM 2481 C CA . ASP B 1 78 ? 57.121 6.507 111.648 1.00 48.01 78 ASP D CA 1
ATOM 2482 C C . ASP B 1 78 ? 57.428 6.532 110.151 1.00 47.34 78 ASP D C 1
ATOM 2483 O O . ASP B 1 78 ? 57.516 5.478 109.503 1.00 46.37 78 ASP D O 1
ATOM 2488 N N . GLN B 1 79 ? 57.601 7.730 109.591 1.00 41.19 79 GLN D N 1
ATOM 2489 C CA . GLN B 1 79 ? 57.548 7.919 108.154 1.00 35.62 79 GLN D CA 1
ATOM 2490 C C . GLN B 1 79 ? 58.747 7.335 107.420 1.00 36.61 79 GLN D C 1
ATOM 2491 O O . GLN B 1 79 ? 58.670 7.191 106.193 1.00 29.80 79 GLN D O 1
ATOM 2497 N N . ILE B 1 80 ? 59.813 6.936 108.142 1.00 37.69 80 ILE D N 1
ATOM 2498 C CA . ILE B 1 80 ? 61.072 6.461 107.557 1.00 36.51 80 ILE D CA 1
ATOM 2499 C C . ILE B 1 80 ? 61.107 4.933 107.509 1.00 37.72 80 ILE D C 1
ATOM 2500 O O . ILE B 1 80 ? 60.616 4.256 108.423 1.00 37.80 80 ILE D O 1
ATOM 2505 N N . ILE B 1 81 ? 61.696 4.388 106.436 1.00 30.52 81 ILE D N 1
ATOM 2506 C CA . ILE B 1 81 ? 61.811 2.957 106.195 1.00 25.54 81 ILE D CA 1
ATOM 2507 C C . ILE B 1 81 ? 63.254 2.490 106.164 1.00 33.24 81 ILE D C 1
ATOM 2508 O O . ILE B 1 81 ? 63.522 1.342 105.806 1.00 50.30 81 ILE D O 1
ATOM 2513 N N . GLY B 1 82 ? 64.193 3.348 106.500 1.00 27.35 82 GLY D N 1
ATOM 2514 C CA . GLY B 1 82 ? 65.583 2.945 106.452 1.00 26.25 82 GLY D CA 1
ATOM 2515 C C . GLY B 1 82 ? 66.477 4.145 106.247 1.00 32.04 82 GLY D C 1
ATOM 2516 O O . GLY B 1 82 ? 66.026 5.264 105.992 1.00 34.50 82 GLY D O 1
ATOM 2517 N N . GLY B 1 83 ? 67.769 3.899 106.382 1.00 26.68 83 GLY D N 1
ATOM 2518 C CA . GLY B 1 83 ? 68.724 4.966 106.210 1.00 26.48 83 GLY D CA 1
ATOM 2519 C C . GLY B 1 83 ? 70.110 4.445 105.930 1.00 29.49 83 GLY D C 1
ATOM 2520 O O . GLY B 1 83 ? 70.539 3.470 106.547 1.00 41.43 83 GLY D O 1
ATOM 2521 N N . LYS B 1 84 ? 70.817 5.060 104.996 1.00 28.64 84 LYS D N 1
ATOM 2522 C CA . LYS B 1 84 ? 72.206 4.712 104.758 1.00 37.13 84 LYS D CA 1
ATOM 2523 C C . LYS B 1 84 ? 73.036 5.985 104.669 1.00 46.36 84 LYS D C 1
ATOM 2524 O O . LYS B 1 84 ? 72.621 6.980 104.058 1.00 41.91 84 LYS D O 1
ATOM 2530 N N . ASN B 1 85 ? 74.215 5.943 105.276 1.00 43.33 85 ASN D N 1
ATOM 2531 C CA . ASN B 1 85 ? 75.122 7.078 105.311 1.00 40.17 85 ASN D CA 1
ATOM 2532 C C . ASN B 1 85 ? 76.367 6.762 104.496 1.00 41.45 85 ASN D C 1
ATOM 2533 O O . ASN B 1 85 ? 76.994 5.714 104.688 1.00 37.84 85 ASN D O 1
ATOM 2538 N N . PHE B 1 86 ? 76.713 7.668 103.585 1.00 40.69 86 PHE D N 1
ATOM 2539 C CA . PHE B 1 86 ? 77.931 7.554 102.800 1.00 34.58 86 PHE D CA 1
ATOM 2540 C C . PHE B 1 86 ? 78.969 8.603 103.178 1.00 34.78 86 PHE D C 1
ATOM 2541 O O . PHE B 1 86 ? 80.016 8.676 102.530 1.00 34.63 86 PHE D O 1
ATOM 2549 N N . THR B 1 87 ? 78.709 9.416 104.208 1.00 41.48 87 THR D N 1
ATOM 2550 C CA . THR B 1 87 ? 79.675 10.415 104.665 1.00 42.75 87 THR D CA 1
ATOM 2551 C C . THR B 1 87 ? 80.903 9.796 105.326 1.00 42.95 87 THR D C 1
ATOM 2552 O O . THR B 1 87 ? 81.258 8.642 105.067 1.00 45.53 87 THR D O 1
ATOM 2556 N N . ASP B 1 88 ? 81.558 10.576 106.193 1.00 47.49 88 ASP D N 1
ATOM 2557 C CA . ASP B 1 88 ? 82.591 10.090 107.101 1.00 49.67 88 ASP D CA 1
ATOM 2558 C C . ASP B 1 88 ? 82.171 10.125 108.563 1.00 48.50 88 ASP D C 1
ATOM 2559 O O . ASP B 1 88 ? 82.768 9.410 109.369 1.00 45.32 88 ASP D O 1
ATOM 2564 N N . ASP B 1 89 ? 81.172 10.935 108.925 1.00 46.61 89 ASP D N 1
ATOM 2565 C CA . ASP B 1 89 ? 80.711 10.996 110.307 1.00 55.17 89 ASP D CA 1
ATOM 2566 C C . ASP B 1 89 ? 80.453 9.592 110.840 1.00 55.83 89 ASP D C 1
ATOM 2567 O O . ASP B 1 89 ? 80.151 8.664 110.083 1.00 63.47 89 ASP D O 1
ATOM 2572 N N . ASP B 1 90 ? 80.607 9.427 112.151 1.00 46.75 90 ASP D N 1
ATOM 2573 C CA . ASP B 1 90 ? 80.507 8.134 112.819 1.00 46.42 90 ASP D CA 1
ATOM 2574 C C . ASP B 1 90 ? 81.442 7.087 112.226 1.00 51.35 90 ASP D C 1
ATOM 2575 O O . ASP B 1 90 ? 81.290 5.891 112.518 1.00 52.90 90 ASP D O 1
ATOM 2580 N N . ASP B 1 91 ? 82.398 7.506 111.393 1.00 59.37 91 ASP D N 1
ATOM 2581 C CA . ASP B 1 91 ? 83.340 6.613 110.716 1.00 63.76 91 ASP D CA 1
ATOM 2582 C C . ASP B 1 91 ? 82.597 5.625 109.806 1.00 62.37 91 ASP D C 1
ATOM 2583 O O . ASP B 1 91 ? 82.649 4.408 109.981 1.00 64.72 91 ASP D O 1
ATOM 2588 N N . GLY B 1 92 ? 81.885 6.177 108.822 1.00 51.91 92 GLY D N 1
ATOM 2589 C CA . GLY B 1 92 ? 81.345 5.380 107.731 1.00 46.81 92 GLY D CA 1
ATOM 2590 C C . GLY B 1 92 ? 80.394 4.288 108.167 1.00 44.13 92 GLY D C 1
ATOM 2591 O O . GLY B 1 92 ? 80.013 3.414 107.380 1.00 45.61 92 GLY D O 1
ATOM 2592 N N . ASP B 1 93 ? 80.055 4.317 109.453 1.00 50.79 93 ASP D N 1
ATOM 2593 C CA . ASP B 1 93 ? 78.952 3.572 110.039 1.00 46.98 93 ASP D CA 1
ATOM 2594 C C . ASP B 1 93 ? 77.698 3.870 109.218 1.00 42.16 93 ASP D C 1
ATOM 2595 O O . ASP B 1 93 ? 76.974 4.832 109.492 1.00 43.16 93 ASP D O 1
ATOM 2600 N N . ALA B 1 94 ? 77.457 3.056 108.186 1.00 41.44 94 ALA D N 1
ATOM 2601 C CA . ALA B 1 94 ? 76.424 3.355 107.201 1.00 47.16 94 ALA D CA 1
ATOM 2602 C C . ALA B 1 94 ? 75.014 3.358 107.791 1.00 49.77 94 ALA D C 1
ATOM 2603 O O . ALA B 1 94 ? 74.114 3.967 107.196 1.00 45.40 94 ALA D O 1
ATOM 2605 N N . GLU B 1 95 ? 74.793 2.716 108.938 1.00 45.89 95 GLU D N 1
ATOM 2606 C CA . GLU B 1 95 ? 73.447 2.703 109.500 1.00 42.37 95 GLU D CA 1
ATOM 2607 C C . GLU B 1 95 ? 73.123 3.959 110.301 1.00 43.25 95 GLU D C 1
ATOM 2608 O 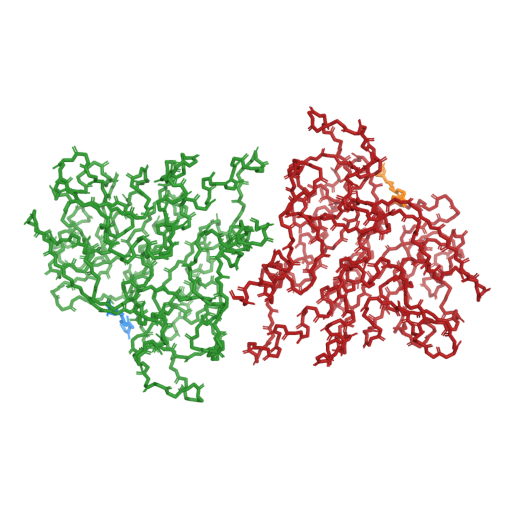O . GLU B 1 95 ? 72.008 4.067 110.812 1.00 46.91 95 GLU D O 1
ATOM 2614 N N . ASN B 1 96 ? 74.049 4.912 110.408 1.00 47.01 96 ASN D N 1
ATOM 2615 C CA . ASN B 1 96 ? 73.907 6.091 111.269 1.00 50.94 96 ASN D CA 1
ATOM 2616 C C . ASN B 1 96 ? 73.750 7.328 110.385 1.00 48.78 96 ASN D C 1
ATOM 2617 O O . ASN B 1 96 ? 74.729 7.840 109.832 1.00 45.90 96 ASN D O 1
ATOM 2622 N N . VAL B 1 97 ? 72.523 7.827 110.280 1.00 45.34 97 VAL D N 1
ATOM 2623 C CA . VAL B 1 97 ? 72.234 8.920 109.359 1.00 42.41 97 VAL D CA 1
ATOM 2624 C C . VAL B 1 97 ? 71.893 10.180 110.135 1.00 42.39 97 VAL D C 1
ATOM 2625 O O . VAL B 1 97 ? 71.142 11.029 109.641 1.00 45.75 97 VAL D O 1
ATOM 2629 N N . LYS B 1 98 ? 72.419 10.319 111.349 1.00 37.35 98 LYS D N 1
ATOM 2630 C CA . LYS B 1 98 ? 71.912 11.377 112.221 1.00 45.37 98 LYS D CA 1
ATOM 2631 C C . LYS B 1 98 ? 72.376 12.764 111.760 1.00 45.22 98 LYS D C 1
ATOM 2632 O O . LYS B 1 98 ? 73.462 12.936 111.207 1.00 45.34 98 LYS D O 1
ATOM 2638 N N . ASP B 1 99 ? 71.521 13.761 111.985 1.00 44.13 99 ASP D N 1
ATOM 2639 C CA . ASP B 1 99 ? 71.600 15.063 111.316 1.00 46.68 99 ASP D CA 1
ATOM 2640 C C . ASP B 1 99 ? 72.295 16.087 112.215 1.00 47.71 99 ASP D C 1
ATOM 2641 O O . ASP B 1 99 ? 71.676 16.676 113.110 1.00 43.36 99 ASP D O 1
ATOM 2646 N N . TYR B 1 100 ? 73.570 16.343 111.929 1.00 41.53 100 TYR D N 1
ATOM 2647 C CA . TYR B 1 100 ? 74.373 17.277 112.709 1.00 53.84 100 TYR D CA 1
ATOM 2648 C C . TYR B 1 100 ? 74.341 18.696 112.143 1.00 53.32 100 TYR D C 1
ATOM 2649 O O . TYR B 1 100 ? 75.036 19.579 112.659 1.00 59.23 100 TYR D O 1
ATOM 2658 N N . ASN B 1 101 ? 73.553 18.931 111.101 1.00 43.75 101 ASN D N 1
ATOM 2659 C CA . ASN B 1 101 ? 73.367 20.251 110.519 1.00 42.30 101 ASN D CA 1
ATOM 2660 C C . ASN B 1 101 ? 71.957 20.785 110.700 1.00 42.76 101 ASN D C 1
ATOM 2661 O O . ASN B 1 101 ? 71.783 21.981 110.928 1.00 48.08 101 ASN D O 1
ATOM 2666 N N . GLY B 1 102 ? 70.943 19.938 110.584 1.00 38.00 102 GLY D N 1
ATOM 2667 C CA . GLY B 1 102 ? 69.571 20.354 110.770 1.00 33.62 102 GLY D CA 1
ATOM 2668 C C . GLY B 1 102 ? 68.770 20.441 109.493 1.00 36.10 102 GLY D C 1
ATOM 2669 O O . GLY B 1 102 ? 67.534 20.525 109.561 1.00 40.85 102 GLY D O 1
ATOM 2670 N N . HIS B 1 103 ? 69.420 20.407 108.329 1.00 36.51 103 HIS D N 1
ATOM 2671 C CA . HIS B 1 103 ? 68.712 20.683 107.082 1.00 33.19 103 HIS D CA 1
ATOM 2672 C C . HIS B 1 103 ? 67.977 19.448 106.575 1.00 30.07 103 HIS D C 1
ATOM 2673 O O . HIS B 1 103 ? 66.799 19.524 106.205 1.00 22.40 103 HIS D O 1
ATOM 2680 N N . GLY B 1 104 ? 68.657 18.302 106.561 1.00 29.05 104 GLY D N 1
ATOM 2681 C CA . GLY B 1 104 ? 67.990 17.070 106.180 1.00 32.37 104 GLY D CA 1
ATOM 2682 C C . GLY B 1 104 ? 66.699 16.836 106.944 1.00 31.40 104 GLY D C 1
ATOM 2683 O O . GLY B 1 104 ? 65.662 16.514 106.360 1.00 34.73 104 GLY D O 1
ATOM 2684 N N . THR B 1 105 ? 66.745 16.997 108.260 1.00 25.71 105 THR D N 1
ATOM 2685 C CA . THR B 1 105 ? 65.525 16.871 109.039 1.00 30.39 105 THR D CA 1
ATOM 2686 C C . THR B 1 105 ? 64.499 17.924 108.640 1.00 34.84 105 THR D C 1
ATOM 2687 O O . THR B 1 105 ? 63.304 17.622 108.526 1.00 30.62 105 THR D O 1
ATOM 2691 N N . HIS B 1 106 ? 64.939 19.170 108.430 1.00 35.17 106 HIS D N 1
ATOM 2692 C CA . HIS B 1 106 ? 64.006 20.196 107.967 1.00 33.18 106 HIS D CA 1
ATOM 2693 C C . HIS B 1 106 ? 63.456 19.846 106.599 1.00 27.96 106 HIS D C 1
ATOM 2694 O O . HIS B 1 106 ? 62.269 20.051 106.334 1.00 29.76 106 HIS D O 1
ATOM 2701 N N . VAL B 1 107 ? 64.307 19.316 105.716 1.00 30.47 107 VAL D N 1
ATOM 2702 C CA . VAL B 1 107 ? 63.841 18.920 104.392 1.00 31.45 107 VAL D CA 1
ATOM 2703 C C . VAL B 1 107 ? 62.902 17.730 104.501 1.00 35.37 107 VAL D C 1
ATOM 2704 O O . VAL B 1 107 ? 61.767 17.770 104.005 1.00 35.67 107 VAL D O 1
ATOM 2708 N N . ALA B 1 108 ? 63.370 16.645 105.138 1.00 32.54 108 ALA D N 1
ATOM 2709 C CA . ALA B 1 108 ? 62.530 15.466 105.310 1.00 28.20 108 ALA D CA 1
ATOM 2710 C C . ALA B 1 108 ? 61.184 15.838 105.924 1.00 34.88 108 ALA D C 1
ATOM 2711 O O . ALA B 1 108 ? 60.138 15.304 105.524 1.00 33.44 108 ALA D O 1
ATOM 2713 N N . GLY B 1 109 ? 61.189 16.792 106.860 1.00 26.86 109 GLY D N 1
ATOM 2714 C CA . GLY B 1 109 ? 59.938 17.274 107.417 1.00 30.88 109 GLY D CA 1
ATOM 2715 C C . GLY B 1 109 ? 59.055 17.948 106.385 1.00 28.92 109 GLY D C 1
ATOM 2716 O O . GLY B 1 109 ? 57.834 17.779 106.395 1.00 24.80 109 GLY D O 1
ATOM 2717 N N . THR B 1 110 ? 59.656 18.721 105.478 1.00 30.59 110 THR D N 1
ATOM 2718 C CA . THR B 1 110 ? 58.836 19.409 104.484 1.00 33.63 110 THR D CA 1
ATOM 2719 C C . THR B 1 110 ? 58.203 18.424 103.507 1.00 30.87 110 THR D C 1
ATOM 2720 O O . THR B 1 110 ? 57.087 18.660 103.031 1.00 29.59 110 THR D O 1
ATOM 2724 N N . ILE B 1 111 ? 58.869 17.303 103.228 1.00 27.47 111 ILE D N 1
ATOM 2725 C CA . ILE B 1 111 ? 58.285 16.300 102.344 1.00 26.03 111 ILE D CA 1
ATOM 2726 C C . ILE B 1 111 ? 57.137 15.564 103.041 1.00 31.08 111 ILE D C 1
ATOM 2727 O O . ILE B 1 111 ? 55.984 15.622 102.597 1.00 30.22 111 ILE D O 1
ATOM 2732 N N . ALA B 1 112 ? 57.420 14.872 104.144 1.00 31.54 112 ALA D N 1
ATOM 2733 C CA . ALA B 1 112 ? 56.397 13.990 104.720 1.00 31.56 112 ALA D CA 1
ATOM 2734 C C . ALA B 1 112 ? 56.434 13.916 106.250 1.00 38.80 112 ALA D C 1
ATOM 2735 O O . ALA B 1 112 ? 56.594 12.845 106.839 1.00 41.17 112 ALA D O 1
ATOM 2737 N N . ALA B 1 113 ? 56.242 15.038 106.945 1.00 33.62 113 ALA D N 1
ATOM 2738 C CA . ALA B 1 113 ? 56.060 14.980 108.395 1.00 40.37 113 ALA D CA 1
ATOM 2739 C C . ALA B 1 113 ? 54.631 14.563 108.750 1.00 41.80 113 ALA D C 1
ATOM 2740 O O . ALA B 1 113 ? 53.686 14.820 107.998 1.00 35.79 113 ALA D O 1
ATOM 2742 N N . THR B 1 114 ? 54.475 13.919 109.912 1.00 39.21 114 THR D N 1
ATOM 2743 C CA . THR B 1 114 ? 53.190 13.340 110.294 1.00 44.79 114 THR D CA 1
ATOM 2744 C C . THR B 1 114 ? 52.413 14.245 111.249 1.00 49.95 114 THR D C 1
ATOM 2745 O O . THR B 1 114 ? 52.984 14.946 112.088 1.00 50.53 114 THR D O 1
ATOM 2749 N N . ASP B 1 115 ? 51.083 14.196 111.111 1.00 57.50 115 ASP D N 1
ATOM 2750 C CA . ASP B 1 115 ? 50.186 15.074 111.856 1.00 46.95 115 ASP D CA 1
ATOM 2751 C C . ASP B 1 115 ? 50.116 14.700 113.331 1.00 50.14 115 ASP D C 1
ATOM 2752 O O . ASP B 1 115 ? 50.012 15.582 114.188 1.00 56.31 115 ASP D O 1
ATOM 2757 N N . GLN B 1 116 ? 50.145 13.406 113.650 1.00 53.26 116 GLN D N 1
ATOM 2758 C CA . GLN B 1 116 ? 50.004 12.976 115.033 1.00 57.23 116 GLN D CA 1
ATOM 2759 C C . GLN B 1 116 ? 51.366 12.857 115.702 1.00 58.84 116 GLN D C 1
ATOM 2760 O O . GLN B 1 116 ? 52.419 12.995 115.069 1.00 56.80 116 GLN D O 1
ATOM 2766 N N . ASN B 1 117 ? 51.332 12.550 117.000 1.00 54.82 117 ASN D N 1
ATOM 2767 C CA . ASN B 1 117 ? 52.387 12.895 117.953 1.00 58.79 117 ASN D CA 1
ATOM 2768 C C . ASN B 1 117 ? 52.551 14.409 118.075 1.00 61.31 117 ASN D C 1
ATOM 2769 O O . ASN B 1 117 ? 53.643 14.897 118.414 1.00 50.25 117 ASN D O 1
ATOM 2774 N N . GLY B 1 118 ? 51.475 15.160 117.785 1.00 56.50 118 GLY D N 1
ATOM 2775 C CA . GLY B 1 118 ? 51.545 16.592 117.603 1.00 49.09 118 GLY D CA 1
ATOM 2776 C C . GLY B 1 118 ? 52.419 16.924 116.399 1.00 61.83 118 GLY D C 1
ATOM 2777 O O . GLY B 1 118 ? 52.862 16.061 115.630 1.00 58.26 118 GLY D O 1
ATOM 2778 N N . GLY B 1 119 ? 52.657 18.217 116.239 1.00 59.03 119 GLY D N 1
ATOM 2779 C CA . GLY B 1 119 ? 53.572 18.618 115.194 1.00 59.91 119 GLY D CA 1
ATOM 2780 C C . GLY B 1 119 ? 52.943 18.902 113.847 1.00 55.82 119 GLY D C 1
ATOM 2781 O O . GLY B 1 119 ? 51.755 19.226 113.750 1.00 57.85 119 GLY D O 1
ATOM 2782 N N . ILE B 1 120 ? 53.738 18.770 112.790 1.00 56.90 120 ILE D N 1
ATOM 2783 C CA . ILE B 1 120 ? 53.434 19.446 111.539 1.00 58.06 120 ILE D CA 1
ATOM 2784 C C . ILE B 1 120 ? 53.183 18.449 110.415 1.00 49.24 120 ILE D C 1
ATOM 2785 O O . ILE B 1 120 ? 53.553 17.276 110.486 1.00 49.38 120 ILE D O 1
ATOM 2790 N N . LEU B 1 121 ? 52.537 18.940 109.361 1.00 48.48 121 LEU D N 1
ATOM 2791 C CA . LEU B 1 121 ? 52.201 18.140 108.191 1.00 43.73 121 LEU D CA 1
ATOM 2792 C C . LEU B 1 121 ? 53.167 18.429 107.045 1.00 49.81 121 LEU D C 1
ATOM 2793 O O . LEU B 1 121 ? 53.350 19.589 106.652 1.00 51.78 121 LEU D O 1
ATOM 2798 N N . GLY B 1 122 ? 53.783 17.376 106.514 1.00 42.41 122 GLY D N 1
ATOM 2799 C CA . GLY B 1 122 ? 54.507 17.484 105.268 1.00 33.05 122 GLY D CA 1
ATOM 2800 C C . GLY B 1 122 ? 53.552 17.638 104.091 1.00 34.52 122 GLY D C 1
ATOM 2801 O O . GLY B 1 122 ? 52.328 17.646 104.220 1.00 35.40 122 GLY D O 1
ATOM 2802 N N . VAL B 1 123 ? 54.139 17.775 102.907 1.00 32.50 123 VAL D N 1
ATOM 2803 C CA . VAL B 1 123 ? 53.325 17.844 101.703 1.00 32.02 123 VAL D CA 1
ATOM 2804 C C . VAL B 1 123 ? 52.620 16.510 101.469 1.00 31.82 123 VAL D C 1
ATOM 2805 O O . VAL B 1 123 ? 51.448 16.468 101.072 1.00 28.65 123 VAL D O 1
ATOM 2809 N N . ALA B 1 124 ? 53.309 15.403 101.735 1.00 29.80 124 ALA D N 1
ATOM 2810 C CA . ALA B 1 124 ? 52.802 14.064 101.444 1.00 32.41 124 ALA D CA 1
ATOM 2811 C C . ALA B 1 124 ? 52.911 13.238 102.717 1.00 29.51 124 ALA D C 1
ATOM 2812 O O . ALA B 1 124 ? 53.809 12.403 102.857 1.00 34.77 124 ALA D O 1
ATOM 2814 N N . PRO B 1 125 ? 51.996 13.431 103.665 1.00 31.55 125 PRO D N 1
ATOM 2815 C CA . PRO B 1 125 ? 52.145 12.767 104.965 1.00 36.28 125 PRO D CA 1
ATOM 2816 C C . PRO B 1 125 ? 51.883 11.275 104.922 1.00 38.69 125 PRO D C 1
ATOM 2817 O O . PRO B 1 125 ? 52.182 10.588 105.908 1.00 43.44 125 PRO D O 1
ATOM 2821 N N . GLU B 1 126 ? 51.334 10.745 103.835 1.00 31.56 126 GLU D N 1
ATOM 2822 C CA . GLU B 1 126 ? 51.032 9.327 103.762 1.00 34.53 126 GLU D CA 1
ATOM 2823 C C . GLU B 1 126 ? 52.106 8.560 103.015 1.00 35.82 126 GLU D C 1
ATOM 2824 O O . GLU B 1 126 ? 51.933 7.362 102.753 1.00 33.06 126 GLU D O 1
ATOM 2830 N N . ALA B 1 127 ? 53.205 9.221 102.667 1.00 29.96 127 ALA D N 1
ATOM 2831 C CA . ALA B 1 127 ? 54.280 8.596 101.915 1.00 30.16 127 ALA D CA 1
ATOM 2832 C C . ALA B 1 127 ? 55.425 8.221 102.852 1.00 31.00 127 ALA D C 1
ATOM 2833 O O . ALA B 1 127 ? 55.434 8.552 104.037 1.00 28.30 127 ALA D O 1
ATOM 2835 N N . LYS B 1 128 ? 56.401 7.509 102.305 1.00 32.24 128 LYS D N 1
ATOM 2836 C CA . LYS B 1 128 ? 57.509 6.989 103.086 1.00 34.42 128 LYS D CA 1
ATOM 2837 C C . LYS B 1 128 ? 58.817 7.589 102.585 1.00 32.14 128 LYS D C 1
ATOM 2838 O O . LYS B 1 128 ? 58.964 7.897 101.395 1.00 29.43 128 LYS D O 1
ATOM 2844 N N . LEU B 1 129 ? 59.762 7.755 103.514 1.00 28.96 129 LEU D N 1
ATOM 2845 C CA . LEU B 1 129 ? 61.024 8.432 103.264 1.00 26.86 129 LEU D CA 1
ATOM 2846 C C . LEU B 1 129 ? 62.189 7.483 103.502 1.00 28.90 129 LEU D C 1
ATOM 2847 O O . LEU B 1 129 ? 62.144 6.636 104.401 1.00 28.86 129 LEU D O 1
ATOM 2852 N N . LEU B 1 130 ? 63.234 7.651 102.695 1.00 23.05 130 LEU D N 1
ATOM 2853 C CA . LEU B 1 130 ? 64.511 6.980 102.876 1.00 26.25 130 LEU D CA 1
ATOM 2854 C C . LEU B 1 130 ? 65.598 8.030 103.089 1.00 27.66 130 LEU D C 1
ATOM 2855 O O . LEU B 1 130 ? 65.748 8.962 102.286 1.00 25.48 130 LEU D O 1
ATOM 2860 N N . ILE B 1 131 ? 66.356 7.875 104.163 1.00 24.42 131 ILE D N 1
ATOM 2861 C CA . ILE B 1 131 ? 67.332 8.865 104.581 1.00 24.05 131 ILE D CA 1
ATOM 2862 C C . ILE B 1 131 ? 68.685 8.442 104.025 1.00 24.00 131 ILE D C 1
ATOM 2863 O O . ILE B 1 131 ? 69.373 7.595 104.590 1.00 26.34 131 ILE D O 1
ATOM 2868 N N . VAL B 1 132 ? 69.076 9.025 102.909 1.00 27.59 132 VAL D N 1
ATOM 2869 C CA . VAL B 1 132 ? 70.411 8.831 102.374 1.00 28.45 132 VAL D CA 1
ATOM 2870 C C . VAL B 1 132 ? 71.215 10.041 102.799 1.00 38.33 132 VAL D C 1
ATOM 2871 O O . VAL B 1 132 ? 70.805 11.180 102.536 1.00 37.03 132 VAL D O 1
ATOM 2875 N N . LYS B 1 133 ? 72.338 9.803 103.493 1.00 35.49 133 LYS D N 1
ATOM 2876 C CA . LYS B 1 133 ? 73.153 10.876 104.060 1.00 31.22 133 LYS D CA 1
ATOM 2877 C C . LYS B 1 133 ? 74.451 10.982 103.255 1.00 33.35 133 LYS D C 1
ATOM 2878 O O . LYS B 1 133 ? 75.388 10.204 103.448 1.00 33.45 133 LYS D O 1
ATOM 2884 N N . VAL B 1 134 ? 74.496 11.948 102.342 1.00 30.88 134 VAL D N 1
ATOM 2885 C CA . VAL B 1 134 ? 75.666 12.184 101.508 1.00 38.17 134 VAL D CA 1
ATOM 2886 C C . VAL B 1 134 ? 76.339 13.508 101.821 1.00 39.39 134 VAL D C 1
ATOM 2887 O O . VAL B 1 134 ? 77.324 13.865 101.153 1.00 35.20 134 VAL D O 1
ATOM 2891 N N . LEU B 1 135 ? 75.844 14.250 102.813 1.00 40.97 135 LEU D N 1
ATOM 2892 C CA . LEU B 1 135 ? 76.421 15.522 103.231 1.00 38.80 135 LEU D CA 1
ATOM 2893 C C . LEU B 1 135 ? 76.803 15.415 104.701 1.00 45.71 135 LEU D C 1
ATOM 2894 O O . LEU B 1 135 ? 75.944 15.113 105.545 1.00 37.78 135 LEU D O 1
ATOM 2899 N N . GLY B 1 136 ? 78.084 15.664 105.001 1.00 40.14 136 GLY D N 1
ATOM 2900 C CA . GLY B 1 136 ? 78.629 15.465 106.324 1.00 41.79 136 GLY D CA 1
ATOM 2901 C C . GLY B 1 136 ? 78.856 16.765 107.083 1.00 45.70 136 GLY D C 1
ATOM 2902 O O . GLY B 1 136 ? 78.839 17.860 106.523 1.00 45.09 136 GLY D O 1
ATOM 2903 N N . GLY B 1 137 ? 79.077 16.614 108.393 1.00 48.24 137 GLY D N 1
ATOM 2904 C CA . GLY B 1 137 ? 79.384 17.733 109.272 1.00 51.49 137 GLY D CA 1
ATOM 2905 C C . GLY B 1 137 ? 78.232 18.728 109.395 1.00 59.35 137 GLY D C 1
ATOM 2906 O O . GLY B 1 137 ? 77.109 18.504 108.936 1.00 59.13 137 GLY D O 1
ATOM 2907 N N . GLU B 1 138 ? 78.540 19.853 110.047 1.00 56.00 138 GLU D N 1
ATOM 2908 C CA . GLU B 1 138 ? 77.549 20.913 110.174 1.00 47.55 138 GLU D CA 1
ATOM 2909 C C . GLU B 1 138 ? 77.520 21.829 108.964 1.00 55.83 138 GLU D C 1
ATOM 2910 O O . GLU B 1 138 ? 76.473 22.424 108.684 1.00 62.98 138 GLU D O 1
ATOM 2916 N N . ASN B 1 139 ? 78.644 21.980 108.246 1.00 56.87 139 ASN D N 1
ATOM 2917 C CA . ASN B 1 139 ? 78.604 22.832 107.057 1.00 56.44 139 ASN D CA 1
ATOM 2918 C C . ASN B 1 139 ? 77.849 22.179 105.906 1.00 51.76 139 ASN D C 1
ATOM 2919 O O . ASN B 1 139 ? 77.672 22.818 104.858 1.00 52.75 139 ASN D O 1
ATOM 2924 N N . GLY B 1 140 ? 77.392 20.942 106.096 1.00 42.79 140 GLY D N 1
ATOM 2925 C CA . GLY B 1 140 ? 76.569 20.261 105.117 1.00 44.33 140 GLY D CA 1
ATOM 2926 C C . GLY B 1 140 ? 77.283 19.978 103.816 1.00 40.60 140 GLY D C 1
ATOM 2927 O O . GLY B 1 140 ? 76.715 20.199 102.741 1.00 41.58 140 GLY D O 1
ATOM 2928 N N . SER B 1 141 ? 78.518 19.499 103.885 1.00 42.01 141 SER D N 1
ATOM 2929 C CA . SER B 1 141 ? 79.298 19.209 102.694 1.00 41.71 141 SER D CA 1
ATOM 2930 C C . SER B 1 141 ? 79.478 17.709 102.535 1.00 46.24 141 SER D C 1
ATOM 2931 O O . SER B 1 141 ? 79.413 16.940 103.505 1.00 43.60 141 SER D O 1
ATOM 2934 N N . GLY B 1 142 ? 79.688 17.317 101.283 1.00 44.26 142 GLY D N 1
ATOM 2935 C CA . GLY B 1 142 ? 80.002 15.946 100.937 1.00 41.03 142 GLY D CA 1
ATOM 2936 C C . GLY B 1 142 ? 80.643 15.920 99.572 1.00 41.34 142 GLY D C 1
ATOM 2937 O O . GLY B 1 142 ? 80.562 16.885 98.805 1.00 39.78 142 GLY D O 1
ATOM 2938 N N . LYS B 1 143 ? 81.284 14.801 99.275 1.00 46.35 143 LYS D N 1
ATOM 2939 C CA . LYS B 1 143 ? 81.962 14.634 98.001 1.00 50.73 143 LYS D CA 1
ATOM 2940 C C . LYS B 1 143 ? 81.018 14.045 96.949 1.00 48.73 143 LYS D C 1
ATOM 2941 O O . LYS B 1 143 ? 80.033 13.365 97.260 1.00 44.39 143 LYS D O 1
ATOM 2947 N N . TYR B 1 144 ? 81.326 14.329 95.684 1.00 44.92 144 TYR D N 1
ATOM 2948 C CA . TYR B 1 144 ? 80.546 13.734 94.610 1.00 37.63 144 TYR D CA 1
ATOM 2949 C C . TYR B 1 144 ? 8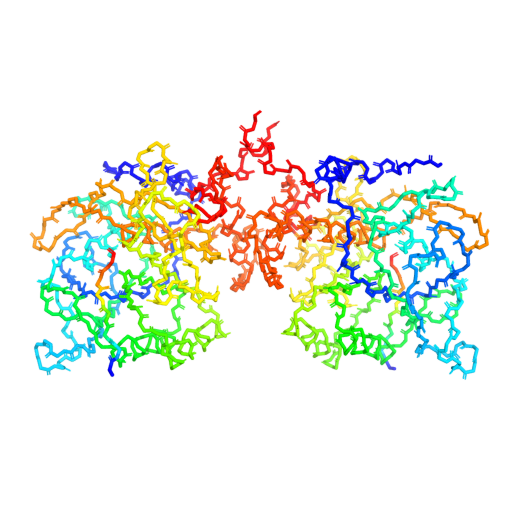0.589 12.217 94.665 1.00 45.27 144 TYR D C 1
ATOM 2950 O O . TYR B 1 144 ? 79.691 11.567 94.116 1.00 46.87 144 TYR D O 1
ATOM 2959 N N . GLU B 1 145 ? 81.610 11.634 95.305 1.00 45.87 145 GLU D N 1
ATOM 2960 C CA . GLU B 1 145 ? 81.576 10.197 95.548 1.00 44.65 145 GLU D CA 1
ATOM 2961 C C . GLU B 1 145 ? 80.322 9.820 96.331 1.00 45.86 145 GLU D C 1
ATOM 2962 O O . GLU B 1 145 ? 79.515 9.000 95.878 1.00 44.87 145 GLU D O 1
ATOM 2968 N N . TRP B 1 146 ? 80.113 10.460 97.484 1.00 43.93 146 TRP D N 1
ATOM 2969 C CA . TRP B 1 146 ? 79.015 10.069 98.364 1.00 43.02 146 TRP D CA 1
ATOM 2970 C C . TRP B 1 146 ? 77.650 10.398 97.764 1.00 44.89 146 TRP D C 1
ATOM 2971 O O . TRP B 1 146 ? 76.678 9.669 98.005 1.00 42.11 146 TRP D O 1
ATOM 2982 N N . ILE B 1 147 ? 77.549 11.488 96.999 1.00 41.25 147 ILE D N 1
ATOM 2983 C CA . ILE B 1 147 ? 76.290 11.805 96.328 1.00 41.85 147 ILE D CA 1
ATOM 2984 C C . ILE B 1 147 ? 75.942 10.708 95.327 1.00 44.41 147 ILE D C 1
ATOM 2985 O O . ILE B 1 147 ? 74.862 10.104 95.390 1.00 37.31 147 ILE D O 1
ATOM 2990 N N . ILE B 1 148 ? 76.866 10.439 94.392 1.00 39.56 148 ILE D N 1
ATOM 2991 C CA . ILE B 1 148 ? 76.668 9.387 93.396 1.00 38.80 148 ILE D CA 1
ATOM 2992 C C . ILE B 1 148 ? 76.323 8.068 94.072 1.00 35.01 148 ILE D C 1
ATOM 2993 O O . ILE B 1 148 ? 75.428 7.337 93.634 1.00 36.67 148 ILE D O 1
ATOM 2998 N N . ASP B 1 149 ? 77.057 7.726 95.127 1.00 34.69 149 ASP D N 1
ATOM 2999 C CA . ASP B 1 149 ? 76.796 6.468 95.818 1.00 41.06 149 ASP D CA 1
ATOM 3000 C C . ASP B 1 149 ? 75.332 6.376 96.208 1.00 39.44 149 ASP D C 1
ATOM 3001 O O . ASP B 1 149 ? 74.633 5.420 95.850 1.00 33.36 149 ASP D O 1
ATOM 3006 N N . GLY B 1 150 ? 74.850 7.402 96.914 1.00 43.40 150 GLY D N 1
ATOM 3007 C CA . GLY B 1 150 ? 73.493 7.379 97.424 1.00 35.33 150 GLY D CA 1
ATOM 3008 C C . GLY B 1 150 ? 72.443 7.408 96.331 1.00 34.06 150 GLY D C 1
ATOM 3009 O O . GLY B 1 150 ? 71.441 6.693 96.418 1.00 38.11 150 GLY D O 1
ATOM 3010 N N . ILE B 1 151 ? 72.636 8.255 95.310 1.00 31.05 151 ILE D N 1
ATOM 3011 C CA . ILE B 1 151 ? 71.734 8.265 94.152 1.00 25.68 151 ILE D CA 1
ATOM 3012 C C . ILE B 1 151 ? 71.541 6.844 93.640 1.00 28.28 151 ILE D C 1
ATOM 3013 O O . ILE B 1 151 ? 70.414 6.339 93.543 1.00 25.22 151 ILE D O 1
ATOM 3018 N N . ASN B 1 152 ? 72.656 6.172 93.337 1.00 26.34 152 ASN D N 1
ATOM 3019 C CA . ASN B 1 152 ? 72.604 4.791 92.882 1.00 25.46 152 ASN D CA 1
ATOM 3020 C C . ASN B 1 152 ? 72.013 3.881 93.940 1.00 27.75 152 ASN D C 1
ATOM 3021 O O . ASN B 1 152 ? 71.324 2.912 93.609 1.00 27.02 152 ASN D O 1
ATOM 3026 N N . TYR B 1 153 ? 72.256 4.183 95.212 1.00 28.34 153 TYR D N 1
ATOM 3027 C CA . TYR B 1 153 ? 71.685 3.365 96.269 1.00 30.93 153 TYR D CA 1
ATOM 3028 C C . TYR B 1 153 ? 70.171 3.518 96.322 1.00 33.19 153 TYR D C 1
ATOM 3029 O O . TYR B 1 153 ? 69.452 2.553 96.611 1.00 37.10 153 TYR D O 1
ATOM 3038 N N . ALA B 1 154 ? 69.664 4.728 96.071 1.00 37.00 154 ALA D N 1
ATOM 3039 C CA . ALA B 1 154 ? 68.217 4.917 96.019 1.00 30.70 154 ALA D CA 1
ATOM 3040 C C . ALA B 1 154 ? 67.630 4.266 94.775 1.00 30.46 154 ALA D C 1
ATOM 3041 O O . ALA B 1 154 ? 66.589 3.602 94.852 1.00 30.11 154 ALA D O 1
ATOM 3043 N N . ALA B 1 155 ? 68.293 4.443 93.624 1.00 29.43 155 ALA D N 1
ATOM 3044 C CA . ALA B 1 155 ? 67.916 3.719 92.407 1.00 34.71 155 ALA D CA 1
ATOM 3045 C C . ALA B 1 155 ? 67.876 2.210 92.648 1.00 43.30 155 ALA D C 1
ATOM 3046 O O . ALA B 1 155 ? 66.888 1.537 92.312 1.00 40.25 155 ALA D O 1
ATOM 3048 N N . GLU B 1 156 ? 68.957 1.661 93.223 1.00 41.64 156 GLU D N 1
ATOM 3049 C CA . GLU B 1 156 ? 68.990 0.240 93.560 1.00 36.84 156 GLU D CA 1
ATOM 3050 C C . GLU B 1 156 ? 67.780 -0.145 94.399 1.00 35.80 156 GLU D C 1
ATOM 3051 O O . GLU B 1 156 ? 67.154 -1.182 94.154 1.00 37.64 156 GLU D O 1
ATOM 3057 N N . GLN B 1 157 ? 67.407 0.702 95.362 1.00 31.02 157 GLN D N 1
ATOM 3058 C CA . GLN B 1 157 ? 66.279 0.402 96.234 1.00 37.99 157 GLN D CA 1
ATOM 3059 C C . GLN B 1 157 ? 64.931 0.705 95.588 1.00 36.25 157 GLN D C 1
ATOM 3060 O O . GLN B 1 157 ? 63.892 0.506 96.229 1.00 30.52 157 GLN D O 1
ATOM 3066 N N . LYS B 1 158 ? 64.923 1.167 94.339 1.00 34.47 158 LYS D N 1
ATOM 3067 C CA . LYS B 1 158 ? 63.704 1.236 93.538 1.00 35.78 158 LYS D CA 1
ATOM 3068 C C . LYS B 1 158 ? 62.660 2.150 94.184 1.00 37.04 158 LYS D C 1
ATOM 3069 O O . LYS B 1 158 ? 61.503 1.769 94.379 1.00 40.91 158 LYS D O 1
ATOM 3075 N N . VAL B 1 159 ? 63.081 3.380 94.500 1.00 35.48 159 VAL D N 1
ATOM 3076 C CA . VAL B 1 159 ? 62.223 4.387 95.127 1.00 24.00 159 VAL D CA 1
ATOM 3077 C C . VAL B 1 159 ? 61.555 5.237 94.049 1.00 25.46 159 VAL D C 1
ATOM 3078 O O . VAL B 1 159 ? 61.927 5.178 92.870 1.00 25.32 159 VAL D O 1
ATOM 3082 N N . ASP B 1 160 ? 60.567 6.039 94.431 1.00 20.07 160 ASP D N 1
ATOM 3083 C CA . ASP B 1 160 ? 59.836 6.761 93.407 1.00 21.37 160 ASP D CA 1
ATOM 3084 C C . ASP B 1 160 ? 60.453 8.117 93.094 1.00 28.46 160 ASP D C 1
ATOM 3085 O O . ASP B 1 160 ? 60.447 8.536 91.926 1.00 29.54 160 ASP D O 1
ATOM 3090 N N . ILE B 1 161 ? 61.014 8.799 94.093 1.00 22.93 161 ILE D N 1
ATOM 3091 C CA . ILE B 1 161 ? 61.500 10.162 93.932 1.00 20.18 161 ILE D CA 1
ATOM 3092 C C . ILE B 1 161 ? 62.842 10.311 94.639 1.00 26.08 161 ILE D C 1
ATOM 3093 O O . ILE B 1 161 ? 63.047 9.750 95.717 1.00 29.20 161 ILE D O 1
ATOM 3098 N N . ILE B 1 162 ? 63.753 11.086 94.053 1.00 23.91 162 ILE D N 1
ATOM 3099 C CA . ILE B 1 162 ? 64.986 11.488 94.727 1.00 22.32 162 ILE D CA 1
ATOM 3100 C C . ILE B 1 162 ? 64.941 13.003 94.946 1.00 30.20 162 ILE D C 1
ATOM 3101 O O . ILE B 1 162 ? 64.960 13.788 93.982 1.00 22.54 162 ILE D O 1
ATOM 3106 N N . SER B 1 163 ? 64.881 13.424 96.215 1.00 22.00 163 SER D N 1
ATOM 3107 C CA . SER B 1 163 ? 64.892 14.837 96.567 1.00 20.67 163 SER D CA 1
ATOM 3108 C C . SER B 1 163 ? 66.303 15.178 97.020 1.00 23.51 163 SER D C 1
ATOM 3109 O O . SER B 1 163 ? 66.775 14.661 98.035 1.00 24.06 163 SER D O 1
ATOM 3112 N N . MET B 1 164 ? 66.988 16.018 96.257 1.00 23.46 164 MET D N 1
ATOM 3113 C CA . MET B 1 164 ? 68.272 16.570 96.661 1.00 26.42 164 MET D CA 1
ATOM 3114 C C . MET B 1 164 ? 68.129 18.068 96.858 1.00 29.19 164 MET D C 1
ATOM 3115 O O . MET B 1 164 ? 67.436 18.749 96.093 1.00 25.26 164 MET D O 1
ATOM 3120 N N . SER B 1 165 ? 68.775 18.571 97.903 1.00 35.06 165 SER D N 1
ATOM 3121 C CA . SER B 1 165 ? 68.891 20.004 98.118 1.00 26.37 165 SER D CA 1
ATOM 3122 C C . SER B 1 165 ? 70.348 20.416 98.200 1.00 26.62 165 SER D C 1
ATOM 3123 O O . SER B 1 165 ? 70.687 21.388 98.867 1.00 29.58 165 SER D O 1
ATOM 3126 N N . LEU B 1 166 ? 71.212 19.680 97.509 1.00 28.29 166 LEU D N 1
ATOM 3127 C CA . LEU B 1 166 ? 72.631 19.972 97.444 1.00 29.55 166 LEU D CA 1
ATOM 3128 C C . LEU B 1 166 ? 72.961 20.700 96.136 1.00 28.09 166 LEU D C 1
ATOM 3129 O O . LEU B 1 166 ? 72.088 21.000 95.327 1.00 25.87 166 LEU D O 1
ATOM 3134 N N . GLY B 1 167 ? 74.246 20.992 95.935 1.00 27.02 167 GLY D N 1
ATOM 3135 C CA . GLY B 1 167 ? 74.688 21.733 94.773 1.00 22.63 167 GLY D CA 1
ATOM 3136 C C . GLY B 1 167 ? 76.183 21.990 94.764 1.00 27.98 167 GLY D C 1
ATOM 3137 O O . GLY B 1 167 ? 76.766 22.326 95.800 1.00 24.79 167 GLY D O 1
ATOM 3138 N N . GLY B 1 168 ? 76.820 21.837 93.603 1.00 29.68 168 GLY D N 1
ATOM 3139 C CA . GLY B 1 168 ? 78.237 22.086 93.477 1.00 32.75 168 GLY D CA 1
ATOM 3140 C C . GLY B 1 168 ? 78.597 22.690 92.138 1.00 23.81 168 GLY D C 1
ATOM 3141 O O . GLY B 1 168 ? 77.925 22.454 91.137 1.00 31.99 168 GLY D O 1
ATOM 3142 N N . PRO B 1 169 ? 79.673 23.477 92.088 1.00 29.22 169 PRO D N 1
ATOM 3143 C CA . PRO B 1 169 ? 79.995 24.199 90.842 1.00 31.83 169 PRO D CA 1
ATOM 3144 C C . PRO B 1 169 ? 80.663 23.358 89.768 1.00 33.39 169 PRO D C 1
ATOM 3145 O O . PRO B 1 169 ? 80.667 23.779 88.602 1.00 33.39 169 PRO D O 1
ATOM 3149 N N . SER B 1 170 ? 81.249 22.212 90.112 1.00 37.45 170 SER D N 1
ATOM 3150 C CA . SER B 1 170 ? 81.884 21.358 89.118 1.00 35.43 170 SER D CA 1
ATOM 3151 C C . SER B 1 170 ? 80.825 20.534 88.395 1.00 31.80 170 SER D C 1
ATOM 3152 O O . SER B 1 170 ? 79.808 20.143 88.986 1.00 27.91 170 SER D O 1
ATOM 3155 N N . ASN B 1 171 ? 81.061 20.275 87.107 1.00 23.93 171 ASN D N 1
ATOM 3156 C CA . ASN B 1 171 ? 80.180 19.403 86.318 1.00 28.28 171 ASN D CA 1
ATOM 3157 C C . ASN B 1 171 ? 80.893 18.063 86.066 1.00 30.94 171 ASN D C 1
ATOM 3158 O O . ASN B 1 171 ? 81.586 17.876 85.059 1.00 29.68 171 ASN D O 1
ATOM 3163 N N . GLU B 1 172 ? 80.679 17.113 86.979 1.00 24.82 172 GLU D N 1
ATOM 3164 C CA . GLU B 1 172 ? 81.362 15.825 86.942 1.00 32.16 172 GLU D CA 1
ATOM 3165 C C . GLU B 1 172 ? 80.536 14.795 86.178 1.00 31.22 172 GLU D C 1
ATOM 3166 O O . GLU B 1 172 ? 79.506 14.347 86.695 1.00 34.58 172 GLU D O 1
ATOM 3172 N N . PRO B 1 173 ? 80.964 14.361 84.964 1.00 33.83 173 PRO D N 1
ATOM 3173 C CA . PRO B 1 173 ? 80.165 13.418 84.166 1.00 35.48 173 PRO D CA 1
ATOM 3174 C C . PRO B 1 173 ? 79.567 12.261 84.945 1.00 37.13 173 PRO D C 1
ATOM 3175 O O . PRO B 1 173 ? 78.425 11.856 84.688 1.00 38.14 173 PRO D O 1
ATOM 3179 N N . ALA B 1 174 ? 80.328 11.731 85.905 1.00 32.23 174 ALA D N 1
ATOM 3180 C CA . ALA B 1 174 ? 79.844 10.603 86.694 1.00 35.21 174 ALA D CA 1
ATOM 3181 C C . ALA B 1 174 ? 78.543 10.935 87.431 1.00 45.88 174 ALA D C 1
ATOM 3182 O O . ALA B 1 174 ? 77.688 10.059 87.609 1.00 44.77 174 ALA D O 1
ATOM 3184 N N . LEU B 1 175 ? 78.368 12.190 87.860 1.00 38.27 175 LEU D N 1
ATOM 3185 C CA . LEU B 1 175 ? 77.110 12.592 88.475 1.00 28.79 175 LEU D CA 1
ATOM 3186 C C . LEU B 1 175 ? 75.966 12.600 87.455 1.00 34.57 175 LEU D C 1
ATOM 3187 O O . LEU B 1 175 ? 74.885 12.042 87.702 1.00 31.26 175 LEU D O 1
ATOM 3192 N N . GLN B 1 176 ? 76.175 13.237 86.302 1.00 32.08 176 GLN D N 1
ATOM 3193 C CA . GLN B 1 176 ? 75.186 13.108 85.238 1.00 40.79 176 GLN D CA 1
ATOM 3194 C C . GLN B 1 176 ? 74.955 11.640 84.884 1.00 43.80 176 GLN D C 1
ATOM 3195 O O . GLN B 1 176 ? 73.829 11.247 84.546 1.00 35.92 176 GLN D O 1
ATOM 3201 N N . GLU B 1 177 ? 76.001 10.812 84.976 1.00 41.47 177 GLU D N 1
ATOM 3202 C CA . GLU B 1 177 ? 75.821 9.378 84.783 1.00 43.85 177 GLU D CA 1
ATOM 3203 C C . GLU B 1 177 ? 74.780 8.833 85.758 1.00 35.67 177 GLU D C 1
ATOM 3204 O O . GLU B 1 177 ? 73.725 8.332 85.340 1.00 28.75 177 GLU D O 1
ATOM 3210 N N . ALA B 1 178 ? 75.041 8.984 87.068 1.00 32.93 178 ALA D N 1
ATOM 3211 C CA . ALA B 1 178 ? 74.163 8.448 88.113 1.00 31.83 178 ALA D CA 1
ATOM 3212 C C . ALA B 1 178 ? 72.714 8.881 87.936 1.00 31.33 178 ALA D C 1
ATOM 3213 O O . ALA B 1 178 ? 71.804 8.048 87.994 1.00 31.19 178 ALA D O 1
ATOM 3215 N N . ILE B 1 179 ? 72.478 10.185 87.725 1.00 35.38 179 ILE D N 1
ATOM 3216 C CA . ILE B 1 179 ? 71.108 10.670 87.514 1.00 32.34 179 ILE D CA 1
ATOM 3217 C C . ILE B 1 179 ? 70.514 10.081 86.246 1.00 27.16 179 ILE D C 1
ATOM 3218 O O . ILE B 1 179 ? 69.340 9.684 86.212 1.00 20.31 179 ILE D O 1
ATOM 3223 N N . GLN B 1 180 ? 71.298 10.059 85.169 1.00 33.56 180 GLN D N 1
ATOM 3224 C CA . GLN B 1 180 ? 70.791 9.501 83.927 1.00 33.34 180 GLN D CA 1
ATOM 3225 C C . GLN B 1 180 ? 70.358 8.059 84.128 1.00 30.71 180 GLN D C 1
ATOM 3226 O O . GLN B 1 180 ? 69.261 7.673 83.706 1.00 33.38 180 GLN D O 1
ATOM 3232 N N . ASN B 1 181 ? 71.176 7.263 84.824 1.00 28.45 181 ASN D N 1
ATOM 3233 C CA . ASN B 1 181 ? 70.804 5.870 85.070 1.00 31.40 181 ASN D CA 1
ATOM 3234 C C . ASN B 1 181 ? 69.544 5.778 85.915 1.00 28.27 181 ASN D C 1
ATOM 3235 O O . ASN B 1 181 ? 68.672 4.937 85.654 1.00 28.13 181 ASN D O 1
ATOM 3240 N N . ALA B 1 182 ? 69.418 6.666 86.907 1.00 26.44 182 ALA D N 1
ATOM 3241 C CA . ALA B 1 182 ? 68.275 6.644 87.810 1.00 19.29 182 ALA D CA 1
ATOM 3242 C C . ALA B 1 182 ? 66.991 7.045 87.096 1.00 26.38 182 ALA D C 1
ATOM 3243 O O . ALA B 1 182 ? 65.939 6.430 87.311 1.00 27.62 182 ALA D O 1
ATOM 3245 N N . VAL B 1 183 ? 67.054 8.062 86.230 1.00 26.36 183 VAL D N 1
ATOM 3246 C CA . VAL B 1 183 ? 65.876 8.425 85.447 1.00 30.40 183 VAL D CA 1
ATOM 3247 C C . VAL B 1 183 ? 65.571 7.339 84.419 1.00 31.86 183 VAL D C 1
ATOM 3248 O O . VAL B 1 183 ? 64.404 7.018 84.159 1.00 32.17 183 VAL D O 1
ATOM 3252 N N . LYS B 1 184 ? 66.615 6.760 83.816 1.00 36.80 184 LYS D N 1
ATOM 3253 C CA . LYS B 1 184 ? 66.442 5.582 82.969 1.00 40.03 184 LYS D CA 1
ATOM 3254 C C . LYS B 1 184 ? 65.517 4.570 83.646 1.00 34.55 184 LYS D C 1
ATOM 3255 O O . LYS B 1 184 ? 64.454 4.226 83.115 1.00 32.07 184 LYS D O 1
ATOM 3261 N N . SER B 1 185 ? 65.877 4.138 84.862 1.00 38.70 185 SER D N 1
ATOM 3262 C CA . SER B 1 185 ? 65.055 3.167 85.589 1.00 40.90 185 SER D CA 1
ATOM 3263 C C . SER B 1 185 ? 63.668 3.699 85.921 1.00 39.25 185 SER D C 1
ATOM 3264 O O . SER B 1 185 ? 62.789 2.901 86.256 1.00 46.96 185 SER D O 1
ATOM 3267 N N . GLY B 1 186 ? 63.454 5.016 85.848 1.00 35.20 186 GLY D N 1
ATOM 3268 C CA . GLY B 1 186 ? 62.137 5.576 86.075 1.00 30.97 186 GLY D CA 1
ATOM 3269 C C . GLY B 1 186 ? 61.943 6.232 87.430 1.00 34.99 186 GLY D C 1
ATOM 3270 O O . GLY B 1 186 ? 60.842 6.189 87.989 1.00 37.09 186 GLY D O 1
ATOM 3271 N N . VAL B 1 187 ? 63.004 6.848 87.974 1.00 36.61 187 VAL D N 1
ATOM 3272 C CA . VAL B 1 187 ? 62.914 7.661 89.188 1.00 36.59 187 VAL D CA 1
ATOM 3273 C C . VAL B 1 187 ? 62.664 9.115 88.789 1.00 25.13 187 VAL D C 1
ATOM 3274 O O . VAL B 1 187 ? 63.139 9.586 87.751 1.00 23.85 187 VAL D O 1
ATOM 3278 N N . LEU B 1 188 ? 61.904 9.834 89.610 1.00 20.12 188 LEU D N 1
ATOM 3279 C CA . LEU B 1 188 ? 61.805 11.284 89.492 1.00 20.78 188 LEU D CA 1
ATOM 3280 C C . LEU B 1 188 ? 62.964 11.915 90.266 1.00 22.58 188 LEU D C 1
ATOM 3281 O O . LEU B 1 188 ? 63.112 11.659 91.467 1.00 26.08 188 LEU D O 1
ATOM 3286 N N . VAL B 1 189 ? 63.790 12.729 89.593 1.00 18.46 189 VAL D N 1
ATOM 3287 C CA . VAL B 1 189 ? 64.978 13.316 90.217 1.00 21.84 189 VAL D CA 1
ATOM 3288 C C . VAL B 1 189 ? 64.789 14.824 90.381 1.00 20.56 189 VAL D C 1
ATOM 3289 O O . VAL B 1 189 ? 64.913 15.597 89.424 1.00 16.44 189 VAL D O 1
ATOM 3293 N N . VAL B 1 190 ? 64.575 15.235 91.636 1.00 27.01 190 VAL D N 1
ATOM 3294 C CA . VAL B 1 190 ? 64.311 16.609 92.051 1.00 26.07 190 VAL D CA 1
ATOM 3295 C C . VAL B 1 190 ? 65.561 17.213 92.692 1.00 26.34 190 VAL D C 1
ATOM 3296 O O . VAL B 1 190 ? 66.232 16.577 93.518 1.00 23.54 190 VAL D O 1
ATOM 3300 N N . CYS B 1 191 ? 65.877 18.451 92.331 1.00 27.22 191 CYS D N 1
ATOM 3301 C CA . CYS B 1 191 ? 67.020 19.095 92.962 1.00 29.56 191 CYS D CA 1
ATOM 3302 C C . CYS B 1 191 ? 66.851 20.607 93.060 1.00 28.05 191 CYS D C 1
ATOM 3303 O O . CYS B 1 191 ? 66.381 21.256 92.124 1.00 23.31 191 CYS D O 1
ATOM 3306 N N . ALA B 1 192 ? 67.267 21.157 94.199 1.00 26.86 192 ALA D N 1
ATOM 3307 C CA . ALA B 1 192 ? 67.223 22.592 94.405 1.00 23.25 192 ALA D CA 1
ATOM 3308 C C . ALA B 1 192 ? 68.161 23.296 93.431 1.00 22.39 192 ALA D C 1
ATOM 3309 O O . ALA B 1 192 ? 69.233 22.787 93.078 1.00 27.19 192 ALA D O 1
ATOM 3311 N N . ALA B 1 193 ? 67.747 24.490 93.002 1.00 21.30 193 ALA D N 1
ATOM 3312 C CA . ALA B 1 193 ? 68.328 25.103 91.811 1.00 22.05 193 ALA D CA 1
ATOM 3313 C C . ALA B 1 193 ? 69.680 25.758 92.055 1.00 19.32 193 ALA D C 1
ATOM 3314 O O . ALA B 1 193 ? 70.428 25.951 91.093 1.00 18.39 193 ALA D O 1
ATOM 3316 N N . GLY B 1 194 ? 69.998 26.122 93.299 1.00 17.77 194 GLY D N 1
ATOM 3317 C CA . GLY B 1 194 ? 71.214 26.859 93.577 1.00 20.92 194 GLY D CA 1
ATOM 3318 C C . GLY B 1 194 ? 70.995 28.260 94.118 1.00 21.91 194 GLY D C 1
ATOM 3319 O O . GLY B 1 194 ? 70.100 28.982 93.658 1.00 18.78 194 GLY D O 1
ATOM 3320 N N . ASN B 1 195 ? 71.837 28.668 95.076 1.00 24.39 195 ASN D N 1
ATOM 3321 C CA . ASN B 1 195 ? 71.668 29.924 95.802 1.00 23.53 195 ASN D CA 1
ATOM 3322 C C . ASN B 1 195 ? 72.653 31.013 95.368 1.00 19.91 195 ASN D C 1
ATOM 3323 O O . ASN B 1 195 ? 73.021 31.874 96.168 1.00 22.65 195 ASN D O 1
ATOM 3328 N N . GLU B 1 196 ? 73.069 31.008 94.106 1.00 19.74 196 GLU D N 1
ATOM 3329 C CA . GLU B 1 196 ? 74.018 31.982 93.592 1.00 19.25 196 GLU D CA 1
ATOM 3330 C C . GLU B 1 196 ? 73.350 33.063 92.749 1.00 22.30 196 GLU D C 1
ATOM 3331 O O . GLU B 1 196 ? 74.047 33.818 92.062 1.00 21.47 196 GLU D O 1
ATOM 3337 N N . GLY B 1 197 ? 72.024 33.165 92.789 1.00 17.29 197 GLY D N 1
ATOM 3338 C CA . GLY B 1 197 ? 71.345 34.165 91.990 1.00 20.94 197 GLY D CA 1
ATOM 3339 C C . GLY B 1 197 ? 71.658 35.580 92.435 1.00 19.10 197 GLY D C 1
ATOM 3340 O O . GLY B 1 197 ? 71.977 35.838 93.590 1.00 20.91 197 GLY D O 1
ATOM 3341 N N . ASP B 1 198 ? 71.542 36.515 91.501 1.00 21.63 198 ASP D N 1
ATOM 3342 C CA . ASP B 1 198 ? 71.793 37.925 91.772 1.00 27.76 198 ASP D CA 1
ATOM 3343 C C . ASP B 1 198 ? 70.643 38.793 91.255 1.00 26.43 198 ASP D C 1
ATOM 3344 O O . ASP B 1 198 ? 70.848 39.896 90.742 1.00 25.96 198 ASP D O 1
ATOM 3349 N N . GLY B 1 199 ? 69.415 38.293 91.374 1.00 27.08 199 GLY D N 1
ATOM 3350 C CA . GLY B 1 199 ? 68.215 39.024 90.997 1.00 23.91 199 GLY D CA 1
ATOM 3351 C C . GLY B 1 199 ? 68.054 39.334 89.521 1.00 28.60 199 GLY D C 1
ATOM 3352 O O . GLY B 1 199 ? 66.988 39.802 89.102 1.00 24.16 199 GLY D O 1
ATOM 3353 N N . ASP B 1 200 ? 69.092 39.054 88.723 1.00 24.44 200 ASP D N 1
ATOM 3354 C CA . ASP B 1 200 ? 69.250 39.601 87.375 1.00 22.63 200 ASP D CA 1
ATOM 3355 C C . ASP B 1 200 ? 69.167 38.486 86.337 1.00 26.23 200 ASP D C 1
ATOM 3356 O O . ASP B 1 200 ? 70.111 37.689 86.198 1.00 22.42 200 ASP D O 1
ATOM 3361 N N . GLU B 1 201 ? 68.065 38.484 85.564 1.00 25.33 201 GLU D N 1
ATOM 3362 C CA . GLU B 1 201 ? 67.758 37.384 84.645 1.00 24.27 201 GLU D CA 1
ATOM 3363 C C . GLU B 1 201 ? 68.704 37.324 83.454 1.00 24.70 201 GLU D C 1
ATOM 3364 O O . GLU B 1 201 ? 68.860 36.249 82.868 1.00 23.64 201 GLU D O 1
ATOM 3370 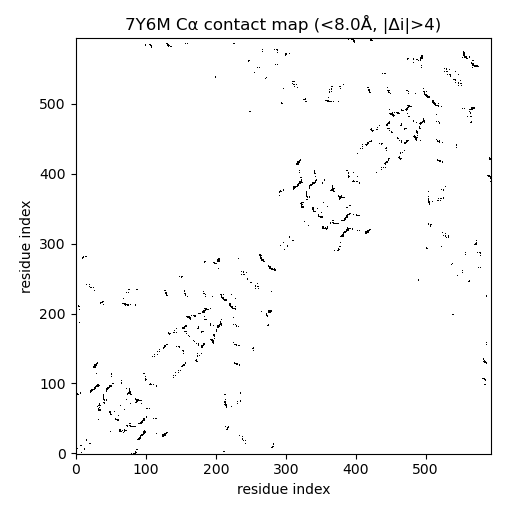N N . ARG B 1 202 ? 69.359 38.436 83.102 1.00 27.64 202 ARG D N 1
ATOM 3371 C CA . ARG B 1 202 ? 70.391 38.473 82.064 1.00 23.39 202 ARG D CA 1
ATOM 3372 C C . ARG B 1 202 ? 71.721 37.812 82.458 1.00 27.85 202 ARG D C 1
ATOM 3373 O O . ARG B 1 202 ? 72.653 37.847 81.644 1.00 34.92 202 ARG D O 1
ATOM 3381 N N . THR B 1 203 ? 71.867 37.263 83.668 1.00 26.33 203 THR D N 1
ATOM 3382 C CA . THR B 1 203 ? 73.111 36.646 84.124 1.00 23.84 203 THR D CA 1
ATOM 3383 C C . THR B 1 203 ? 72.809 35.253 84.644 1.00 19.94 203 THR D C 1
ATOM 3384 O O . THR B 1 203 ? 71.961 35.103 85.530 1.00 23.99 203 THR D O 1
ATOM 3388 N N . GLU B 1 204 ? 73.519 34.248 84.133 1.00 18.11 204 GLU D N 1
ATOM 3389 C CA . GLU B 1 204 ? 73.257 32.862 84.504 1.00 21.09 204 GLU D CA 1
ATOM 3390 C C . GLU B 1 204 ? 74.231 32.399 85.582 1.00 22.07 204 GLU D C 1
ATOM 3391 O O . GLU B 1 204 ? 75.408 32.769 85.576 1.00 22.08 204 GLU D O 1
ATOM 3397 N N . GLU B 1 205 ? 73.721 31.599 86.517 1.00 20.40 205 GLU D N 1
ATOM 3398 C CA . GLU B 1 205 ? 74.507 30.956 87.557 1.00 18.07 205 GLU D CA 1
ATOM 3399 C C . GLU B 1 205 ? 74.174 29.479 87.516 1.00 21.23 205 GLU D C 1
ATOM 3400 O O . GLU B 1 205 ? 72.994 29.117 87.493 1.00 22.31 205 GLU D O 1
ATOM 3406 N N . PHE B 1 206 ? 75.194 28.628 87.517 1.00 22.44 206 PHE D N 1
ATOM 3407 C CA . PHE B 1 206 ? 74.997 27.196 87.336 1.00 19.30 206 PHE D CA 1
ATOM 3408 C C . PHE B 1 206 ? 75.336 26.435 88.606 1.00 22.85 206 PHE D C 1
ATOM 3409 O O . PHE B 1 206 ? 76.432 26.585 89.164 1.00 21.69 206 PHE D O 1
ATOM 3417 N N . SER B 1 207 ? 74.406 25.603 89.044 1.00 19.87 207 SER D N 1
ATOM 3418 C CA . SER B 1 207 ? 74.691 24.663 90.108 1.00 21.74 207 SER D CA 1
ATOM 3419 C C . SER B 1 207 ? 74.261 23.277 89.648 1.00 25.41 207 SER D C 1
ATOM 3420 O O . SER B 1 207 ? 73.216 23.122 89.014 1.00 24.51 207 SER D O 1
ATOM 3423 N N . TYR B 1 208 ? 75.076 22.279 89.929 1.00 29.59 208 TYR D N 1
ATOM 3424 C CA . TYR B 1 208 ? 74.728 20.908 89.599 1.00 28.50 208 TYR D CA 1
ATOM 3425 C C . TYR B 1 208 ? 74.387 20.155 90.876 1.00 32.05 208 TYR D C 1
ATOM 3426 O O . TYR B 1 208 ? 74.790 20.563 91.971 1.00 34.69 208 TYR D O 1
ATOM 3435 N N . PRO B 1 209 ? 73.601 19.073 90.788 1.00 28.65 209 PRO D N 1
ATOM 3436 C CA . PRO B 1 209 ? 72.942 18.479 89.619 1.00 26.74 209 PRO D CA 1
ATOM 3437 C C . PRO B 1 209 ? 71.698 19.218 89.080 1.00 21.99 209 PRO D C 1
ATOM 3438 O O . PRO B 1 209 ? 71.140 18.750 88.097 1.00 21.85 209 PRO D O 1
ATOM 3442 N N . ALA B 1 210 ? 71.278 20.332 89.692 1.00 23.44 210 ALA D N 1
ATOM 3443 C CA . ALA B 1 210 ? 70.115 21.060 89.191 1.00 18.67 210 ALA D CA 1
ATOM 3444 C C . ALA B 1 210 ? 70.252 21.375 87.711 1.00 17.52 210 ALA D C 1
ATOM 3445 O O . ALA B 1 210 ? 69.300 21.227 86.947 1.00 19.19 210 ALA D O 1
ATOM 3447 N N . ALA B 1 211 ? 71.454 21.743 87.282 1.00 21.54 211 ALA D N 1
ATOM 3448 C CA . ALA B 1 211 ? 71.690 22.250 85.934 1.00 24.18 211 ALA D CA 1
ATOM 3449 C C . ALA B 1 211 ? 71.550 21.189 84.846 1.00 23.34 211 ALA D C 1
ATOM 3450 O O . ALA B 1 211 ? 71.374 21.543 83.672 1.00 22.52 211 ALA D O 1
ATOM 3452 N N . TYR B 1 212 ? 71.658 19.911 85.185 1.00 20.66 212 TYR D N 1
ATOM 3453 C CA . TYR B 1 212 ? 71.450 18.874 84.187 1.00 19.04 212 TYR D CA 1
ATOM 3454 C C . TYR B 1 212 ? 69.998 18.882 83.738 1.00 26.22 212 TYR D C 1
ATOM 3455 O O . TYR B 1 212 ? 69.081 18.935 84.567 1.00 33.09 212 TYR D O 1
ATOM 3464 N N . ASN B 1 213 ? 69.786 18.840 82.424 1.00 24.92 213 ASN D N 1
ATOM 3465 C CA . ASN B 1 213 ? 68.426 18.854 81.903 1.00 19.38 213 ASN D CA 1
ATOM 3466 C C . ASN B 1 213 ? 67.569 17.779 82.563 1.00 21.19 213 ASN D C 1
ATOM 3467 O O . ASN B 1 213 ? 66.420 18.037 82.927 1.00 21.57 213 ASN D O 1
ATOM 3472 N N . GLU B 1 214 ? 68.125 16.581 82.777 1.00 17.17 214 GLU D N 1
ATOM 3473 C CA . GLU B 1 214 ? 67.302 15.477 83.261 1.00 20.61 214 GLU D CA 1
ATOM 3474 C C . GLU B 1 214 ? 66.722 15.756 84.637 1.00 20.83 214 GLU D C 1
ATOM 3475 O O . GLU B 1 214 ? 65.688 15.191 84.996 1.00 19.48 214 GLU D O 1
ATOM 3481 N N . VAL B 1 215 ? 67.359 16.609 85.407 1.00 24.70 215 VAL D N 1
ATOM 3482 C CA . VAL B 1 215 ? 66.975 16.837 86.788 1.00 22.32 215 VAL D CA 1
ATOM 3483 C C . VAL B 1 215 ? 65.881 17.886 86.815 1.00 20.14 215 VAL D C 1
ATOM 3484 O O . VAL B 1 215 ? 66.012 18.942 86.187 1.00 27.80 215 VAL D O 1
ATOM 3488 N N . ILE B 1 216 ? 64.804 17.601 87.540 1.00 23.45 216 ILE D N 1
ATOM 3489 C CA . ILE B 1 216 ? 63.756 18.579 87.815 1.00 21.70 216 ILE D CA 1
ATOM 3490 C C . ILE B 1 216 ? 64.317 19.631 88.769 1.00 26.20 216 ILE D C 1
ATOM 3491 O O . ILE B 1 216 ? 64.344 19.429 89.993 1.00 22.03 216 ILE D O 1
ATOM 3496 N N . ALA B 1 217 ? 64.789 20.750 88.204 1.00 21.97 217 ALA D N 1
ATOM 3497 C CA . ALA B 1 217 ? 65.392 21.828 88.981 1.00 20.01 217 ALA D CA 1
ATOM 3498 C C . ALA B 1 217 ? 64.313 22.736 89.572 1.00 20.92 217 ALA D C 1
ATOM 3499 O O . ALA B 1 217 ? 63.416 23.195 88.856 1.00 17.79 217 ALA D O 1
ATOM 3501 N N . VAL B 1 218 ? 64.399 23.007 90.875 1.00 20.01 218 VAL D N 1
ATOM 3502 C CA . VAL B 1 218 ? 63.388 23.802 91.568 1.00 20.89 218 VAL D CA 1
ATOM 3503 C C . VAL B 1 218 ? 64.002 25.098 92.089 1.00 16.37 218 VAL D C 1
ATOM 3504 O O . VAL B 1 218 ? 64.887 25.068 92.947 1.00 15.13 218 VAL D O 1
ATOM 3508 N N . GLY B 1 219 ? 63.497 26.238 91.601 1.00 21.55 219 GLY D N 1
ATOM 3509 C CA . GLY B 1 219 ? 63.893 27.533 92.117 1.00 24.84 219 GLY D CA 1
ATOM 3510 C C . GLY B 1 219 ? 62.971 27.991 93.234 1.00 20.66 219 GLY D C 1
ATOM 3511 O O . GLY B 1 219 ? 61.978 27.341 93.555 1.00 17.79 219 GLY D O 1
ATOM 3512 N N . SER B 1 220 ? 63.294 29.157 93.806 1.00 18.93 220 SER D N 1
ATOM 3513 C CA . SER B 1 220 ? 62.623 29.646 95.005 1.00 20.12 220 SER D CA 1
ATOM 3514 C C . SER B 1 220 ? 61.923 30.984 94.782 1.00 23.30 220 SER D C 1
ATOM 3515 O O . SER B 1 220 ? 62.526 31.921 94.249 1.00 25.01 220 SER D O 1
ATOM 3518 N N . VAL B 1 221 ? 60.662 31.085 95.227 1.00 20.75 221 VAL D N 1
ATOM 3519 C CA . VAL B 1 221 ? 59.975 32.375 95.337 1.00 24.24 221 VAL D CA 1
ATOM 3520 C C . VAL B 1 221 ? 59.640 32.688 96.794 1.00 28.65 221 VAL D C 1
ATOM 3521 O O . VAL B 1 221 ? 60.156 32.045 97.721 1.00 28.73 221 VAL D O 1
ATOM 3525 N N . SER B 1 222 ? 58.775 33.693 97.001 1.00 28.96 222 SER D N 1
ATOM 3526 C CA . SER B 1 222 ? 58.398 34.191 98.316 1.00 27.36 222 SER D CA 1
ATOM 3527 C C . SER B 1 222 ? 56.949 33.839 98.620 1.00 31.60 222 SER D C 1
ATOM 3528 O O . SER B 1 222 ? 56.299 33.092 97.879 1.00 37.33 222 SER D O 1
ATOM 3531 N N . LEU B 1 223 ? 56.450 34.381 99.734 1.00 36.17 223 LEU D N 1
ATOM 3532 C CA . LEU B 1 223 ? 55.019 34.382 100.025 1.00 40.15 223 LEU D CA 1
ATOM 3533 C C . LEU B 1 223 ? 54.209 34.709 98.772 1.00 37.33 223 LEU D C 1
ATOM 3534 O O . LEU B 1 223 ? 53.307 33.966 98.366 1.00 32.17 223 LEU D O 1
ATOM 3539 N N . ALA B 1 224 ? 54.547 35.828 98.141 1.00 26.70 224 ALA D N 1
ATOM 3540 C CA . ALA B 1 224 ? 53.777 36.407 97.060 1.00 24.09 224 ALA D CA 1
ATOM 3541 C C . ALA B 1 224 ? 54.236 35.936 95.682 1.00 32.00 224 ALA D C 1
ATOM 3542 O O . ALA B 1 224 ? 53.942 36.613 94.682 1.00 27.76 224 ALA D O 1
ATOM 3544 N N . ARG B 1 225 ? 54.969 34.813 95.617 1.00 28.06 225 ARG D N 1
ATOM 3545 C CA . ARG B 1 225 ? 55.427 34.199 94.367 1.00 26.85 225 ARG D CA 1
ATOM 3546 C C . ARG B 1 225 ? 56.427 35.064 93.612 1.00 25.56 225 ARG D C 1
ATOM 3547 O O . ARG B 1 225 ? 56.459 35.033 92.372 1.00 24.42 225 ARG D O 1
ATOM 3555 N N . GLU B 1 226 ? 57.252 35.832 94.315 1.00 21.33 226 GLU D N 1
ATOM 3556 C CA . GLU B 1 226 ? 58.276 36.638 93.653 1.00 30.91 226 GLU D CA 1
ATOM 3557 C C . GLU B 1 226 ? 59.628 35.925 93.690 1.00 26.78 226 GLU D C 1
ATOM 3558 O O . GLU B 1 226 ? 60.040 35.425 94.742 1.00 25.30 226 GLU D O 1
ATOM 3564 N N . SER B 1 227 ? 60.318 35.894 92.546 1.00 18.26 227 SER D N 1
ATOM 3565 C CA . SER B 1 227 ? 61.597 35.195 92.453 1.00 26.28 227 SER D CA 1
ATOM 3566 C C . SER B 1 227 ? 62.569 35.622 93.555 1.00 25.86 227 SER D C 1
ATOM 3567 O O . SER B 1 227 ? 62.834 36.812 93.746 1.00 29.18 227 SER D O 1
ATOM 3570 N N . SER B 1 228 ? 63.095 34.642 94.286 1.00 22.08 228 SER D N 1
ATOM 3571 C CA . SER B 1 228 ? 64.038 34.924 95.361 1.00 24.08 228 SER D CA 1
ATOM 3572 C C . SER B 1 228 ? 65.390 35.280 94.769 1.00 24.22 228 SER D C 1
ATOM 3573 O O . SER B 1 228 ? 65.876 34.595 93.868 1.00 26.04 228 SER D O 1
ATOM 3576 N N . GLU B 1 229 ? 66.015 36.337 95.298 1.00 21.88 229 GLU D N 1
ATOM 3577 C CA . GLU B 1 229 ? 67.178 36.891 94.611 1.00 23.46 229 GLU D CA 1
ATOM 3578 C C . GLU B 1 229 ? 68.280 35.850 94.471 1.00 26.53 229 GLU D C 1
ATOM 3579 O O . GLU B 1 229 ? 68.971 35.808 93.445 1.00 30.49 229 GLU D O 1
ATOM 3585 N N . PHE B 1 230 ? 68.438 34.980 95.471 1.00 20.33 230 PHE D N 1
ATOM 3586 C CA . PHE B 1 230 ? 69.504 33.989 95.433 1.00 17.50 230 PHE D CA 1
ATOM 3587 C C . PHE B 1 230 ? 69.242 32.844 94.448 1.00 23.92 230 PHE D C 1
ATOM 3588 O O . PHE B 1 230 ? 70.158 32.060 94.185 1.00 20.53 230 PHE D O 1
ATOM 3596 N N . SER B 1 231 ? 68.033 32.715 93.898 1.00 26.03 231 SER D N 1
ATOM 3597 C CA . SER B 1 231 ? 67.722 31.579 93.037 1.00 18.20 231 SER D CA 1
ATOM 3598 C C . SER B 1 231 ? 68.501 31.685 91.732 1.00 20.95 231 SER D C 1
ATOM 3599 O O . SER B 1 231 ? 68.359 32.669 91.000 1.00 24.98 231 SER D O 1
ATOM 3602 N N . ASN B 1 232 ? 69.337 30.680 91.449 1.00 23.18 232 ASN D N 1
ATOM 3603 C CA . ASN B 1 232 ? 70.107 30.654 90.212 1.00 18.36 232 ASN D CA 1
ATOM 3604 C C . ASN B 1 232 ? 69.194 30.834 89.012 1.00 23.05 232 ASN D C 1
ATOM 3605 O O . ASN B 1 232 ? 68.058 30.349 88.991 1.00 21.30 232 ASN D O 1
ATOM 3610 N N . ALA B 1 233 ? 69.704 31.540 88.010 1.00 25.11 233 ALA D N 1
ATOM 3611 C CA . ALA B 1 233 ? 68.989 31.780 86.767 1.00 21.70 233 ALA D CA 1
ATOM 3612 C C . ALA B 1 233 ? 69.711 31.030 85.663 1.00 17.43 233 ALA D C 1
ATOM 3613 O O . ALA B 1 233 ? 70.911 31.237 85.467 1.00 16.13 233 ALA D O 1
ATOM 3615 N N . ASN B 1 234 ? 68.997 30.154 84.964 1.00 12.99 234 ASN D N 1
ATOM 3616 C CA . ASN B 1 234 ? 69.553 29.549 83.760 1.00 19.84 234 ASN D CA 1
ATOM 3617 C C . ASN B 1 234 ? 68.430 28.957 82.917 1.00 22.02 234 ASN D C 1
ATOM 3618 O O . ASN B 1 234 ? 67.246 29.062 83.246 1.00 25.64 234 ASN D O 1
ATOM 3623 N N . LYS B 1 235 ? 68.818 28.346 81.803 1.00 19.34 235 LYS D N 1
ATOM 3624 C CA . LYS B 1 235 ? 67.850 27.781 80.886 1.00 19.59 235 LYS D CA 1
ATOM 3625 C C . LYS B 1 235 ? 67.406 26.372 81.286 1.00 20.62 235 LYS D C 1
ATOM 3626 O O . LYS B 1 235 ? 66.873 25.636 80.445 1.00 19.92 235 LYS D O 1
ATOM 3632 N N . GLU B 1 236 ? 67.597 25.986 82.549 1.00 17.78 236 GLU D N 1
ATOM 3633 C CA . GLU B 1 236 ? 67.244 24.652 83.009 1.00 17.92 236 GLU D CA 1
ATOM 3634 C C . GLU B 1 236 ? 66.499 24.690 84.338 1.00 22.73 236 GLU D C 1
ATOM 3635 O O . GLU B 1 236 ? 66.604 23.762 85.148 1.00 26.43 236 GLU D O 1
ATOM 3641 N N . ILE B 1 237 ? 65.739 25.745 84.576 1.00 18.18 237 ILE D N 1
ATOM 3642 C CA . ILE B 1 237 ? 64.819 25.785 85.701 1.00 17.53 237 ILE D CA 1
ATOM 3643 C C . ILE B 1 237 ? 63.472 25.250 85.235 1.00 16.79 237 ILE D C 1
ATOM 3644 O O . ILE B 1 237 ? 62.920 25.701 84.230 1.00 17.15 237 ILE D O 1
ATOM 3649 N N . ASP B 1 238 ? 62.933 24.291 85.960 1.00 23.14 238 ASP D N 1
ATOM 3650 C CA . ASP B 1 238 ? 61.645 23.746 85.565 1.00 19.17 238 ASP D CA 1
ATOM 3651 C C . ASP B 1 238 ? 60.469 24.439 86.240 1.00 17.98 238 ASP D C 1
ATOM 3652 O O . ASP B 1 238 ? 59.470 24.718 85.574 1.00 24.21 238 ASP D O 1
ATOM 3657 N N . LEU B 1 239 ? 60.553 24.719 87.538 1.00 11.75 239 LEU D N 1
ATOM 3658 C CA . LEU B 1 239 ? 59.490 25.432 88.236 1.00 15.36 239 LEU D CA 1
ATOM 3659 C C . LEU B 1 239 ? 60.028 25.961 89.559 1.00 19.79 239 LEU D C 1
ATOM 3660 O O . LEU B 1 239 ? 61.197 25.771 89.908 1.00 19.66 239 LEU D O 1
ATOM 3665 N N . VAL B 1 240 ? 59.162 26.638 90.304 1.00 20.56 240 VAL D N 1
ATOM 3666 C CA . VAL B 1 240 ? 59.577 27.214 91.570 1.00 22.61 240 VAL D CA 1
ATOM 3667 C C . VAL B 1 240 ? 58.528 26.895 92.618 1.00 22.30 240 VAL D C 1
ATOM 3668 O O . VAL B 1 240 ? 57.372 26.589 92.307 1.00 19.89 240 VAL D O 1
ATOM 3672 N N . ALA B 1 241 ? 58.959 26.976 93.874 1.00 20.32 241 ALA D N 1
ATOM 3673 C CA . ALA B 1 241 ? 58.125 26.703 95.033 1.00 21.38 241 ALA D CA 1
ATOM 3674 C C . ALA B 1 241 ? 58.550 27.643 96.149 1.00 18.92 241 ALA D C 1
ATOM 3675 O O . ALA B 1 241 ? 59.627 28.246 96.080 1.00 15.78 241 ALA D O 1
ATOM 3677 N N . PRO B 1 242 ? 57.723 27.796 97.182 1.00 24.78 242 PRO D N 1
ATOM 3678 C CA . PRO B 1 242 ? 58.113 28.596 98.350 1.00 19.48 242 PRO D CA 1
ATOM 3679 C C . PRO B 1 242 ? 59.456 28.178 98.933 1.00 23.81 242 PRO D C 1
ATOM 3680 O O . PRO B 1 242 ? 59.670 27.009 99.270 1.00 19.92 242 PRO D O 1
ATOM 3684 N N . GLY B 1 243 ? 60.361 29.158 99.065 1.00 27.01 243 GLY D N 1
ATOM 3685 C CA . GLY B 1 243 ? 61.709 28.909 99.542 1.00 22.02 243 GLY D CA 1
ATOM 3686 C C . GLY B 1 243 ? 62.214 29.859 100.618 1.00 26.38 243 GLY D C 1
ATOM 3687 O O . GLY B 1 243 ? 63.409 29.836 100.941 1.00 17.91 243 GLY D O 1
ATOM 3688 N N . GLU B 1 244 ? 61.323 30.679 101.202 1.00 34.45 244 GLU D N 1
ATOM 3689 C CA . GLU B 1 244 ? 61.696 31.688 102.195 1.00 24.75 244 GLU D CA 1
ATOM 3690 C C . GLU B 1 244 ? 60.881 31.500 103.465 1.00 26.15 244 GLU D C 1
ATOM 3691 O O . GLU B 1 244 ? 59.644 31.498 103.417 1.00 25.14 244 GLU D O 1
ATOM 3697 N N . ASP B 1 245 ? 61.580 31.379 104.601 1.00 27.31 245 ASP D N 1
ATOM 3698 C CA . ASP B 1 245 ? 60.962 31.313 105.932 1.00 24.84 245 ASP D CA 1
ATOM 3699 C C . ASP B 1 245 ? 59.993 30.143 106.018 1.00 30.41 245 ASP D C 1
ATOM 3700 O O . ASP B 1 245 ? 58.813 30.298 106.351 1.00 32.67 245 ASP D O 1
ATOM 3705 N N . ILE B 1 246 ? 60.488 28.968 105.679 1.00 30.84 246 ILE D N 1
ATOM 3706 C CA . ILE B 1 246 ? 59.680 27.765 105.732 1.00 28.10 246 ILE D CA 1
ATOM 3707 C C . ILE B 1 246 ? 59.937 27.114 107.078 1.00 39.01 246 ILE D C 1
ATOM 3708 O O . ILE B 1 246 ? 61.084 26.797 107.417 1.00 40.36 246 ILE D O 1
ATOM 3713 N N . LEU B 1 247 ? 58.876 26.964 107.861 1.00 45.32 247 LEU D N 1
ATOM 3714 C CA . LEU B 1 247 ? 58.947 26.329 109.165 1.00 42.53 247 LEU D CA 1
ATOM 3715 C C . LEU B 1 247 ? 58.683 24.835 108.996 1.00 37.63 247 LEU D C 1
ATOM 3716 O O . LEU B 1 247 ? 57.647 24.437 108.452 1.00 29.80 247 LEU D O 1
ATOM 3721 N N . SER B 1 248 ? 59.642 24.015 109.413 1.00 41.32 248 SER D N 1
ATOM 3722 C CA . SER B 1 248 ? 59.458 22.572 109.499 1.00 37.64 248 SER D CA 1
ATOM 3723 C C . SER B 1 248 ? 60.495 22.003 110.460 1.00 36.18 248 SER D C 1
ATOM 3724 O O . SER B 1 248 ? 61.346 22.717 110.996 1.00 38.96 248 SER D O 1
ATOM 3727 N N . THR B 1 249 ? 60.429 20.693 110.633 1.00 42.31 249 THR D N 1
ATOM 3728 C CA . THR B 1 249 ? 61.014 20.024 111.784 1.00 39.41 249 THR D CA 1
ATOM 3729 C C . THR B 1 249 ? 62.532 20.135 111.805 1.00 37.15 249 THR D C 1
ATOM 3730 O O . THR B 1 249 ? 63.195 19.934 110.787 1.00 34.82 249 THR D O 1
ATOM 3734 N N . LEU B 1 250 ? 63.076 20.449 112.991 1.00 38.44 250 LEU D N 1
ATOM 3735 C CA . LEU B 1 250 ? 64.486 20.525 113.348 1.00 33.64 250 LEU D CA 1
ATOM 3736 C C . LEU B 1 250 ? 64.805 19.464 114.401 1.00 43.13 250 LEU D C 1
ATOM 3737 O O . LEU B 1 250 ? 63.914 19.060 115.154 1.00 42.41 250 LEU D O 1
ATOM 3742 N N . PRO B 1 251 ? 66.048 18.967 114.459 1.00 46.19 251 PRO D N 1
ATOM 3743 C CA . PRO B 1 251 ? 66.349 17.828 115.342 1.00 32.63 251 PRO D CA 1
ATOM 3744 C C . PRO B 1 251 ? 65.998 18.111 116.797 1.00 44.25 251 PRO D C 1
ATOM 3745 O O . PRO B 1 251 ? 65.908 19.266 117.226 1.00 50.97 251 PRO D O 1
ATOM 3749 N N . ASN B 1 252 ? 65.780 17.020 117.552 1.00 47.60 252 ASN D N 1
ATOM 3750 C CA . ASN B 1 252 ? 65.433 17.024 118.980 1.00 39.51 252 ASN D CA 1
ATOM 3751 C C . ASN B 1 252 ? 64.077 17.670 119.259 1.00 40.66 252 ASN D C 1
ATOM 3752 O O . ASN B 1 252 ? 63.989 18.652 120.003 1.00 41.24 252 ASN D O 1
ATOM 3757 N N . HIS B 1 253 ? 63.020 17.125 118.655 1.00 45.51 253 HIS D N 1
ATOM 3758 C CA . HIS B 1 253 ? 61.637 17.592 118.816 1.00 46.27 253 HIS D CA 1
ATOM 3759 C C . HIS B 1 253 ? 61.480 19.102 118.592 1.00 47.82 253 HIS D C 1
ATOM 3760 O O . HIS B 1 253 ? 60.517 19.711 119.075 1.00 44.17 253 HIS D O 1
ATOM 3767 N N . LYS B 1 254 ? 62.391 19.714 117.837 1.00 47.52 254 LYS D N 1
ATOM 3768 C CA . LYS B 1 254 ? 62.374 21.146 117.583 1.00 44.25 254 LYS D CA 1
ATOM 3769 C C . LYS B 1 254 ? 61.848 21.457 116.179 1.00 48.21 254 LYS D C 1
ATOM 3770 O O . LYS B 1 254 ? 61.691 20.574 115.331 1.00 42.12 254 LYS D O 1
ATOM 3776 N N . TYR B 1 255 ? 61.566 22.744 115.951 1.00 50.84 255 TYR D N 1
ATOM 3777 C CA . TYR B 1 255 ? 61.144 23.274 114.656 1.00 44.02 255 TYR D CA 1
ATOM 3778 C C . TYR B 1 255 ? 61.927 24.550 114.401 1.00 39.14 255 TYR D C 1
ATOM 3779 O O . TYR B 1 255 ? 62.709 24.992 115.244 1.00 44.41 255 TYR D O 1
ATOM 3788 N N . GLY B 1 256 ? 61.697 25.164 113.248 1.00 41.02 256 GLY D N 1
ATOM 3789 C CA . GLY B 1 256 ? 62.431 26.363 112.887 1.00 39.89 256 GLY D CA 1
ATOM 3790 C C . GLY B 1 256 ? 62.273 26.668 111.415 1.00 37.95 256 GLY D C 1
ATOM 3791 O O . GLY B 1 256 ? 61.769 25.854 110.632 1.00 34.98 256 GLY D O 1
ATOM 3792 N N . ARG B 1 257 ? 62.722 27.869 111.047 1.00 34.51 257 ARG D N 1
ATOM 3793 C CA . ARG B 1 257 ? 62.554 28.396 109.697 1.00 38.52 257 ARG D CA 1
ATOM 3794 C C . ARG B 1 257 ? 63.890 28.424 108.966 1.00 32.02 257 ARG D C 1
ATOM 3795 O O . ARG B 1 257 ? 64.930 28.720 109.567 1.00 30.01 257 ARG D O 1
ATOM 3803 N N . LEU B 1 258 ? 63.865 28.120 107.667 1.00 26.84 258 LEU D N 1
ATOM 3804 C CA . LEU B 1 258 ? 65.089 28.178 106.872 1.00 29.36 258 LEU D CA 1
ATOM 3805 C C . LEU B 1 258 ? 64.796 28.809 105.519 1.00 24.66 258 LEU D C 1
ATOM 3806 O O . LEU B 1 258 ? 63.640 28.951 105.114 1.00 27.37 258 LEU D O 1
ATOM 3811 N N . THR B 1 259 ? 65.857 29.200 104.816 1.00 20.05 259 THR D N 1
ATOM 3812 C CA . THR B 1 259 ? 65.667 29.874 103.538 1.00 29.57 259 THR D CA 1
ATOM 3813 C C . THR B 1 259 ? 66.728 29.460 102.512 1.00 25.91 259 THR D C 1
ATOM 3814 O O . THR B 1 259 ? 67.912 29.336 102.837 1.00 18.51 259 THR D O 1
ATOM 3818 N N . GLY B 1 260 ? 66.287 29.231 101.280 1.00 23.12 260 GLY D N 1
ATOM 3819 C CA . GLY B 1 260 ? 67.136 28.781 100.190 1.00 21.19 260 GLY D CA 1
ATOM 3820 C C . GLY B 1 260 ? 66.379 27.831 99.280 1.00 20.42 260 GLY D C 1
ATOM 3821 O O . GLY B 1 260 ? 65.346 27.276 99.645 1.00 19.84 260 GLY D O 1
ATOM 3822 N N . THR B 1 261 ? 66.912 27.636 98.058 1.00 26.39 261 THR D N 1
ATOM 3823 C CA . THR B 1 261 ? 66.274 26.708 97.113 1.00 20.76 261 THR D CA 1
ATOM 3824 C C . THR B 1 261 ? 66.117 25.315 97.714 1.00 21.10 261 THR D C 1
ATOM 3825 O O . THR B 1 261 ? 65.202 24.573 97.336 1.00 20.44 261 THR D O 1
ATOM 3829 N N . SER B 1 262 ? 67.001 24.953 98.648 1.00 25.51 262 SER D N 1
ATOM 3830 C CA . SER B 1 262 ? 66.864 23.719 99.412 1.00 24.87 262 SER D CA 1
ATOM 3831 C C . SER B 1 262 ? 65.509 23.608 100.095 1.00 24.93 262 SER D C 1
ATOM 3832 O O . SER B 1 262 ? 65.044 22.500 100.366 1.00 27.73 262 SER D O 1
ATOM 3835 N N . MET B 1 263 ? 64.893 24.737 100.436 1.00 21.61 263 MET D N 1
ATOM 3836 C CA . MET B 1 263 ? 63.539 24.723 100.961 1.00 18.32 263 MET D CA 1
ATOM 3837 C C . MET B 1 263 ? 62.503 24.566 99.871 1.00 21.23 263 MET D C 1
ATOM 3838 O O . MET B 1 263 ? 61.377 24.154 100.156 1.00 23.15 263 MET D O 1
ATOM 3843 N N . ALA B 1 264 ? 62.851 24.896 98.636 1.00 24.26 264 ALA D N 1
ATOM 3844 C CA . ALA B 1 264 ? 61.853 24.855 97.584 1.00 22.63 264 ALA D CA 1
ATOM 3845 C C . ALA B 1 264 ? 61.709 23.453 97.008 1.00 19.38 264 ALA D C 1
ATOM 3846 O O . ALA B 1 264 ? 60.591 22.988 96.783 1.00 23.17 264 ALA D O 1
ATOM 3848 N N . ALA B 1 265 ? 62.818 22.760 96.781 1.00 23.67 265 ALA D N 1
ATOM 3849 C CA . ALA B 1 265 ? 62.747 21.431 96.178 1.00 24.97 265 ALA D CA 1
ATOM 3850 C C . ALA B 1 265 ? 61.866 20.466 96.961 1.00 24.39 265 ALA D C 1
ATOM 3851 O O . ALA B 1 265 ? 61.047 19.766 96.336 1.00 22.40 265 ALA D O 1
ATOM 3853 N N . PRO B 1 266 ? 61.953 20.371 98.289 1.00 22.55 266 PRO D N 1
ATOM 3854 C CA . PRO B 1 266 ? 61.097 19.396 98.983 1.00 28.04 266 PRO D CA 1
ATOM 3855 C C . PRO B 1 266 ? 59.604 19.655 98.791 1.00 27.14 266 PRO D C 1
ATOM 3856 O O . PRO B 1 266 ? 58.816 18.696 98.791 1.00 24.13 266 PRO D O 1
ATOM 3860 N N . HIS B 1 267 ? 59.189 20.909 98.597 1.00 19.69 267 HIS D N 1
ATOM 3861 C CA . HIS B 1 267 ? 57.810 21.139 98.183 1.00 21.69 267 HIS D CA 1
ATOM 3862 C C . HIS B 1 267 ? 57.476 20.365 96.910 1.00 25.02 267 HIS D C 1
ATOM 3863 O O . HIS B 1 267 ? 56.424 19.729 96.817 1.00 21.88 267 HIS D O 1
ATOM 3870 N N . VAL B 1 268 ? 58.373 20.377 95.930 1.00 21.59 268 VAL D N 1
ATOM 3871 C CA . VAL B 1 268 ? 58.126 19.616 94.710 1.00 24.80 268 VAL D CA 1
ATOM 3872 C C . VAL B 1 268 ? 58.157 18.106 94.988 1.00 22.23 268 VAL D C 1
ATOM 3873 O O . VAL B 1 268 ? 57.283 17.361 94.532 1.00 23.33 268 VAL D O 1
ATOM 3877 N N . SER B 1 269 ? 59.160 17.630 95.735 1.00 21.27 269 SER D N 1
ATOM 3878 C CA . SER B 1 269 ? 59.303 16.194 95.981 1.00 21.14 269 SER D CA 1
ATOM 3879 C C . SER B 1 269 ? 58.017 15.604 96.559 1.00 20.39 269 SER D C 1
ATOM 3880 O O . SER B 1 269 ? 57.421 14.679 95.998 1.00 16.06 269 SER D O 1
ATOM 3883 N N . GLY B 1 270 ? 57.561 16.158 97.681 1.00 28.85 270 GLY D N 1
ATOM 3884 C CA . GLY B 1 270 ? 56.299 15.724 98.257 1.00 25.47 270 GLY D CA 1
ATOM 3885 C C . GLY B 1 270 ? 55.120 15.895 97.321 1.00 22.49 270 GLY D C 1
ATOM 3886 O O . GLY B 1 270 ? 54.141 15.147 97.417 1.00 23.70 270 GLY D O 1
ATOM 3887 N N . ALA B 1 271 ? 55.191 16.874 96.404 1.00 22.22 271 ALA D N 1
ATOM 3888 C CA . ALA B 1 271 ? 54.083 17.094 95.475 1.00 20.91 271 ALA D CA 1
ATOM 3889 C C . ALA B 1 271 ? 53.940 15.943 94.489 1.00 23.06 271 ALA D C 1
ATOM 3890 O O . ALA B 1 271 ? 52.818 15.493 94.220 1.00 25.81 271 ALA D O 1
ATOM 3892 N N . LEU B 1 272 ? 55.053 15.451 93.936 1.00 15.29 272 LEU D N 1
ATOM 3893 C CA . LEU B 1 272 ? 54.937 14.360 92.976 1.00 18.80 272 LEU D CA 1
ATOM 3894 C C . LEU B 1 272 ? 54.315 13.125 93.612 1.00 22.03 272 LEU D C 1
ATOM 3895 O O . LEU B 1 272 ? 53.588 12.379 92.941 1.00 23.57 272 LEU D O 1
ATOM 3900 N N . ALA B 1 273 ? 54.571 12.899 94.901 1.00 22.56 273 ALA D N 1
ATOM 3901 C CA . ALA B 1 273 ? 53.876 11.843 95.629 1.00 21.83 273 ALA D CA 1
ATOM 3902 C C . ALA B 1 273 ? 52.360 11.982 95.487 1.00 23.85 273 ALA D C 1
ATOM 3903 O O . ALA B 1 273 ? 51.687 11.097 94.942 1.00 20.29 273 ALA D O 1
ATOM 3905 N N . ILE B 1 274 ? 51.815 13.102 95.981 1.00 23.05 274 ILE D N 1
ATOM 3906 C CA . ILE B 1 274 ? 50.400 13.431 95.786 1.00 23.57 274 ILE D CA 1
ATOM 3907 C C . ILE B 1 274 ? 49.999 13.285 94.327 1.00 23.20 274 ILE D C 1
ATOM 3908 O O . ILE B 1 274 ? 48.957 12.704 94.009 1.00 24.48 274 ILE D O 1
ATOM 3913 N N . ILE B 1 275 ? 50.781 13.885 93.423 1.00 21.76 275 ILE D N 1
ATOM 3914 C CA . ILE B 1 275 ? 50.412 13.896 92.008 1.00 20.82 275 ILE D CA 1
ATOM 3915 C C . ILE B 1 275 ? 50.422 12.482 91.443 1.00 21.75 275 ILE D C 1
ATOM 3916 O O . ILE B 1 275 ? 49.471 12.059 90.778 1.00 23.77 275 ILE D O 1
ATOM 3921 N N . LYS B 1 276 ? 51.482 11.720 91.723 1.00 19.92 276 LYS D N 1
ATOM 3922 C CA . LYS B 1 276 ? 51.527 10.335 91.265 1.00 24.77 276 LYS D CA 1
ATOM 3923 C C . LYS B 1 276 ? 50.292 9.547 91.693 1.00 26.43 276 LYS D C 1
ATOM 3924 O O . LYS B 1 276 ? 49.808 8.700 90.938 1.00 28.31 276 LYS D O 1
ATOM 3930 N N . ASN B 1 277 ? 49.765 9.812 92.897 1.00 24.38 277 ASN D N 1
ATOM 3931 C CA . ASN B 1 277 ? 48.546 9.136 93.347 1.00 26.21 277 ASN D CA 1
ATOM 3932 C C . ASN B 1 277 ? 47.308 9.652 92.617 1.00 32.19 277 ASN D C 1
ATOM 3933 O O . ASN B 1 277 ? 46.413 8.873 92.261 1.00 30.39 277 ASN D O 1
ATOM 3938 N N . ALA B 1 278 ? 47.228 10.964 92.402 1.00 29.26 278 ALA D N 1
ATOM 3939 C CA . ALA B 1 278 ? 46.055 11.529 91.747 1.00 32.31 278 ALA D CA 1
ATOM 3940 C C . ALA B 1 278 ? 45.899 10.981 90.332 1.00 34.91 278 ALA D C 1
ATOM 3941 O O . ALA B 1 278 ? 44.916 10.303 90.018 1.00 36.96 278 ALA D O 1
ATOM 3943 N N . GLU B 1 279 ? 46.881 11.255 89.470 1.00 31.78 279 GLU D N 1
ATOM 3944 C CA . GLU B 1 279 ? 46.784 10.891 88.061 1.00 33.97 279 GLU D CA 1
ATOM 3945 C C . GLU B 1 279 ? 46.700 9.380 87.858 1.00 31.24 279 GLU D C 1
ATOM 3946 O O . GLU B 1 279 ? 46.016 8.911 86.938 1.00 22.76 279 GLU D O 1
ATOM 3952 N N . GLU B 1 280 ? 47.365 8.598 88.708 1.00 29.47 280 GLU D N 1
ATOM 3953 C CA . GLU B 1 280 ? 47.264 7.155 88.543 1.00 30.59 280 GLU D CA 1
ATOM 3954 C C . GLU B 1 280 ? 45.844 6.664 88.807 1.00 29.23 280 GLU D C 1
ATOM 3955 O O . GLU B 1 280 ? 45.381 5.730 88.148 1.00 34.23 280 GLU D O 1
ATOM 3961 N N . GLU B 1 281 ? 45.113 7.295 89.717 1.00 29.00 281 GLU D N 1
ATOM 3962 C CA . GLU B 1 281 ? 43.692 6.982 89.807 1.00 30.73 281 GLU D CA 1
ATOM 3963 C C . GLU B 1 281 ? 42.967 7.395 88.531 1.00 36.43 281 GLU D C 1
ATOM 3964 O O . GLU B 1 281 ? 42.329 6.570 87.868 1.00 38.30 281 GLU D O 1
ATOM 3970 N N . ALA B 1 282 ? 43.071 8.677 88.166 1.00 35.16 282 ALA D N 1
ATOM 3971 C CA . ALA B 1 282 ? 42.374 9.195 86.991 1.00 35.42 282 ALA D CA 1
ATOM 3972 C C . ALA B 1 282 ? 42.620 8.338 85.755 1.00 30.34 282 ALA D C 1
ATOM 3973 O O . ALA B 1 282 ? 41.688 8.066 84.994 1.00 35.27 282 ALA D O 1
ATOM 3975 N N . PHE B 1 283 ? 43.865 7.909 85.529 1.00 32.26 283 PHE D N 1
ATOM 3976 C CA . PHE B 1 283 ? 44.166 7.074 84.367 1.00 33.73 283 PHE D CA 1
ATOM 3977 C C . PHE B 1 283 ? 43.939 5.600 84.647 1.00 33.32 283 PHE D C 1
ATOM 3978 O O . PHE B 1 283 ? 43.811 4.822 83.694 1.00 28.52 283 PHE D O 1
ATOM 3986 N N . GLN B 1 284 ? 43.896 5.214 85.932 1.00 33.75 284 GLN D N 1
ATOM 3987 C CA . GLN B 1 284 ? 43.698 3.824 86.373 1.00 32.25 284 GLN D CA 1
ATOM 3988 C C . GLN B 1 284 ? 44.848 2.915 85.927 1.00 27.33 284 GLN D C 1
ATOM 3989 O O . GLN B 1 284 ? 44.650 1.748 85.583 1.00 31.86 284 GLN D O 1
ATOM 3995 N N . ARG B 1 285 ? 46.066 3.447 85.953 1.00 24.62 285 ARG D N 1
ATOM 3996 C CA . ARG B 1 285 ? 47.270 2.667 85.701 1.00 21.28 285 ARG D CA 1
ATOM 3997 C C . ARG B 1 285 ? 48.409 3.359 86.425 1.00 22.55 285 ARG D C 1
ATOM 3998 O O . ARG B 1 285 ? 48.201 4.363 87.106 1.00 25.63 285 ARG D O 1
ATOM 4006 N N . LYS B 1 286 ? 49.617 2.819 86.281 1.00 25.00 286 LYS D N 1
ATOM 4007 C CA . LYS B 1 286 ? 50.825 3.469 86.785 1.00 22.05 286 LYS D CA 1
ATOM 4008 C C . LYS B 1 286 ? 51.415 4.349 85.687 1.00 28.59 286 LYS D C 1
ATOM 4009 O O . LYS B 1 286 ? 51.520 3.922 84.528 1.00 32.06 286 LYS D O 1
ATOM 4015 N N . LEU B 1 287 ? 51.802 5.571 86.051 1.00 24.54 287 LEU D N 1
ATOM 4016 C CA . LEU B 1 287 ? 52.386 6.501 85.098 1.00 22.36 287 LEU D CA 1
ATOM 4017 C C . LEU B 1 287 ? 53.900 6.330 84.998 1.00 18.04 287 LEU D C 1
ATOM 4018 O O . LEU B 1 287 ? 54.557 5.868 85.929 1.00 18.59 287 LEU D O 1
ATOM 4023 N N . THR B 1 288 ? 54.449 6.724 83.853 1.00 21.18 288 THR D N 1
ATOM 4024 C CA . THR B 1 288 ? 55.889 6.734 83.662 1.00 19.38 288 THR D CA 1
ATOM 4025 C C . THR B 1 288 ? 56.468 8.080 84.087 1.00 20.84 288 THR D C 1
ATOM 4026 O O . THR B 1 288 ? 55.748 9.060 84.331 1.00 15.67 288 THR D O 1
ATOM 4030 N N . GLU B 1 289 ? 57.804 8.106 84.164 1.00 21.92 289 GLU D N 1
ATOM 4031 C CA . GLU B 1 289 ? 58.515 9.317 84.564 1.00 20.38 289 GLU D CA 1
ATOM 4032 C C . GLU B 1 289 ? 58.271 10.502 83.631 1.00 17.73 289 GLU D C 1
ATOM 4033 O O . GLU B 1 289 ? 58.132 11.630 84.138 1.00 14.86 289 GLU D O 1
ATOM 4039 N N . PRO B 1 290 ? 58.213 10.344 82.303 1.00 15.43 290 PRO D N 1
ATOM 4040 C CA . PRO B 1 290 ? 57.830 11.495 81.469 1.00 18.77 290 PRO D CA 1
ATOM 4041 C C . PRO B 1 290 ? 56.370 11.904 81.629 1.00 19.59 290 PRO D C 1
ATOM 4042 O O . PRO B 1 290 ? 56.053 13.105 81.538 1.00 12.93 290 PRO D O 1
ATOM 4046 N N . GLU B 1 291 ? 55.471 10.945 81.883 1.00 18.62 291 GLU D N 1
ATOM 4047 C CA . GLU B 1 291 ? 54.077 11.315 82.113 1.00 20.95 291 GLU D CA 1
ATOM 4048 C C . GLU B 1 291 ? 53.918 12.081 83.416 1.00 18.15 291 GLU D C 1
ATOM 4049 O O . GLU B 1 291 ? 53.181 13.075 83.469 1.00 17.50 291 GLU D O 1
ATOM 4055 N N . ILE B 1 292 ? 54.566 11.615 84.487 1.00 14.53 292 ILE D N 1
ATOM 4056 C CA . ILE B 1 292 ? 54.434 12.315 85.760 1.00 15.84 292 ILE D CA 1
ATOM 4057 C C . ILE B 1 292 ? 54.999 13.719 85.639 1.00 17.69 292 ILE D C 1
ATOM 4058 O O . ILE B 1 292 ? 54.404 14.688 86.123 1.00 14.50 292 ILE D O 1
ATOM 4063 N N . TYR B 1 293 ? 56.156 13.851 84.982 1.00 18.24 293 TYR D N 1
ATOM 4064 C CA . TYR B 1 293 ? 56.704 15.177 84.732 1.00 18.66 293 TYR D CA 1
ATOM 4065 C C . TYR B 1 293 ? 55.691 16.066 84.032 1.00 17.86 293 TYR D C 1
ATOM 4066 O O . TYR B 1 293 ? 55.428 17.187 84.483 1.00 17.78 293 TYR D O 1
ATOM 4075 N N . ALA B 1 294 ? 55.129 15.591 82.907 1.00 16.44 294 ALA D N 1
ATOM 4076 C CA . ALA B 1 294 ? 54.052 16.340 82.256 1.00 18.88 294 ALA D CA 1
ATOM 4077 C C . ALA B 1 294 ? 52.981 16.745 83.268 1.00 19.98 294 ALA D C 1
ATOM 4078 O O . ALA B 1 294 ? 52.533 17.903 83.296 1.00 18.45 294 ALA D O 1
ATOM 4080 N N . GLN B 1 295 ? 52.590 15.816 84.138 1.00 17.90 295 GLN D N 1
ATOM 4081 C CA . GLN B 1 295 ? 51.573 16.142 85.124 1.00 23.20 295 GLN D CA 1
ATOM 4082 C C . GLN B 1 295 ? 52.105 17.072 86.202 1.00 22.97 295 GLN D C 1
ATOM 4083 O O . GLN B 1 295 ? 51.307 17.726 86.881 1.00 25.79 295 GLN D O 1
ATOM 4089 N N . LEU B 1 296 ? 53.425 17.152 86.384 1.00 18.50 296 LEU D N 1
ATOM 4090 C CA . LEU B 1 296 ? 53.953 18.222 87.219 1.00 20.63 296 LEU D CA 1
ATOM 4091 C C . LEU B 1 296 ? 53.695 19.572 86.572 1.00 23.03 296 LEU D C 1
ATOM 4092 O O . LEU B 1 296 ? 53.110 20.477 87.182 1.00 22.49 296 LEU D O 1
ATOM 4097 N N . VAL B 1 297 ? 54.104 19.711 85.313 1.00 22.50 297 VAL D N 1
ATOM 4098 C CA . VAL B 1 297 ? 54.032 20.996 84.645 1.00 27.85 297 VAL D CA 1
ATOM 4099 C C . VAL B 1 297 ? 52.590 21.420 84.421 1.00 32.28 297 VAL D C 1
ATOM 4100 O O . VAL B 1 297 ? 52.307 22.619 84.292 1.00 27.59 297 VAL D O 1
ATOM 4104 N N . ARG B 1 298 ? 51.657 20.465 84.400 1.00 33.10 298 ARG D N 1
ATOM 4105 C CA . ARG B 1 298 ? 50.261 20.835 84.214 1.00 33.64 298 ARG D CA 1
ATOM 4106 C C . ARG B 1 298 ? 49.725 21.533 85.451 1.00 34.40 298 ARG D C 1
ATOM 4107 O O . ARG B 1 298 ? 48.934 22.479 85.348 1.00 37.31 298 ARG D O 1
ATOM 4115 N N . ARG B 1 299 ? 50.160 21.060 86.623 1.00 32.33 299 ARG D N 1
ATOM 4116 C CA . ARG B 1 299 ? 49.724 21.642 87.922 1.00 33.26 299 ARG D CA 1
ATOM 4117 C C . ARG B 1 299 ? 50.559 22.892 88.221 1.00 32.01 299 ARG D C 1
ATOM 4118 O O . ARG B 1 299 ? 50.651 23.272 89.405 1.00 28.27 299 ARG D O 1
ATOM 4126 N N . THR B 1 300 ? 51.141 23.498 87.181 1.00 26.46 300 THR D N 1
ATOM 4127 C CA . THR B 1 300 ? 51.975 24.720 87.342 1.00 25.06 300 THR D CA 1
ATOM 4128 C C . THR B 1 300 ? 51.135 25.956 86.999 1.00 22.86 300 THR D C 1
ATOM 4129 O O . THR B 1 300 ? 50.113 25.798 86.302 1.00 24.67 300 THR D O 1
ATOM 4133 N N . LEU B 1 301 ? 51.559 27.132 87.472 1.00 24.86 301 LEU D N 1
ATOM 4134 C CA . LEU B 1 301 ? 50.825 28.400 87.207 1.00 24.33 301 LEU D CA 1
ATOM 4135 C C . LEU B 1 301 ? 51.750 29.379 86.474 1.00 23.48 301 LEU D C 1
ATOM 4136 O O . LEU B 1 301 ? 52.794 29.748 87.048 1.00 28.99 301 LEU D O 1
ATOM 4141 N N . PRO B 1 302 ? 51.414 29.813 85.238 1.00 28.17 302 PRO D N 1
ATOM 4142 C CA . PRO B 1 302 ? 52.256 30.751 84.488 1.00 28.56 302 PRO D CA 1
ATOM 4143 C C . PRO B 1 302 ? 52.575 32.004 85.317 1.00 32.61 302 PRO D C 1
ATOM 4144 O O . PRO B 1 302 ? 51.666 32.565 85.902 1.00 32.43 302 PRO D O 1
ATOM 4148 N N . LEU B 1 303 ? 53.851 32.404 85.342 1.00 30.03 303 LEU D N 1
ATOM 4149 C CA . LEU B 1 303 ? 54.288 33.604 86.106 1.00 24.94 303 LEU D CA 1
ATOM 4150 C C . LEU B 1 303 ? 54.743 34.689 85.123 1.00 31.60 303 LEU D C 1
ATOM 4151 O O . LEU B 1 303 ? 55.218 34.332 84.027 1.00 28.80 303 LEU D O 1
ATOM 4156 N N . LYS B 1 304 ? 54.599 35.961 85.510 1.00 41.68 304 LYS D N 1
ATOM 4157 C CA . LYS B 1 304 ? 55.000 37.078 84.658 1.00 40.59 304 LYS D CA 1
ATOM 4158 C C . LYS B 1 304 ? 56.490 37.394 84.768 1.00 36.64 304 LYS D C 1
ATOM 4159 O O . LYS B 1 304 ? 56.909 38.532 84.525 1.00 40.56 304 LYS D O 1
ATOM 4165 N N . GLN B 1 305 ? 57.306 36.420 85.136 1.00 31.57 305 GLN D N 1
ATOM 4166 C CA . GLN B 1 305 ? 58.736 36.632 85.231 1.00 30.57 305 GLN D CA 1
ATOM 4167 C C . GLN B 1 305 ? 59.434 35.638 84.323 1.00 20.67 305 GLN D C 1
ATOM 4168 O O . GLN B 1 305 ? 58.857 34.625 83.926 1.00 29.70 305 GLN D O 1
ATOM 4174 N N . SER B 1 306 ? 60.685 35.944 84.005 1.00 16.10 306 SER D N 1
ATOM 4175 C CA . SER B 1 306 ? 61.424 35.176 83.022 1.00 18.32 306 SER D CA 1
ATOM 4176 C C . SER B 1 306 ? 61.492 33.703 83.420 1.00 23.23 306 SER D C 1
ATOM 4177 O O . SER B 1 306 ? 61.655 33.359 84.598 1.00 20.03 306 SER D O 1
ATOM 4180 N N . LYS B 1 307 ? 61.339 32.829 82.419 1.00 21.13 307 LYS D N 1
ATOM 4181 C CA . LYS B 1 307 ? 61.582 31.410 82.640 1.00 20.23 307 LYS D CA 1
ATOM 4182 C C . LYS B 1 307 ? 62.968 31.168 83.212 1.00 19.07 307 LYS D C 1
ATOM 4183 O O . LYS B 1 307 ? 63.199 30.138 83.854 1.00 20.97 307 LYS D O 1
ATOM 4189 N N . ALA B 1 308 ? 63.912 32.078 82.962 1.00 17.97 308 ALA D N 1
ATOM 4190 C CA . ALA B 1 308 ? 65.263 31.886 83.479 1.00 19.80 308 ALA D CA 1
ATOM 4191 C C . ALA B 1 308 ? 65.275 31.837 84.994 1.00 23.28 308 ALA D C 1
ATOM 4192 O O . ALA B 1 308 ? 66.118 31.157 85.586 1.00 27.81 308 ALA D O 1
ATOM 4194 N N . LEU B 1 309 ? 64.345 32.533 85.638 1.00 20.49 309 LEU D N 1
ATOM 4195 C CA . LEU B 1 309 ? 64.266 32.537 87.088 1.00 21.31 309 LEU D CA 1
ATOM 4196 C C . LEU B 1 309 ? 63.205 31.596 87.655 1.00 22.17 309 LEU D C 1
ATOM 4197 O O . LEU B 1 309 ? 63.383 31.091 88.768 1.00 23.71 309 LEU D O 1
ATOM 4202 N N . VAL B 1 310 ? 62.089 31.383 86.955 1.00 21.82 310 VAL D N 1
ATOM 4203 C CA . VAL B 1 310 ? 60.931 30.695 87.514 1.00 19.99 310 VAL D CA 1
ATOM 4204 C C . VAL B 1 310 ? 60.532 29.461 86.717 1.00 20.53 310 VAL D C 1
ATOM 4205 O O . VAL B 1 310 ? 59.612 28.740 87.131 1.00 19.65 310 VAL D O 1
ATOM 4209 N N . GLY B 1 311 ? 61.187 29.199 85.585 1.00 19.21 311 GLY D N 1
ATOM 4210 C CA . GLY B 1 311 ? 60.802 28.085 84.734 1.00 15.15 311 GLY D CA 1
ATOM 4211 C C . GLY B 1 311 ? 59.351 28.187 84.308 1.00 19.03 311 GLY D C 1
ATOM 4212 O O . GLY B 1 311 ? 58.875 29.214 83.802 1.00 16.09 311 GLY D O 1
ATOM 4213 N N . ASN B 1 312 ? 58.626 27.100 84.521 1.00 17.88 312 ASN D N 1
ATOM 4214 C CA . ASN B 1 312 ? 57.225 27.057 84.146 1.00 17.42 312 ASN D CA 1
ATOM 4215 C C . ASN B 1 312 ? 56.337 27.850 85.087 1.00 18.50 312 ASN D C 1
ATOM 4216 O O . ASN B 1 312 ? 55.193 28.134 84.727 1.00 25.50 312 ASN D O 1
ATOM 4221 N N . GLY B 1 313 ? 56.826 28.207 86.279 1.00 21.93 313 GLY D N 1
ATOM 4222 C CA . GLY B 1 313 ? 56.068 29.002 87.226 1.00 22.56 313 GLY D CA 1
ATOM 4223 C C . GLY B 1 313 ? 55.946 28.318 88.581 1.00 20.10 313 GLY D C 1
ATOM 4224 O O . GLY B 1 313 ? 56.844 27.577 89.006 1.00 22.70 313 GLY D O 1
ATOM 4225 N N . PHE B 1 314 ? 54.824 28.567 89.246 1.00 16.75 314 PHE D N 1
ATOM 4226 C CA . PHE B 1 314 ? 54.655 28.273 90.665 1.00 23.56 314 PHE D CA 1
ATOM 4227 C C . PHE B 1 314 ? 53.959 26.929 90.850 1.00 29.01 314 PHE D C 1
ATOM 4228 O O . PHE B 1 314 ? 52.918 26.671 90.231 1.00 30.14 314 PHE D O 1
ATOM 4236 N N . LEU B 1 315 ? 54.530 26.080 91.710 1.00 22.89 315 LEU D N 1
ATOM 4237 C CA . LEU B 1 315 ? 53.905 24.797 92.020 1.00 26.12 315 LEU D CA 1
ATOM 4238 C C . LEU B 1 315 ? 52.526 25.028 92.639 1.00 32.61 315 LEU D C 1
ATOM 4239 O O . LEU B 1 315 ? 52.413 25.476 93.790 1.00 31.95 315 LEU D O 1
ATOM 4244 N N . TYR B 1 316 ? 51.474 24.713 91.886 1.00 25.82 316 TYR D N 1
ATOM 4245 C CA . TYR B 1 316 ? 50.114 25.132 92.222 1.00 34.70 316 TYR D CA 1
ATOM 4246 C C . TYR B 1 316 ? 49.168 23.992 91.828 1.00 33.56 316 TYR D C 1
ATOM 4247 O O . TYR B 1 316 ? 48.731 23.899 90.678 1.00 30.56 316 TYR D O 1
ATOM 4256 N N . LEU B 1 317 ? 48.838 23.135 92.798 1.00 35.25 317 LEU D N 1
ATOM 4257 C CA . LEU B 1 317 ? 48.396 21.779 92.492 1.00 33.08 317 LEU D CA 1
ATOM 4258 C C . LEU B 1 317 ? 46.952 21.688 92.027 1.00 42.94 317 LEU D C 1
ATOM 4259 O O . LEU B 1 317 ? 46.572 20.645 91.472 1.00 43.91 317 LEU D O 1
ATOM 4264 N N . THR B 1 318 ? 46.140 22.729 92.239 1.00 43.08 318 THR D N 1
ATOM 4265 C CA . THR B 1 318 ? 44.778 22.761 91.710 1.00 40.53 318 THR D CA 1
ATOM 4266 C C . THR B 1 318 ? 44.694 23.429 90.342 1.00 36.20 318 THR D C 1
ATOM 4267 O O . THR B 1 318 ? 43.587 23.630 89.842 1.00 39.81 318 THR D O 1
ATOM 4271 N N . ALA B 1 319 ? 45.833 23.744 89.725 1.00 32.63 319 ALA D N 1
ATOM 4272 C CA . ALA B 1 319 ? 45.834 24.617 88.552 1.00 39.31 319 ALA D CA 1
ATOM 4273 C C . ALA B 1 319 ? 44.953 24.146 87.395 1.00 34.54 319 ALA D C 1
ATOM 4274 O O . ALA B 1 319 ? 44.337 25.011 86.750 1.00 30.16 319 ALA D O 1
ATOM 4276 N N . PRO B 1 320 ? 44.849 22.855 87.056 1.00 30.65 320 PRO D N 1
ATOM 4277 C CA . PRO B 1 320 ? 43.934 22.475 85.974 1.00 39.44 320 PRO D CA 1
ATOM 4278 C C . PRO B 1 320 ? 42.476 22.405 86.401 1.00 43.40 320 PRO D C 1
ATOM 4279 O O . PRO B 1 320 ? 41.604 22.284 85.530 1.00 40.25 320 PRO D O 1
ATOM 4283 N N . ASP B 1 321 ? 42.185 22.478 87.705 1.00 46.02 321 ASP D N 1
ATOM 4284 C CA . ASP B 1 321 ? 40.812 22.708 88.145 1.00 40.62 321 ASP D CA 1
ATOM 4285 C C . ASP B 1 321 ? 40.394 24.147 87.874 1.00 39.49 321 ASP D C 1
ATOM 4286 O O . ASP B 1 321 ? 39.261 24.401 87.456 1.00 50.72 321 ASP D O 1
ATOM 4291 N N . VAL B 1 322 ? 41.304 25.098 88.083 1.00 44.02 322 VAL D N 1
ATOM 4292 C CA . VAL B 1 322 ? 41.124 26.507 87.722 1.00 44.84 322 VAL D CA 1
ATOM 4293 C C . VAL B 1 322 ? 40.789 26.666 86.239 1.00 49.43 322 VAL D C 1
ATOM 4294 O O . VAL B 1 322 ? 40.345 27.735 85.800 1.00 49.46 322 VAL D O 1
ATOM 4298 N N . LEU B 1 323 ? 41.015 25.609 85.455 1.00 46.28 323 LEU D N 1
ATOM 4299 C CA . LEU B 1 323 ? 40.732 25.592 84.027 1.00 49.40 323 LEU D CA 1
ATOM 4300 C C . LEU B 1 323 ? 39.292 25.165 83.751 1.00 54.31 323 LEU D C 1
ATOM 4301 O O . LEU B 1 323 ? 38.637 25.713 82.855 1.00 55.40 323 LEU D O 1
ATOM 4306 N N . LEU B 1 324 ? 38.785 24.194 84.511 1.00 53.29 324 LEU D N 1
ATOM 4307 C CA . LEU B 1 324 ? 37.344 24.014 84.633 1.00 55.22 324 LEU D CA 1
ATOM 4308 C C . LEU B 1 324 ? 36.714 25.299 85.169 1.00 59.13 324 LEU D C 1
ATOM 4309 O O . LEU B 1 324 ? 36.733 25.551 86.383 1.00 49.20 324 LEU D O 1
ATOM 4314 N N . GLU B 1 325 ? 36.173 26.126 84.274 1.00 61.26 325 GLU D N 1
ATOM 4315 C CA . GLU B 1 325 ? 35.485 27.348 84.685 1.00 66.28 325 GLU D CA 1
ATOM 4316 C C . GLU B 1 325 ? 34.487 27.833 83.616 1.00 68.70 325 GLU D C 1
ATOM 4317 O O . GLU B 1 325 ? 34.744 28.782 82.868 1.00 74.32 325 GLU D O 1
ATOM 4323 N N . LYS C 1 18 ? 52.526 -9.934 56.787 1.00 42.18 18 LYS A N 1
ATOM 4324 C CA . LYS C 1 18 ? 51.968 -10.713 57.888 1.00 48.85 18 LYS A CA 1
ATOM 4325 C C . LYS C 1 18 ? 51.159 -9.835 58.859 1.00 54.81 18 LYS A C 1
ATOM 4326 O O . LYS C 1 18 ? 50.224 -10.316 59.503 1.00 55.46 18 LYS A O 1
ATOM 4332 N N . GLY C 1 19 ? 51.529 -8.553 58.964 1.00 53.34 19 GLY A N 1
ATOM 4333 C CA . GLY C 1 19 ? 50.843 -7.599 59.823 1.00 40.41 19 GLY A CA 1
ATOM 4334 C C . GLY C 1 19 ? 50.554 -6.328 59.053 1.00 41.16 19 GLY A C 1
ATOM 4335 O O . GLY C 1 19 ? 51.448 -5.812 58.377 1.00 45.50 19 GLY A O 1
ATOM 4336 N N . GLU C 1 20 ? 49.323 -5.813 59.129 1.00 41.92 20 GLU A N 1
ATOM 4337 C CA . GLU C 1 20 ? 48.869 -4.734 58.255 1.00 44.32 20 GLU A CA 1
ATOM 4338 C C . GLU C 1 20 ? 48.305 -3.571 59.059 1.00 43.87 20 GLU A C 1
ATOM 4339 O O . GLU C 1 20 ? 47.776 -3.756 60.161 1.00 45.32 20 GLU A O 1
ATOM 4345 N N . ILE C 1 21 ? 48.390 -2.371 58.473 1.00 36.65 21 ILE A N 1
ATOM 4346 C CA . ILE C 1 21 ? 47.706 -1.193 58.986 1.00 32.93 21 ILE A CA 1
ATOM 4347 C C . ILE C 1 21 ? 46.923 -0.530 57.861 1.00 33.35 21 ILE A C 1
ATOM 4348 O O . ILE C 1 21 ? 47.219 -0.695 56.675 1.00 32.60 21 ILE A O 1
ATOM 4350 N N . ARG C 1 22 ? 45.914 0.239 58.257 1.00 33.42 22 ARG A N 1
ATOM 4351 C CA . ARG C 1 22 ? 45.154 1.081 57.342 1.00 44.53 22 ARG A CA 1
ATOM 4352 C C . ARG C 1 22 ? 44.978 2.458 57.972 1.00 38.37 22 ARG A C 1
ATOM 4353 O O . ARG C 1 22 ? 45.089 2.610 59.192 1.00 35.57 22 ARG A O 1
ATOM 4355 N N . LEU C 1 23 ? 44.690 3.470 57.149 1.00 36.19 23 LEU A N 1
ATOM 4356 C CA . LEU C 1 23 ? 44.338 4.742 57.772 1.00 41.20 23 LEU A CA 1
ATOM 4357 C C . LEU C 1 23 ? 42.978 4.628 58.483 1.00 36.02 23 LEU A C 1
ATOM 4358 O O . LEU C 1 23 ? 42.268 3.618 58.398 1.00 36.23 23 LEU A O 1
ATOM 4363 N N . ILE C 1 24 ? 42.624 5.687 59.198 1.00 32.75 24 ILE A N 1
ATOM 4364 C CA . ILE C 1 24 ? 41.716 5.566 60.318 1.00 36.21 24 ILE A CA 1
ATOM 4365 C C . ILE C 1 24 ? 40.925 6.862 60.508 1.00 31.42 24 ILE A C 1
ATOM 4366 O O . ILE C 1 24 ? 40.412 7.437 59.539 1.00 32.55 24 ILE A O 1
ATOM 4371 N N . LYS D 1 18 ? 88.587 16.727 92.591 1.00 52.20 18 LYS B N 1
ATOM 4372 C CA . LYS D 1 18 ? 87.573 16.472 93.614 1.00 60.39 18 LYS B CA 1
ATOM 4373 C C . LYS D 1 18 ? 86.383 17.443 93.552 1.00 58.51 18 LYS B C 1
ATOM 4374 O O . LYS D 1 18 ? 86.558 18.655 93.711 1.00 47.07 18 LYS B O 1
ATOM 4380 N N . GLY D 1 19 ? 85.180 16.887 93.349 1.00 58.97 19 GLY B N 1
ATOM 4381 C CA . GLY D 1 19 ? 83.937 17.641 93.254 1.00 47.53 19 GLY B CA 1
ATOM 4382 C C . GLY D 1 19 ? 83.531 18.441 94.488 1.00 52.33 19 GLY B C 1
ATOM 4383 O O . GLY D 1 19 ? 83.791 19.650 94.548 1.00 55.04 19 GLY B O 1
ATOM 4384 N N . GLU D 1 20 ? 82.881 17.791 95.465 1.00 40.15 20 GLU B N 1
ATOM 4385 C CA . GLU D 1 20 ? 82.343 18.435 96.670 1.00 45.43 20 GLU B CA 1
ATOM 4386 C C . GLU D 1 20 ? 81.115 19.301 96.369 1.00 52.87 20 GLU B C 1
ATOM 4387 O O . GLU D 1 20 ? 81.030 19.945 95.315 1.00 47.94 20 GLU B O 1
ATOM 4393 N N . ILE D 1 21 ? 80.161 19.334 97.297 1.00 45.72 21 ILE B N 1
ATOM 4394 C CA . ILE D 1 21 ? 78.925 20.081 97.099 1.00 31.18 21 ILE B CA 1
ATOM 4395 C C . ILE D 1 21 ? 78.262 20.270 98.456 1.00 34.05 21 ILE B C 1
ATOM 4396 O O . ILE D 1 21 ? 78.257 19.366 99.295 1.00 36.82 21 ILE B O 1
ATOM 4398 N N . ARG D 1 22 ? 77.708 21.458 98.664 1.00 35.14 22 ARG B N 1
ATOM 4399 C CA . ARG D 1 22 ? 77.115 21.852 99.929 1.00 34.62 22 ARG B CA 1
ATOM 4400 C C . ARG D 1 22 ? 75.604 21.882 99.806 1.00 36.30 22 ARG B C 1
ATOM 4401 O O . ARG D 1 22 ? 75.047 21.976 98.707 1.00 38.40 22 ARG B O 1
ATOM 4403 N N . LEU D 1 23 ? 74.935 21.816 100.950 1.00 36.15 23 LEU B N 1
ATOM 4404 C CA . LEU D 1 23 ? 73.503 22.039 100.924 1.00 39.93 23 LEU B CA 1
ATOM 4405 C C . LEU D 1 23 ? 73.226 23.461 100.432 1.00 36.39 23 LEU B C 1
ATOM 4406 O O . LEU D 1 23 ? 74.057 24.365 100.548 1.00 40.14 23 LEU B O 1
ATOM 4411 N N . ILE D 1 24 ? 72.059 23.652 99.849 1.00 34.95 24 ILE B N 1
ATOM 4412 C CA . ILE D 1 24 ? 71.862 24.826 99.047 1.00 38.50 24 ILE B CA 1
ATOM 4413 C C . ILE D 1 24 ? 70.440 25.323 99.289 1.00 28.54 24 ILE B C 1
ATOM 4414 O O . ILE D 1 24 ? 70.156 25.873 100.360 1.00 20.54 24 ILE B O 1
#

Nearest PDB structures (foldseek):
  7y6m-assembly1_D  TM=9.991E-01  e=4.101E-59  Bacillus sp. (in: firmicutes)
  7xr8-assembly2_C  TM=9.800E-01  e=2.475E-42  Thermaerobacillus caldiproteolyticus
  2xrm-assembly1_A-2  TM=9.730E-01  e=7.651E-40  Shouchella clausii
  2x8j-assembly3_B  TM=9.432E-01  e=7.643E-37  Shouchella clausii
  6pak-assembly2_B  TM=9.595E-01  e=9.909E-34  Bacillus subtilis subsp. subtilis str. 168